Protein AF-A0A9Q8Z7Q2-F1 (afdb_monomer_lite)

Secondary structure (DSSP, 8-state):
-----PPP------PPPP------------------------PPPP-----------------------------------------------S-SSHHHHHHHHHHHHHHHH-TT--EEEEEE--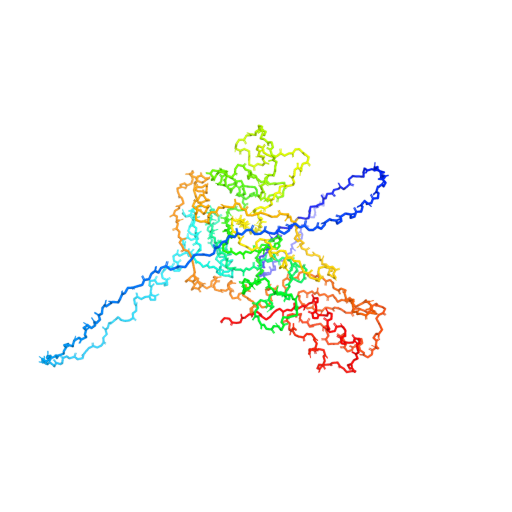--HHHHHHHHHHHHHHS-TT-EEEEEE--SSEEEE-TT--HHHHS-HHHHHHTTT-S---S-PPPS----EEEE-SS-S--EEE-TTEEEEEEEEEGGG--HHHHHHHHHHHHHTTT-TTEEE-TTS-EEE---SS-----SS-SS--TT--TT--SPPEEEEEEEEEE-SSEEEEEEEEESS-TTTTTHHHHS--GGGGTEEE-S-------B------HHHHHHHHHHHHHHHTGGG-S-S-EEEE-GGGGGSHHHHHHHHHHSTTSHHHHTTTSPPEEEEE--TT---EEEEEETTEEEEEEESS----HHHHHHHHHHHTT-BGGG-S-HHHHHHTT-SS--HHHHHHHHHHHHHS--------

Structure (mmCIF, N/CA/C/O backbone):
data_AF-A0A9Q8Z7Q2-F1
#
_entry.id   AF-A0A9Q8Z7Q2-F1
#
loop_
_atom_site.group_PDB
_atom_site.id
_atom_site.type_symbol
_atom_site.label_atom_id
_atom_site.label_alt_id
_atom_site.label_comp_id
_atom_site.label_asym_id
_atom_site.label_entity_id
_atom_site.label_seq_id
_atom_site.pdbx_PDB_ins_code
_atom_site.Cartn_x
_atom_site.Cartn_y
_atom_site.Cartn_z
_atom_site.occupancy
_atom_site.B_iso_or_equiv
_atom_site.auth_seq_id
_atom_site.auth_comp_id
_atom_site.auth_asym_id
_atom_site.auth_atom_id
_atom_site.pdbx_PDB_model_num
ATOM 1 N N . MET A 1 1 ? 31.282 54.686 25.870 1.00 33.00 1 MET A N 1
ATOM 2 C CA . MET A 1 1 ? 31.817 54.555 24.495 1.00 33.00 1 MET A CA 1
ATOM 3 C C . MET A 1 1 ? 31.117 53.387 23.819 1.00 33.00 1 MET A C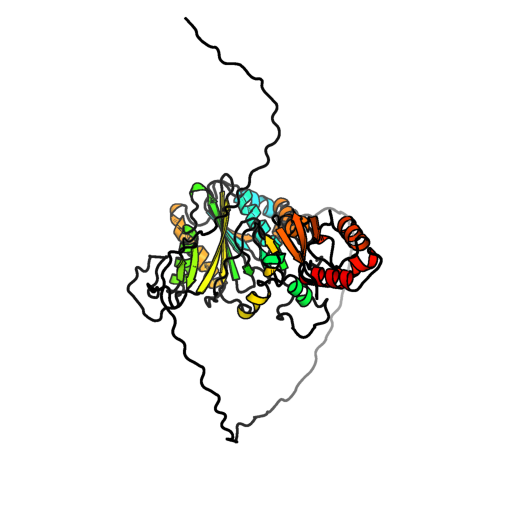 1
ATOM 5 O O . MET A 1 1 ? 30.821 52.438 24.525 1.00 33.00 1 MET A O 1
ATOM 9 N N . ALA A 1 2 ? 30.893 53.482 22.504 1.00 29.64 2 ALA A N 1
ATOM 10 C CA . ALA A 1 2 ? 30.482 52.413 21.581 1.00 29.64 2 ALA A CA 1
ATOM 11 C C . ALA A 1 2 ? 29.226 51.573 21.925 1.00 29.64 2 ALA A C 1
ATOM 13 O O . ALA A 1 2 ? 29.262 50.631 22.709 1.00 29.64 2 ALA A O 1
ATOM 14 N N . VAL A 1 3 ? 28.145 51.868 21.199 1.00 29.55 3 VAL A N 1
ATOM 15 C CA . VAL A 1 3 ? 27.021 50.967 20.892 1.00 29.55 3 VAL A CA 1
ATOM 16 C C . VAL A 1 3 ? 27.047 50.724 19.375 1.00 29.55 3 VAL A C 1
ATOM 18 O O . VAL A 1 3 ? 27.297 51.683 18.643 1.00 29.55 3 VAL A O 1
ATOM 21 N N . PRO A 1 4 ? 26.731 49.514 18.887 1.00 31.55 4 PRO A N 1
ATOM 22 C CA . PRO A 1 4 ? 26.111 49.320 17.576 1.00 31.55 4 PRO A CA 1
ATOM 23 C C . PRO A 1 4 ? 24.698 48.727 17.773 1.00 31.55 4 PRO A C 1
ATOM 25 O O . PRO A 1 4 ? 24.545 47.664 18.364 1.00 31.55 4 PRO A O 1
ATOM 28 N N . MET A 1 5 ? 23.609 49.455 17.509 1.00 27.17 5 MET A N 1
ATOM 29 C CA . MET A 1 5 ? 23.035 49.728 16.179 1.00 27.17 5 MET A CA 1
ATOM 30 C C . MET A 1 5 ? 22.803 48.455 15.357 1.00 27.17 5 MET A C 1
ATOM 32 O O . MET A 1 5 ? 23.693 47.990 14.652 1.00 27.17 5 MET A O 1
ATOM 36 N N . GLY A 1 6 ? 21.580 47.922 15.444 1.00 24.48 6 GLY A N 1
ATOM 37 C CA . GLY A 1 6 ? 21.096 46.858 14.566 1.00 24.48 6 GLY A CA 1
ATOM 38 C C . GLY A 1 6 ? 20.656 47.404 13.206 1.00 24.48 6 GLY A C 1
ATOM 39 O O . GLY A 1 6 ? 20.041 48.469 13.124 1.00 24.48 6 GLY A O 1
ATOM 40 N N . SER A 1 7 ? 20.963 46.666 12.141 1.00 28.02 7 SER A N 1
ATOM 41 C CA . SER A 1 7 ? 20.533 46.974 10.779 1.00 28.02 7 SER A CA 1
ATOM 42 C C . SER A 1 7 ? 19.100 46.507 10.520 1.00 28.02 7 SER A C 1
ATOM 44 O O . SER A 1 7 ? 18.722 45.373 10.801 1.00 28.02 7 SER A O 1
ATOM 46 N N . ARG A 1 8 ? 18.315 47.414 9.944 1.00 24.80 8 ARG A N 1
ATOM 47 C CA . ARG A 1 8 ? 16.962 47.201 9.424 1.00 24.80 8 ARG A CA 1
ATOM 48 C C . ARG A 1 8 ? 17.075 46.551 8.039 1.00 24.80 8 ARG A C 1
ATOM 50 O O . ARG A 1 8 ? 17.879 47.024 7.241 1.00 24.80 8 ARG A O 1
ATOM 57 N N . ILE A 1 9 ? 16.293 45.510 7.761 1.00 28.09 9 ILE A N 1
ATOM 58 C CA . ILE A 1 9 ? 16.135 44.928 6.416 1.00 28.09 9 ILE A CA 1
ATOM 59 C C . ILE A 1 9 ? 14.635 44.869 6.107 1.00 28.09 9 ILE A C 1
ATOM 61 O O . ILE A 1 9 ? 13.822 44.703 7.019 1.00 28.09 9 ILE A O 1
ATOM 65 N N . ASP A 1 10 ? 14.300 45.123 4.845 1.00 24.64 10 ASP A N 1
ATOM 66 C CA . ASP A 1 10 ? 12.950 45.408 4.366 1.00 24.64 10 ASP A CA 1
ATOM 67 C C . ASP A 1 10 ? 11.991 44.213 4.345 1.00 24.64 10 ASP A C 1
ATOM 69 O O . ASP A 1 10 ? 12.375 43.044 4.392 1.00 24.64 10 ASP A O 1
ATOM 73 N N . VAL A 1 11 ? 10.707 44.560 4.255 1.00 27.41 11 VAL A N 1
ATOM 74 C CA . VAL A 1 11 ? 9.586 43.635 4.103 1.00 27.41 11 VAL A CA 1
ATOM 75 C C . VAL A 1 11 ? 9.515 43.193 2.637 1.00 27.41 11 VAL A C 1
ATOM 77 O O . VAL A 1 11 ? 9.228 44.012 1.766 1.00 27.41 11 VAL A O 1
ATOM 80 N N . GLY A 1 12 ? 9.796 41.915 2.377 1.00 24.45 12 GLY A N 1
ATOM 81 C CA . GLY A 1 12 ? 9.577 41.246 1.089 1.00 24.45 12 GLY A CA 1
ATOM 82 C C . GLY A 1 12 ? 8.269 40.450 1.088 1.00 24.45 12 GLY A C 1
ATOM 83 O O . GLY A 1 12 ? 7.784 40.061 2.148 1.00 24.45 12 GLY A O 1
ATOM 84 N N . GLU A 1 13 ? 7.686 40.263 -0.094 1.00 25.59 13 GLU A N 1
ATOM 85 C CA . GLU A 1 13 ? 6.300 39.816 -0.292 1.00 25.59 13 GLU A CA 1
ATOM 86 C C . GLU A 1 13 ? 6.056 38.327 0.040 1.00 25.59 13 GLU A C 1
ATOM 88 O O . GLU A 1 13 ? 6.955 37.491 -0.038 1.00 25.59 13 GLU A O 1
ATOM 93 N N . GLU A 1 14 ? 4.814 37.997 0.414 1.00 26.16 14 GLU A N 1
ATOM 94 C CA . GLU A 1 14 ? 4.365 36.622 0.669 1.00 26.16 14 GLU A CA 1
ATOM 95 C C . GLU A 1 14 ? 4.190 35.844 -0.650 1.00 26.16 14 GLU A C 1
ATOM 97 O O . GLU A 1 14 ? 3.193 36.024 -1.352 1.00 26.16 14 GLU A O 1
ATOM 102 N N . GLU A 1 15 ? 5.104 34.918 -0.956 1.00 26.72 15 GLU A N 1
ATOM 103 C CA . GLU A 1 15 ? 4.822 33.815 -1.885 1.00 26.72 15 GLU A CA 1
ATOM 104 C C . GLU A 1 15 ? 4.336 32.561 -1.141 1.00 26.72 15 GLU A C 1
ATOM 106 O O . GLU A 1 15 ? 4.649 32.314 0.025 1.00 26.72 15 GLU A O 1
ATOM 111 N N . GLN A 1 16 ? 3.491 31.789 -1.825 1.00 26.20 16 GLN A N 1
ATOM 112 C CA . GLN A 1 16 ? 2.688 30.715 -1.245 1.00 26.20 16 GLN A CA 1
ATOM 113 C C . GLN A 1 16 ? 3.554 29.496 -0.904 1.00 26.20 16 GLN A C 1
ATOM 115 O O . GLN A 1 16 ? 4.133 28.875 -1.790 1.00 26.20 16 GLN A O 1
ATOM 120 N N . GLY A 1 17 ? 3.607 29.126 0.377 1.00 24.59 17 GLY A N 1
ATOM 121 C CA . GLY A 1 17 ? 4.307 27.921 0.821 1.00 24.59 17 GLY A CA 1
ATOM 122 C C . GLY A 1 17 ? 3.583 26.639 0.403 1.00 24.59 17 GLY A C 1
ATOM 123 O O . GLY A 1 17 ? 2.406 26.459 0.716 1.00 24.59 17 GLY A O 1
ATOM 124 N N . GLU A 1 18 ? 4.301 25.732 -0.259 1.00 29.17 18 GLU A N 1
ATOM 125 C CA . GLU A 1 18 ? 3.871 24.345 -0.449 1.00 29.17 18 GLU A CA 1
ATOM 126 C C . GLU A 1 18 ? 3.982 23.573 0.884 1.00 29.17 18 GLU A C 1
ATOM 128 O O . GLU A 1 18 ? 4.974 23.693 1.604 1.00 29.17 18 GLU A O 1
ATOM 133 N N . ASP A 1 19 ? 2.961 22.783 1.240 1.00 34.38 19 ASP A N 1
ATOM 134 C CA . ASP A 1 19 ? 2.947 21.988 2.479 1.00 34.38 19 ASP A CA 1
ATOM 135 C C . ASP A 1 19 ? 3.958 20.817 2.412 1.00 34.38 19 ASP A C 1
ATOM 137 O O . ASP A 1 19 ? 3.741 19.834 1.695 1.00 34.38 19 ASP A O 1
ATOM 141 N N . GLU A 1 20 ? 5.030 20.863 3.216 1.00 32.72 20 GLU A N 1
ATOM 142 C CA . GLU A 1 20 ? 5.972 19.741 3.376 1.00 32.72 20 GLU A CA 1
ATOM 143 C C . GLU A 1 20 ? 5.348 18.556 4.145 1.00 32.72 20 GLU A C 1
ATOM 145 O O . GLU A 1 20 ? 5.350 18.463 5.377 1.00 32.72 20 GLU A O 1
ATOM 150 N N . ASP A 1 21 ? 4.824 17.601 3.384 1.00 40.09 21 ASP A N 1
ATOM 151 C CA . ASP A 1 21 ? 4.146 16.393 3.858 1.00 40.09 21 ASP A CA 1
ATOM 152 C C . ASP A 1 21 ? 5.172 15.283 4.218 1.00 40.09 21 ASP A C 1
ATOM 154 O O . ASP A 1 21 ? 5.592 14.492 3.368 1.00 40.09 21 ASP A O 1
ATOM 158 N N . THR A 1 22 ? 5.620 15.207 5.481 1.00 37.62 22 THR A N 1
ATOM 159 C CA . THR A 1 22 ? 6.687 14.267 5.894 1.00 37.62 22 THR A CA 1
ATOM 160 C C . THR A 1 22 ? 6.219 12.803 5.982 1.00 37.62 22 THR A C 1
ATOM 162 O O . THR A 1 22 ? 5.622 12.367 6.973 1.00 37.62 22 THR A O 1
ATOM 165 N N . ALA A 1 23 ? 6.584 11.984 4.992 1.00 38.12 23 ALA A N 1
ATOM 166 C CA . ALA A 1 23 ? 6.601 10.528 5.144 1.00 38.12 23 ALA A CA 1
ATOM 167 C C . ALA A 1 23 ? 7.830 10.112 5.975 1.00 38.12 23 ALA A C 1
ATOM 169 O O . ALA A 1 23 ? 8.960 10.400 5.594 1.00 38.12 23 ALA A O 1
ATOM 170 N N . LEU A 1 24 ? 7.624 9.451 7.120 1.00 39.47 24 LEU A N 1
ATOM 171 C CA . LEU A 1 24 ? 8.731 9.000 7.970 1.00 39.47 24 LEU A CA 1
ATOM 172 C C . LEU A 1 24 ? 9.358 7.705 7.442 1.00 39.47 24 LEU A C 1
ATOM 174 O O . LEU A 1 24 ? 8.696 6.667 7.382 1.00 39.47 24 LEU A O 1
ATOM 178 N N . GLU A 1 25 ? 10.657 7.761 7.162 1.00 36.69 25 GLU A N 1
ATOM 179 C CA . GLU A 1 25 ? 11.502 6.629 6.783 1.00 36.69 25 GLU A CA 1
ATOM 180 C C . GLU A 1 25 ? 12.538 6.368 7.879 1.00 36.69 25 GLU A C 1
ATOM 182 O O . GLU A 1 25 ? 13.145 7.303 8.394 1.00 36.69 25 GLU A O 1
ATOM 187 N N . PHE A 1 26 ? 12.751 5.102 8.244 1.00 37.00 26 PHE A N 1
ATOM 188 C CA . PHE A 1 26 ? 13.815 4.703 9.167 1.00 37.00 26 PHE A CA 1
ATOM 189 C C . PHE A 1 26 ? 14.368 3.339 8.753 1.00 37.00 26 PHE A C 1
ATOM 191 O O . PHE A 1 26 ? 13.674 2.327 8.857 1.00 37.00 26 PHE A O 1
ATOM 198 N N . GLY A 1 27 ? 15.619 3.317 8.290 1.00 26.59 27 GLY A N 1
ATOM 199 C CA . GLY A 1 27 ? 16.368 2.084 8.066 1.00 26.59 27 GLY A CA 1
ATOM 200 C C . GLY A 1 27 ? 16.840 1.492 9.394 1.00 26.59 27 GLY A C 1
ATOM 201 O O . GLY A 1 27 ? 17.411 2.198 10.223 1.00 26.59 27 GLY A O 1
ATOM 202 N N . GLY A 1 28 ? 16.604 0.197 9.602 1.00 26.31 28 GLY A N 1
ATOM 203 C CA . GLY A 1 28 ? 17.107 -0.522 10.770 1.00 26.31 28 GLY A CA 1
ATOM 204 C C . GLY A 1 28 ? 18.583 -0.870 10.604 1.00 26.31 28 GLY A C 1
ATOM 205 O O . GLY A 1 28 ? 18.900 -1.916 10.045 1.00 26.31 28 GLY A O 1
ATOM 206 N N . GLY A 1 29 ? 19.475 -0.010 11.096 1.00 22.36 29 GLY A N 1
ATOM 207 C CA . GLY A 1 29 ? 20.882 -0.362 11.276 1.00 22.36 29 GLY A CA 1
ATOM 208 C C . GLY A 1 29 ? 21.029 -1.350 12.432 1.00 22.36 29 GLY A C 1
ATOM 209 O O . GLY A 1 29 ? 20.685 -1.021 13.564 1.00 22.36 29 GLY A O 1
ATOM 210 N N . VAL A 1 30 ? 21.530 -2.552 12.147 1.00 27.42 30 VAL A N 1
ATOM 211 C CA . VAL A 1 30 ? 21.946 -3.525 13.164 1.00 27.42 30 VAL A CA 1
ATOM 212 C C . VAL A 1 30 ? 23.457 -3.663 13.058 1.00 27.42 30 VAL A C 1
ATOM 214 O O . VAL A 1 30 ? 23.963 -4.126 12.037 1.00 27.42 30 VAL A O 1
ATOM 217 N N . GLU A 1 31 ? 24.175 -3.245 14.098 1.00 24.02 31 GLU A N 1
ATOM 218 C CA . GLU A 1 31 ? 25.612 -3.489 14.210 1.00 24.02 31 GLU A CA 1
ATOM 219 C C . GLU A 1 31 ? 25.856 -4.995 14.364 1.00 24.02 31 GLU A C 1
ATOM 221 O O . GLU A 1 31 ? 25.411 -5.623 15.326 1.00 24.02 31 GLU A O 1
ATOM 226 N N . SER A 1 32 ? 26.553 -5.590 13.398 1.00 24.80 32 SER A N 1
ATOM 227 C CA . SER A 1 32 ? 26.991 -6.980 13.466 1.00 24.80 32 SER A CA 1
ATOM 228 C C . SER A 1 32 ? 28.260 -7.084 14.310 1.00 24.80 32 SER A C 1
ATOM 230 O O . SER A 1 32 ? 29.340 -6.721 13.841 1.00 24.80 32 SER A O 1
ATOM 232 N N . SER A 1 33 ? 28.150 -7.603 15.532 1.00 26.23 33 SER A N 1
ATOM 233 C CA . SER A 1 33 ? 29.318 -8.031 16.302 1.00 26.23 33 SER A CA 1
ATOM 234 C C . SER A 1 33 ? 29.853 -9.361 15.764 1.00 26.23 33 SER A C 1
ATOM 236 O O . SER A 1 33 ? 29.112 -10.321 15.551 1.00 26.23 33 SER A O 1
ATOM 238 N N . GLU A 1 34 ? 31.162 -9.412 15.526 1.00 25.06 34 GLU A N 1
ATOM 239 C CA . GLU A 1 34 ? 31.848 -10.611 15.052 1.00 25.06 34 GLU A CA 1
ATOM 240 C C . GLU A 1 34 ? 31.856 -11.700 16.134 1.00 25.06 34 GLU A C 1
ATOM 242 O O . GLU A 1 34 ? 32.231 -11.454 17.282 1.00 25.06 34 GLU A O 1
ATOM 247 N N . CYS A 1 35 ? 31.516 -12.934 15.758 1.00 24.72 35 CYS A N 1
ATOM 248 C CA . CYS A 1 35 ? 31.862 -14.106 16.551 1.00 24.72 35 CYS A CA 1
ATOM 249 C C . CYS A 1 35 ? 32.262 -15.257 15.625 1.00 24.72 35 CYS A C 1
ATOM 251 O O . CYS A 1 35 ? 31.478 -15.746 14.814 1.00 24.72 35 CYS A O 1
ATOM 253 N N . SER A 1 36 ? 33.526 -15.644 15.733 1.00 25.14 36 SER A N 1
ATOM 254 C CA . SER A 1 36 ? 34.153 -16.742 15.012 1.00 25.14 36 SER A CA 1
ATOM 255 C C . SER A 1 36 ? 33.865 -18.089 15.679 1.00 25.14 36 SER A C 1
ATOM 257 O O . SER A 1 36 ? 34.154 -18.212 16.864 1.00 25.14 36 SER A O 1
ATOM 259 N N . ASP A 1 37 ? 33.478 -19.124 14.925 1.00 28.08 37 ASP A N 1
ATOM 260 C CA . ASP A 1 37 ? 34.141 -20.440 15.024 1.00 28.08 37 ASP A CA 1
ATOM 261 C C . ASP A 1 37 ? 33.719 -21.427 13.908 1.00 28.08 37 ASP A C 1
ATOM 263 O O . ASP A 1 37 ? 32.557 -21.782 13.757 1.00 28.08 37 ASP A O 1
ATOM 267 N N . LYS A 1 38 ? 34.734 -21.869 13.157 1.00 27.98 38 LYS A N 1
ATOM 268 C CA . LYS A 1 38 ? 35.002 -23.219 12.612 1.00 27.98 38 LYS A CA 1
ATOM 269 C C . LYS A 1 38 ? 33.837 -24.171 12.271 1.00 27.98 38 LYS A C 1
ATOM 271 O O . LYS A 1 38 ? 33.287 -24.843 13.141 1.00 27.98 38 LYS A O 1
ATOM 276 N N . ASP A 1 39 ? 33.690 -24.430 10.971 1.00 25.98 39 ASP A N 1
ATOM 277 C CA . ASP A 1 39 ? 33.101 -25.663 10.428 1.00 25.98 39 ASP A CA 1
ATOM 278 C C . ASP A 1 39 ? 33.959 -26.914 10.713 1.00 25.98 39 ASP A C 1
ATOM 280 O O . ASP A 1 39 ? 35.195 -26.851 10.739 1.00 25.98 39 ASP A O 1
ATOM 284 N N . PRO A 1 40 ? 33.313 -28.090 10.791 1.00 32.81 40 PRO A N 1
ATOM 285 C CA . PRO A 1 40 ? 33.823 -29.267 10.087 1.00 32.81 40 PRO A CA 1
ATOM 286 C C . PRO A 1 40 ? 32.766 -29.931 9.182 1.00 32.81 40 PRO A C 1
ATOM 288 O O . PRO A 1 40 ? 31.574 -29.962 9.479 1.00 32.81 40 PRO A O 1
ATOM 291 N N . ALA A 1 41 ? 33.232 -30.502 8.070 1.00 26.05 41 ALA A N 1
ATOM 292 C CA . ALA A 1 41 ? 32.403 -31.084 7.013 1.00 26.05 41 ALA A CA 1
ATOM 293 C C . ALA A 1 41 ? 31.772 -32.451 7.359 1.00 26.05 41 ALA A C 1
ATOM 295 O O . ALA A 1 41 ? 32.337 -33.236 8.121 1.00 26.05 41 ALA A O 1
ATOM 296 N N . ALA A 1 42 ? 30.664 -32.779 6.682 1.00 28.81 42 ALA A N 1
ATOM 297 C CA . ALA A 1 42 ? 30.167 -34.146 6.501 1.00 28.81 42 ALA A CA 1
ATOM 298 C C . ALA A 1 42 ? 29.454 -34.298 5.138 1.00 28.81 42 ALA A C 1
ATOM 300 O O . ALA A 1 42 ? 28.715 -33.411 4.714 1.00 28.81 42 ALA A O 1
ATOM 301 N N . GLU A 1 43 ? 29.704 -35.414 4.449 1.00 29.34 43 GLU A N 1
ATOM 302 C CA . GLU A 1 43 ? 29.227 -35.714 3.087 1.00 29.34 43 GLU A CA 1
ATOM 303 C C . GLU A 1 43 ? 27.797 -36.309 3.037 1.00 29.34 43 GLU A C 1
ATOM 305 O O . GLU A 1 43 ? 27.300 -36.816 4.047 1.00 29.34 43 GLU A O 1
ATOM 310 N N . PRO A 1 44 ? 27.112 -36.287 1.871 1.00 31.14 44 PRO A N 1
ATOM 311 C CA . PRO A 1 44 ? 25.756 -36.818 1.731 1.00 31.14 44 PRO A CA 1
ATOM 312 C C . PRO A 1 44 ? 25.727 -38.329 1.441 1.00 31.14 44 PRO A C 1
ATOM 314 O O . PRO A 1 44 ? 26.387 -38.815 0.523 1.00 31.14 44 PRO A O 1
ATOM 317 N N . HIS A 1 45 ? 24.870 -39.071 2.151 1.00 30.81 45 HIS A N 1
ATOM 318 C CA . HIS A 1 45 ? 24.581 -40.475 1.835 1.00 30.81 45 HIS A CA 1
ATOM 319 C C . HIS A 1 45 ? 23.415 -40.657 0.847 1.00 30.81 45 HIS A C 1
ATOM 321 O O . HIS A 1 45 ? 22.537 -39.809 0.693 1.00 30.81 45 HIS A O 1
ATOM 327 N N . SER A 1 46 ? 23.466 -41.784 0.137 1.00 27.84 46 SER A N 1
ATOM 328 C CA . SER A 1 46 ? 22.829 -42.030 -1.157 1.00 27.84 46 SER A CA 1
ATOM 329 C C . SER A 1 46 ? 21.423 -42.643 -1.114 1.00 27.84 46 SER A C 1
ATOM 331 O O . SER A 1 46 ? 20.985 -43.195 -0.109 1.00 27.84 46 SER A O 1
ATOM 333 N N . LEU A 1 47 ? 20.772 -42.617 -2.285 1.00 27.52 47 LEU A N 1
ATOM 334 C CA . LEU A 1 47 ? 19.549 -43.347 -2.642 1.00 27.52 47 LEU A CA 1
ATOM 335 C C . LEU A 1 47 ? 19.456 -44.764 -2.049 1.00 27.52 47 LEU A C 1
ATOM 337 O O . LEU A 1 47 ? 20.409 -45.539 -2.124 1.00 27.52 47 LEU A O 1
ATOM 341 N N . HIS A 1 48 ? 18.225 -45.165 -1.720 1.00 30.14 48 HIS A N 1
ATOM 342 C CA . HIS A 1 48 ? 17.774 -46.533 -1.963 1.00 30.14 48 HIS A CA 1
ATOM 343 C C . HIS A 1 48 ? 16.380 -46.539 -2.604 1.00 30.14 48 HIS A C 1
ATOM 345 O O . HIS A 1 48 ? 15.404 -46.083 -2.013 1.00 30.14 48 HIS A O 1
ATOM 351 N N . GLN A 1 49 ? 16.291 -47.075 -3.823 1.00 27.67 49 GLN A N 1
ATOM 352 C CA . GLN A 1 49 ? 15.028 -47.516 -4.414 1.00 27.67 49 GLN A CA 1
ATOM 353 C C . GLN A 1 49 ? 14.678 -48.907 -3.870 1.00 27.67 49 GLN A C 1
ATOM 355 O O . GLN A 1 49 ? 15.563 -49.758 -3.773 1.00 27.67 49 GLN A O 1
ATOM 360 N N . LEU A 1 50 ? 13.393 -49.162 -3.616 1.00 28.83 50 LEU A N 1
ATOM 361 C CA . LEU A 1 50 ? 12.811 -50.507 -3.605 1.00 28.83 50 LEU A CA 1
ATOM 362 C C . LEU A 1 50 ? 11.429 -50.479 -4.272 1.00 28.83 50 LEU A C 1
ATOM 364 O O . LEU A 1 50 ? 10.705 -49.487 -4.199 1.00 28.83 50 LEU A O 1
ATOM 368 N N . THR A 1 51 ? 11.107 -51.562 -4.975 1.00 28.00 51 THR A N 1
ATOM 369 C CA . THR A 1 51 ? 9.996 -51.681 -5.930 1.00 28.00 51 THR A CA 1
ATOM 370 C C . THR A 1 51 ? 8.911 -52.666 -5.475 1.00 28.00 51 THR A C 1
ATOM 372 O O . THR A 1 51 ? 9.162 -53.542 -4.654 1.00 28.00 51 THR A O 1
ATOM 375 N N . HIS A 1 52 ? 7.745 -52.571 -6.134 1.00 29.41 52 HIS A N 1
ATOM 376 C CA . HIS A 1 52 ? 6.616 -53.525 -6.168 1.00 29.41 52 HIS A CA 1
ATOM 377 C C . HIS A 1 52 ? 5.692 -53.642 -4.938 1.00 29.41 52 HIS A C 1
ATOM 379 O O . HIS A 1 52 ? 6.134 -53.747 -3.802 1.00 29.41 52 HIS A O 1
ATOM 385 N N . GLY A 1 53 ? 4.375 -53.731 -5.195 1.00 25.88 53 GLY A N 1
ATOM 386 C CA . GLY A 1 53 ? 3.368 -54.017 -4.156 1.00 25.88 53 GLY A CA 1
ATOM 387 C C . GLY A 1 53 ? 1.904 -53.764 -4.551 1.00 25.88 53 GLY A C 1
ATOM 388 O O . GLY A 1 53 ? 1.211 -53.024 -3.876 1.00 25.88 53 GLY A O 1
ATOM 389 N N . ASN A 1 54 ? 1.472 -54.345 -5.668 1.00 27.36 54 ASN A N 1
ATOM 390 C CA . ASN A 1 54 ? 0.151 -54.264 -6.318 1.00 27.36 54 ASN A CA 1
ATOM 391 C C . ASN A 1 54 ? -1.107 -54.500 -5.420 1.00 27.36 54 ASN A C 1
ATOM 393 O O . ASN A 1 54 ? -0.987 -55.199 -4.416 1.00 27.36 54 ASN A O 1
ATOM 397 N N . ARG A 1 55 ? -2.297 -54.113 -5.941 1.00 28.67 55 ARG A N 1
ATOM 398 C CA . ARG A 1 55 ? -3.707 -54.450 -5.547 1.00 28.67 55 ARG A CA 1
ATOM 399 C C . ARG A 1 55 ? -4.477 -53.452 -4.658 1.00 28.67 55 ARG A C 1
ATOM 401 O O . ARG A 1 55 ? -3.994 -53.081 -3.598 1.00 28.67 55 ARG A O 1
ATOM 408 N N . ASP A 1 56 ? -5.559 -52.852 -5.181 1.00 29.16 56 ASP A N 1
ATOM 409 C CA . ASP A 1 56 ? -6.996 -53.270 -5.133 1.00 29.16 56 ASP A CA 1
ATOM 410 C C . ASP A 1 56 ? -7.645 -52.764 -3.813 1.00 29.16 56 ASP A C 1
ATOM 412 O O . ASP A 1 56 ? -6.983 -52.758 -2.783 1.00 29.16 56 ASP A O 1
ATOM 416 N N . ASP A 1 57 ? -8.893 -52.302 -3.683 1.00 27.70 57 ASP A N 1
ATOM 417 C CA . ASP A 1 57 ? -10.073 -52.160 -4.554 1.00 27.70 57 ASP A CA 1
ATOM 418 C C . ASP A 1 57 ? -11.012 -51.134 -3.863 1.00 27.70 57 ASP A C 1
ATOM 420 O O . ASP A 1 57 ? -11.069 -51.178 -2.637 1.00 27.70 57 ASP A O 1
ATOM 424 N N . TYR A 1 58 ? -11.767 -50.260 -4.550 1.00 33.12 58 TYR A N 1
ATOM 425 C CA . TYR A 1 58 ? -12.990 -49.646 -3.965 1.00 33.12 58 TYR A CA 1
ATOM 426 C C . TYR A 1 58 ? -13.940 -49.071 -5.031 1.00 33.12 58 TYR A C 1
ATOM 428 O O . TYR A 1 58 ? -13.733 -47.997 -5.596 1.00 33.12 58 TYR A O 1
ATOM 436 N N . GLY A 1 59 ? -15.012 -49.827 -5.272 1.00 28.12 59 GLY A N 1
ATOM 437 C CA . GLY A 1 59 ? -16.008 -49.616 -6.317 1.00 28.12 59 GLY A CA 1
ATOM 438 C C . GLY A 1 59 ? -16.849 -48.333 -6.273 1.00 28.12 59 GLY A C 1
ATOM 439 O O . GLY A 1 59 ? -17.103 -47.717 -5.239 1.00 28.12 59 GLY A O 1
ATOM 440 N N . ALA A 1 60 ? -17.363 -48.006 -7.459 1.00 28.17 60 ALA A N 1
ATOM 441 C CA . ALA A 1 60 ? -18.423 -47.032 -7.686 1.00 28.17 60 ALA A CA 1
ATOM 442 C C . ALA A 1 60 ? -19.814 -47.598 -7.332 1.00 28.17 60 ALA A C 1
ATOM 444 O O . ALA A 1 60 ? -20.044 -48.804 -7.424 1.00 28.17 60 ALA A O 1
ATOM 445 N N . ILE A 1 61 ? -20.775 -46.717 -7.029 1.00 29.91 61 ILE A N 1
ATOM 446 C CA . ILE A 1 61 ? -22.207 -47.050 -6.920 1.00 29.91 61 ILE A CA 1
ATOM 447 C C . ILE A 1 61 ? -23.020 -46.043 -7.753 1.00 29.91 61 ILE A C 1
ATOM 449 O O . ILE A 1 61 ? -22.797 -44.837 -7.659 1.00 29.91 61 ILE A O 1
ATOM 453 N N . GLN A 1 62 ? -23.960 -46.535 -8.570 1.00 28.78 62 GLN A N 1
ATOM 454 C CA . GLN A 1 62 ? -24.847 -45.738 -9.433 1.00 28.78 62 GLN A CA 1
ATOM 455 C C . GLN A 1 62 ? -26.340 -45.956 -9.113 1.00 28.78 62 GLN A C 1
ATOM 457 O O . GLN A 1 62 ? -26.783 -47.099 -9.056 1.00 28.78 62 GLN A O 1
ATOM 462 N N . GLY A 1 63 ? -27.112 -44.856 -9.083 1.00 27.20 63 GLY A N 1
ATOM 463 C CA . GLY A 1 63 ? -28.563 -44.780 -9.381 1.00 27.20 63 GLY A CA 1
ATOM 464 C C . GLY A 1 63 ? -29.549 -45.483 -8.426 1.00 27.20 63 GLY A C 1
ATOM 465 O O . GLY A 1 63 ? -29.119 -46.109 -7.459 1.00 27.20 63 GLY A O 1
ATOM 466 N N . PRO A 1 64 ? -30.880 -45.433 -8.689 1.00 38.72 64 PRO A N 1
ATOM 467 C CA . PRO A 1 64 ? -31.666 -44.593 -9.626 1.00 38.72 64 PRO A CA 1
ATOM 468 C C . PRO A 1 64 ? -32.368 -43.421 -8.859 1.00 38.72 64 PRO A C 1
ATOM 470 O O . PRO A 1 64 ? -31.968 -43.138 -7.737 1.00 38.72 64 PRO A O 1
ATOM 473 N N . GLY A 1 65 ? -33.385 -42.660 -9.312 1.00 26.66 65 GLY A N 1
ATOM 474 C CA . GLY A 1 65 ? -34.149 -42.539 -10.573 1.00 26.66 65 GLY A CA 1
ATOM 475 C C . GLY A 1 65 ? -35.350 -41.563 -10.426 1.00 26.66 65 GLY A C 1
ATOM 476 O O . GLY A 1 65 ? -35.690 -41.181 -9.311 1.00 26.66 65 GLY A O 1
ATOM 477 N N . TYR A 1 66 ? -36.013 -41.176 -11.529 1.00 28.64 66 TYR A N 1
ATOM 478 C CA . TYR A 1 66 ? -37.242 -40.336 -11.548 1.00 28.64 66 TYR A CA 1
ATOM 479 C C . TYR A 1 66 ? -38.517 -41.141 -11.883 1.00 28.64 66 TYR A C 1
ATOM 481 O O . TYR A 1 66 ? -38.421 -42.232 -12.448 1.00 28.64 66 TYR A O 1
ATOM 489 N N . PRO A 1 67 ? -39.721 -40.575 -11.639 1.00 36.97 67 PRO A N 1
ATOM 490 C CA . PRO A 1 67 ? -40.619 -40.339 -12.786 1.00 36.97 67 PRO A CA 1
ATOM 491 C C . PRO A 1 67 ? -41.361 -38.973 -12.810 1.00 36.97 67 PRO A C 1
ATOM 493 O O . PRO A 1 67 ? -41.268 -38.156 -11.901 1.00 36.97 67 PRO A O 1
ATOM 496 N N . LEU A 1 68 ? -42.074 -38.738 -13.922 1.00 27.64 68 LEU A N 1
ATOM 497 C CA . LEU A 1 68 ? -42.608 -37.461 -14.442 1.00 27.64 68 LEU A CA 1
ATOM 498 C C . LEU A 1 68 ? -44.072 -37.138 -14.057 1.00 27.64 68 LEU A C 1
ATOM 500 O O . LEU A 1 68 ? -44.859 -38.071 -13.907 1.00 27.64 68 LEU A O 1
ATOM 504 N N . ARG A 1 69 ? -44.453 -35.838 -14.099 1.00 27.12 69 ARG A N 1
ATOM 505 C CA . ARG A 1 69 ? -45.715 -35.211 -14.632 1.00 27.12 69 ARG A CA 1
ATOM 506 C C . ARG A 1 69 ? -45.962 -33.818 -13.989 1.00 27.12 69 ARG A C 1
ATOM 508 O O . ARG A 1 69 ? -45.530 -33.619 -12.867 1.00 27.12 69 ARG A O 1
ATOM 515 N N . SER A 1 70 ? -46.700 -32.842 -14.547 1.00 27.20 70 SER A N 1
ATOM 516 C CA . SER A 1 70 ? -47.059 -32.484 -15.941 1.00 27.20 70 SER A CA 1
ATOM 517 C C . SER A 1 70 ? -47.920 -31.197 -15.988 1.00 27.20 70 SER A C 1
ATOM 519 O O . SER A 1 70 ? -48.833 -31.096 -15.178 1.00 27.20 70 SER A O 1
ATOM 521 N N . LYS A 1 71 ? -47.752 -30.384 -17.048 1.00 27.33 71 LYS A N 1
ATOM 522 C CA . LYS A 1 71 ? -48.752 -29.498 -17.707 1.00 27.33 71 LYS A CA 1
ATOM 523 C C . LYS A 1 71 ? -49.260 -28.188 -17.058 1.00 27.33 71 LYS A C 1
ATOM 525 O O . LYS A 1 71 ? -49.760 -28.170 -15.944 1.00 27.33 71 LYS A O 1
ATOM 530 N N . ASP A 1 72 ? -49.205 -27.149 -17.902 1.00 28.44 72 ASP A N 1
ATOM 531 C CA . ASP A 1 72 ? -50.245 -26.171 -18.285 1.00 28.44 72 ASP A CA 1
ATOM 532 C C . ASP A 1 72 ? -51.134 -25.509 -17.209 1.00 28.44 72 ASP A C 1
ATOM 534 O O . ASP A 1 72 ? -51.967 -26.178 -16.615 1.00 28.44 72 ASP A O 1
ATOM 538 N N . VAL A 1 73 ? -51.100 -24.166 -17.127 1.00 29.88 73 VAL A N 1
ATOM 539 C CA . VAL A 1 73 ? -52.225 -23.273 -17.513 1.00 29.88 73 VAL A CA 1
ATOM 540 C C . VAL A 1 73 ? -51.649 -21.919 -17.957 1.00 29.88 73 VAL A C 1
ATOM 542 O O . VAL A 1 73 ? -50.782 -21.350 -17.297 1.00 29.88 73 VAL A O 1
ATOM 545 N N . LEU A 1 74 ? -52.161 -21.390 -19.068 1.00 29.22 74 LEU A N 1
ATOM 546 C CA . LEU A 1 74 ? -51.905 -20.042 -19.573 1.00 29.22 74 LEU A CA 1
ATOM 547 C C . LEU A 1 74 ? -53.275 -19.474 -19.952 1.00 29.22 74 LEU A C 1
ATOM 549 O O . LEU A 1 74 ? -53.874 -19.977 -20.899 1.00 29.22 74 LEU A O 1
ATOM 553 N N . GLU A 1 75 ? -53.795 -18.471 -19.235 1.00 28.27 75 GLU A N 1
ATOM 554 C CA . GLU A 1 75 ? -55.058 -17.850 -19.649 1.00 28.27 75 GLU A CA 1
ATOM 555 C C . GLU A 1 75 ? -55.143 -16.337 -19.405 1.00 28.27 75 GLU A C 1
ATOM 557 O O . GLU A 1 75 ? -54.701 -15.776 -18.403 1.00 28.27 75 GLU A O 1
ATOM 562 N N . THR A 1 76 ? -55.680 -15.683 -20.428 1.00 28.00 76 THR A N 1
ATOM 563 C CA . THR A 1 76 ? -55.800 -14.244 -20.658 1.00 28.00 76 THR A CA 1
ATOM 564 C C . THR A 1 76 ? -57.016 -13.614 -19.987 1.00 28.00 76 THR A C 1
ATOM 566 O O . THR A 1 76 ? -58.094 -14.189 -20.072 1.00 28.00 76 THR A O 1
ATOM 569 N N . LEU A 1 77 ? -56.918 -12.340 -19.577 1.00 27.06 77 LEU A N 1
ATOM 570 C CA . LEU A 1 77 ? -58.059 -11.410 -19.621 1.00 27.06 77 LEU A CA 1
ATOM 571 C C . LEU A 1 77 ? -57.657 -9.990 -20.088 1.00 27.06 77 LEU A C 1
ATOM 573 O O . LEU A 1 77 ? -56.687 -9.396 -19.621 1.00 27.06 77 LEU A O 1
ATOM 577 N N . ARG A 1 78 ? -58.455 -9.447 -21.017 1.00 25.44 78 ARG A N 1
ATOM 578 C CA . ARG A 1 78 ? -58.584 -8.035 -21.456 1.00 25.44 78 ARG A CA 1
ATOM 579 C C . ARG A 1 78 ? -60.114 -7.776 -21.680 1.00 25.44 78 ARG A C 1
ATOM 581 O O . ARG A 1 78 ? -60.881 -8.719 -21.520 1.00 25.44 78 ARG A O 1
ATOM 588 N N . PRO A 1 79 ? -60.600 -6.606 -22.159 1.00 49.91 79 PRO A N 1
ATOM 589 C CA . PRO A 1 79 ? -60.702 -5.334 -21.427 1.00 49.91 79 PRO A CA 1
ATOM 590 C C . PRO A 1 79 ? -62.073 -4.605 -21.610 1.00 49.91 79 PRO A C 1
ATOM 592 O O . PRO A 1 79 ? -62.813 -4.872 -22.554 1.00 49.91 79 PRO A O 1
ATOM 595 N N . SER A 1 80 ? -62.352 -3.549 -20.832 1.00 26.45 80 SER A N 1
ATOM 596 C CA . SER A 1 80 ? -63.393 -2.533 -21.145 1.00 26.45 80 SER A CA 1
ATOM 597 C C . SER A 1 80 ? -63.087 -1.205 -20.417 1.00 26.45 80 SER A C 1
ATOM 599 O O . SER A 1 80 ? -62.880 -1.240 -19.211 1.00 26.45 80 SER A O 1
ATOM 601 N N . ARG A 1 81 ? -62.826 -0.057 -21.083 1.00 29.09 81 ARG A N 1
ATOM 602 C CA . ARG A 1 81 ? -63.768 0.900 -21.747 1.00 29.09 81 ARG A CA 1
ATOM 603 C C . ARG A 1 81 ? -64.749 1.530 -20.723 1.00 29.09 81 ARG A C 1
ATOM 605 O O . ARG A 1 81 ? -65.452 0.768 -20.082 1.00 29.09 81 ARG A O 1
ATOM 612 N N . ILE A 1 82 ? -64.847 2.858 -20.493 1.00 27.97 82 ILE A N 1
ATOM 613 C CA . ILE A 1 82 ? -64.891 4.034 -21.411 1.00 27.97 82 ILE A CA 1
ATOM 614 C C . ILE A 1 82 ? -64.408 5.375 -20.752 1.00 27.97 82 ILE A C 1
ATOM 616 O O . ILE A 1 82 ? -64.259 5.466 -19.542 1.00 27.97 82 ILE A O 1
ATOM 620 N N . LEU A 1 83 ? -64.149 6.380 -21.610 1.00 30.59 83 LEU A N 1
ATOM 621 C CA . LEU A 1 83 ? -63.756 7.815 -21.451 1.00 30.59 83 LEU A CA 1
ATOM 622 C C . LEU A 1 83 ? -64.835 8.732 -20.766 1.00 30.59 83 LEU A C 1
ATOM 624 O O . LEU A 1 83 ? -65.928 8.203 -20.575 1.00 30.59 83 LEU A O 1
ATOM 628 N N . PRO A 1 84 ? -64.639 10.058 -20.441 1.00 36.72 84 PRO A N 1
ATOM 629 C CA . PRO A 1 84 ? -63.868 11.050 -21.232 1.00 36.72 84 PRO A CA 1
ATOM 630 C C . PRO A 1 84 ? -63.173 12.297 -20.587 1.00 36.72 84 PRO A C 1
ATOM 632 O O . PRO A 1 84 ? -63.467 12.739 -19.485 1.00 36.72 84 PRO A O 1
ATOM 635 N N . SER A 1 85 ? -62.329 12.919 -21.437 1.00 29.11 85 SER A N 1
ATOM 636 C CA . SER A 1 85 ? -62.087 14.372 -21.676 1.00 29.11 85 SER A CA 1
ATOM 637 C C . SER A 1 85 ? -61.442 15.329 -20.643 1.00 29.11 85 SER A C 1
ATOM 639 O O . SER A 1 85 ? -62.025 15.599 -19.605 1.00 29.11 85 SER A O 1
ATOM 641 N N . HIS A 1 86 ? -60.354 15.986 -21.104 1.00 31.06 86 HIS A N 1
ATOM 642 C CA . HIS A 1 86 ? -59.771 17.309 -20.743 1.00 31.06 86 HIS A CA 1
ATOM 643 C C . HIS A 1 86 ? -59.423 17.585 -19.253 1.00 31.06 86 HIS A C 1
ATOM 645 O O . HIS A 1 86 ? -60.222 17.395 -18.353 1.00 31.06 86 HIS A O 1
ATOM 651 N N . THR A 1 87 ? -58.241 18.105 -18.892 1.00 28.88 87 THR A N 1
ATOM 652 C CA . THR A 1 87 ? -57.580 19.317 -19.431 1.00 28.88 87 THR A CA 1
ATOM 653 C C . THR A 1 87 ? -56.056 19.294 -19.184 1.00 28.88 87 THR A C 1
ATOM 655 O O . THR A 1 87 ? -55.573 18.586 -18.305 1.00 28.88 87 THR A O 1
ATOM 658 N N . ILE A 1 88 ? -55.288 20.067 -19.961 1.00 36.50 88 ILE A N 1
ATOM 659 C CA . ILE A 1 88 ? -53.819 20.184 -19.878 1.00 36.50 88 ILE A CA 1
ATOM 660 C C . ILE A 1 88 ? -53.390 21.093 -18.711 1.00 36.50 88 ILE A C 1
ATOM 662 O O . ILE A 1 88 ? -53.833 22.234 -18.650 1.00 36.50 88 ILE A O 1
ATOM 666 N N . CYS A 1 89 ? -52.444 20.634 -17.881 1.00 29.45 89 CYS A N 1
ATOM 667 C CA . CYS A 1 89 ? -51.586 21.476 -17.031 1.00 29.45 89 CYS A CA 1
ATOM 668 C C . CYS A 1 89 ? -50.260 20.743 -16.716 1.00 29.45 89 CYS A C 1
ATOM 670 O O . CYS A 1 89 ? -50.274 19.794 -15.931 1.00 29.45 89 CYS A O 1
ATOM 672 N N . PRO A 1 90 ? -49.109 21.148 -17.288 1.00 35.81 90 PRO A N 1
ATOM 673 C CA . PRO A 1 90 ? -47.817 20.554 -16.969 1.00 35.81 90 PRO A CA 1
ATOM 674 C C . PRO A 1 90 ? -47.054 21.416 -15.954 1.00 35.81 90 PRO A C 1
ATOM 676 O O . PRO A 1 90 ? -46.542 22.461 -16.323 1.00 35.81 90 PRO A O 1
ATOM 679 N N . HIS A 1 91 ? -46.945 20.971 -14.699 1.00 41.34 91 HIS A N 1
ATOM 680 C CA . HIS A 1 91 ? -45.813 21.276 -13.803 1.00 41.34 91 HIS A CA 1
ATOM 681 C C . HIS A 1 91 ? -45.977 20.551 -12.461 1.00 41.34 91 HIS A C 1
ATOM 683 O O . HIS A 1 91 ? -46.685 21.043 -11.589 1.00 41.34 91 HIS A O 1
ATOM 689 N N . LEU A 1 92 ? -45.278 19.424 -12.267 1.00 37.91 92 LEU A N 1
ATOM 690 C CA . LEU A 1 92 ? -44.685 19.033 -10.976 1.00 37.91 92 LEU A CA 1
ATOM 691 C C . LEU A 1 92 ? -43.842 17.748 -11.095 1.00 37.91 92 LEU A C 1
ATOM 693 O O . LEU A 1 92 ? -44.256 16.772 -11.707 1.00 37.91 92 LEU A O 1
ATOM 697 N N . ARG A 1 93 ? -42.695 17.755 -10.399 1.00 43.00 93 ARG A N 1
ATOM 698 C CA . ARG A 1 93 ? -41.871 16.596 -9.986 1.00 43.00 93 ARG A CA 1
ATOM 699 C C . ARG A 1 93 ? -41.146 15.775 -11.066 1.00 43.00 93 ARG A C 1
ATOM 701 O O . ARG A 1 93 ? -41.459 14.616 -11.306 1.00 43.00 93 ARG A O 1
ATOM 708 N N . GLN A 1 94 ? -39.993 16.299 -11.479 1.00 38.28 94 GLN A N 1
ATOM 709 C CA . GLN A 1 94 ? -38.763 15.503 -11.608 1.00 38.28 94 GLN A CA 1
ATOM 710 C C . GLN A 1 94 ? -37.603 16.266 -10.943 1.00 38.28 94 GLN A C 1
ATOM 712 O O . GLN A 1 94 ? -36.883 16.989 -11.618 1.00 38.28 94 GLN A O 1
ATOM 717 N N . ASN A 1 95 ? -37.474 16.198 -9.605 1.00 39.19 95 ASN A N 1
ATOM 718 C CA . ASN A 1 95 ? -36.313 16.773 -8.888 1.00 39.19 95 ASN A CA 1
ATOM 719 C C . ASN A 1 95 ? -36.154 16.305 -7.416 1.00 39.19 95 ASN A C 1
ATOM 721 O O . ASN A 1 95 ? -35.749 17.071 -6.546 1.00 39.19 95 ASN A O 1
ATOM 725 N N . THR A 1 96 ? -36.495 15.048 -7.100 1.00 40.56 96 THR A N 1
ATOM 726 C CA . THR A 1 96 ? -36.518 14.526 -5.710 1.00 40.56 96 THR A CA 1
ATOM 727 C C . THR A 1 96 ? -35.523 13.398 -5.412 1.00 40.56 96 THR A C 1
ATOM 729 O O . THR A 1 96 ? -35.632 12.774 -4.365 1.00 40.56 96 THR A O 1
ATOM 732 N N . LEU A 1 97 ? -34.545 13.137 -6.287 1.00 39.16 97 LEU A N 1
ATOM 733 C CA . LEU A 1 97 ? -33.436 12.202 -6.008 1.00 39.16 97 LEU A CA 1
ATOM 734 C C . LEU A 1 97 ? -32.087 12.931 -5.895 1.00 39.16 97 LEU A C 1
ATOM 736 O O . LEU A 1 97 ? -31.379 12.770 -4.902 1.00 39.16 97 LEU A O 1
ATOM 740 N N . ALA A 1 98 ? -31.784 13.826 -6.842 1.00 45.34 98 ALA A N 1
ATOM 741 C CA . ALA A 1 98 ? -30.522 14.572 -6.870 1.00 45.34 98 ALA A CA 1
ATOM 742 C C . ALA A 1 98 ? -30.302 15.494 -5.650 1.00 45.34 98 ALA A C 1
ATOM 744 O O . ALA A 1 98 ? -29.162 15.710 -5.240 1.00 45.34 98 ALA A O 1
ATOM 745 N N . SER A 1 99 ? -31.369 16.031 -5.046 1.00 39.66 99 SER A N 1
ATOM 746 C CA . SER A 1 99 ? -31.282 16.883 -3.849 1.00 39.66 99 SER A CA 1
ATOM 747 C C . SER A 1 99 ? -30.889 16.097 -2.594 1.00 39.66 99 SER A C 1
ATOM 749 O O . SER A 1 99 ? -29.998 16.522 -1.862 1.00 39.66 99 SER A O 1
ATOM 751 N N . PHE A 1 100 ? -31.489 14.922 -2.377 1.00 40.72 100 PHE A N 1
ATOM 752 C CA . PHE A 1 100 ? -31.170 14.045 -1.245 1.00 40.72 100 PHE A CA 1
ATOM 753 C C . PHE A 1 100 ? -29.746 13.484 -1.329 1.00 40.72 100 PHE A C 1
ATOM 755 O O . PHE A 1 100 ? -29.053 13.419 -0.314 1.00 40.72 100 PHE A O 1
ATOM 762 N N . GLN A 1 101 ? -29.284 13.130 -2.533 1.00 47.50 101 GLN A N 1
ATOM 763 C CA . GLN A 1 101 ? -27.905 12.684 -2.753 1.00 47.50 101 GLN A CA 1
ATOM 764 C C . GLN A 1 101 ? -26.895 13.804 -2.465 1.00 47.50 101 GLN A C 1
ATOM 766 O O . GLN A 1 101 ? -25.998 13.604 -1.651 1.00 47.50 101 GLN A O 1
ATOM 771 N N . LYS A 1 102 ? -27.083 15.011 -3.026 1.00 45.28 102 LYS A N 1
ATOM 772 C CA . LYS A 1 102 ? -26.208 16.165 -2.728 1.00 45.28 102 LYS A CA 1
ATOM 773 C C . LYS A 1 102 ? -26.127 16.479 -1.231 1.00 45.28 102 LYS A C 1
ATOM 775 O O . LYS A 1 102 ? -25.037 16.754 -0.739 1.00 45.28 102 LYS A O 1
ATOM 780 N N . CYS A 1 103 ? -27.249 16.386 -0.516 1.00 49.50 103 CYS A N 1
ATOM 781 C CA . CYS A 1 103 ? -27.286 16.621 0.926 1.00 49.50 103 CYS A CA 1
ATOM 782 C C . CYS A 1 103 ? -26.460 15.583 1.708 1.00 49.50 103 CYS A C 1
ATOM 784 O O . CYS A 1 103 ? -25.718 15.958 2.606 1.00 49.50 103 CYS A O 1
ATOM 786 N N . ARG A 1 104 ? -26.511 14.290 1.339 1.00 57.72 104 ARG A N 1
ATOM 787 C CA . ARG A 1 104 ? -25.691 13.248 1.992 1.00 57.72 104 ARG A CA 1
ATOM 788 C C . ARG A 1 104 ? -24.184 13.515 1.870 1.00 57.72 104 ARG A C 1
ATOM 790 O O . ARG A 1 104 ? -23.458 13.366 2.852 1.00 57.72 104 ARG A O 1
ATOM 797 N N . TYR A 1 105 ? -23.710 13.948 0.704 1.00 57.53 105 TYR A N 1
ATOM 798 C CA . TYR A 1 105 ? -22.276 14.176 0.477 1.00 57.53 105 TYR A CA 1
ATOM 799 C C . TYR A 1 105 ? -21.726 15.406 1.197 1.00 57.53 105 TYR A C 1
ATOM 801 O O . TYR A 1 105 ? -20.610 15.347 1.722 1.00 57.53 105 TYR A O 1
ATOM 809 N N . SER A 1 106 ? -22.506 16.491 1.270 1.00 62.41 106 SER A N 1
ATOM 810 C CA . SER A 1 106 ? -22.126 17.643 2.092 1.00 62.41 106 SER A CA 1
ATOM 811 C C . SER A 1 106 ? -22.076 17.226 3.566 1.00 62.41 106 SER A C 1
ATOM 813 O O . SER A 1 106 ? -21.036 17.401 4.206 1.00 62.41 106 SER A O 1
ATOM 815 N N . THR A 1 107 ? -23.099 16.498 4.047 1.00 78.25 107 THR A N 1
ATOM 816 C CA . THR A 1 107 ? -23.128 16.030 5.439 1.00 78.25 107 THR A CA 1
ATOM 817 C C . THR A 1 107 ? -21.953 15.132 5.816 1.00 78.25 107 THR A C 1
ATOM 819 O O . THR A 1 107 ? -21.519 15.230 6.953 1.00 78.25 107 THR A O 1
ATOM 822 N N . PHE A 1 108 ? -21.373 14.312 4.926 1.00 89.12 108 PHE A N 1
ATOM 823 C CA . PHE A 1 108 ? -20.180 13.519 5.279 1.00 89.12 108 PHE A CA 1
ATOM 824 C C . PHE A 1 108 ? -18.957 14.395 5.573 1.00 89.12 108 PHE A C 1
ATOM 826 O O . PHE A 1 108 ? -18.313 14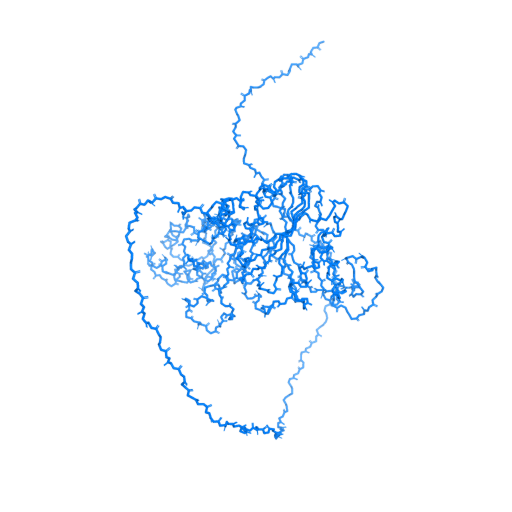.238 6.608 1.00 89.12 108 PHE A O 1
ATOM 833 N N . THR A 1 109 ? -18.647 15.349 4.690 1.00 91.38 109 THR A N 1
ATOM 834 C CA . THR A 1 109 ? -17.466 16.210 4.877 1.00 91.38 109 THR A CA 1
ATOM 835 C C . THR A 1 109 ? -17.674 17.184 6.039 1.00 91.38 109 THR A C 1
ATOM 837 O O . THR A 1 109 ? -16.759 17.390 6.833 1.00 91.38 109 THR A O 1
ATOM 840 N N . GLU A 1 110 ? -18.892 17.710 6.204 1.00 90.31 110 GLU A N 1
ATOM 841 C CA . GLU A 1 110 ? -19.298 18.492 7.381 1.00 90.31 110 GLU A CA 1
ATOM 842 C C . GLU A 1 110 ? -19.171 17.670 8.677 1.00 90.31 110 GLU A C 1
ATOM 844 O O . GLU A 1 110 ? -18.643 18.158 9.673 1.00 90.31 110 GLU A O 1
ATOM 849 N N . THR A 1 111 ? -19.598 16.404 8.661 1.00 90.50 111 THR A N 1
ATOM 850 C CA . THR A 1 111 ? -19.542 15.480 9.805 1.00 90.50 111 THR A CA 1
ATOM 851 C C . THR A 1 111 ? -18.111 15.153 10.217 1.00 90.50 111 THR A C 1
ATOM 853 O O . THR A 1 111 ? -17.815 15.197 11.412 1.00 90.50 111 THR A O 1
ATOM 856 N N . LEU A 1 112 ? -17.226 14.870 9.253 1.00 92.38 112 LEU A N 1
ATOM 857 C CA . LEU A 1 112 ? -15.796 14.672 9.502 1.00 92.38 112 LEU A CA 1
ATOM 858 C C . LEU A 1 112 ? -15.181 15.913 10.163 1.00 92.38 112 LEU A C 1
ATOM 860 O O . LEU A 1 112 ? -14.481 15.791 11.171 1.00 92.38 112 LEU A O 1
ATOM 864 N N . ALA A 1 113 ? -15.441 17.094 9.595 1.00 92.94 113 ALA A N 1
ATOM 865 C CA . ALA A 1 113 ? -14.848 18.359 10.023 1.00 92.94 113 ALA A CA 1
ATOM 866 C C . ALA A 1 113 ? -15.410 18.894 11.353 1.00 92.94 113 ALA A C 1
ATOM 868 O O . ALA A 1 113 ? -14.731 19.668 12.030 1.00 92.94 113 ALA A O 1
ATOM 869 N N . ASN A 1 114 ? -16.626 18.494 11.743 1.00 91.56 114 ASN A N 1
ATOM 870 C CA . ASN A 1 114 ? -17.307 18.987 12.939 1.00 91.56 114 ASN A CA 1
ATOM 871 C C . ASN A 1 114 ? -16.521 18.655 14.232 1.00 91.56 114 ASN A C 1
ATOM 873 O O . ASN A 1 114 ? -16.418 17.480 14.593 1.00 91.56 114 ASN A O 1
ATOM 877 N N . PRO A 1 115 ? -16.037 19.659 14.997 1.00 90.19 115 PRO A N 1
ATOM 878 C CA . PRO A 1 115 ? -15.272 19.431 16.227 1.00 90.19 115 PRO A CA 1
ATOM 879 C C . PRO A 1 115 ? -16.032 18.726 17.358 1.00 90.19 115 PRO A C 1
ATOM 881 O O . PRO A 1 115 ? -15.389 18.257 18.299 1.00 90.19 115 PRO A O 1
ATOM 884 N N . ALA A 1 116 ? -17.366 18.641 17.287 1.00 89.19 116 ALA A N 1
ATOM 885 C CA . ALA A 1 116 ? -18.176 17.849 18.214 1.00 89.19 116 ALA A CA 1
ATOM 886 C C . ALA A 1 116 ? -18.029 16.331 17.982 1.00 89.19 116 ALA A C 1
ATOM 888 O O . ALA A 1 116 ? -18.205 15.544 18.910 1.00 89.19 116 ALA A O 1
ATOM 889 N N . ASN A 1 117 ? -17.658 15.904 16.771 1.00 89.88 117 ASN A N 1
ATOM 890 C CA . ASN A 1 117 ? -17.470 14.496 16.421 1.00 89.88 117 ASN A CA 1
ATOM 891 C C . ASN A 1 117 ? -16.042 14.033 16.744 1.00 89.88 117 ASN A C 1
ATOM 893 O O . ASN A 1 117 ? -15.246 13.733 15.850 1.00 89.88 117 ASN A O 1
ATOM 897 N N . LYS A 1 118 ? -15.717 13.975 18.042 1.00 90.62 118 LYS A N 1
ATOM 898 C CA . LYS A 1 118 ? -14.393 13.551 18.535 1.00 90.62 118 LYS A CA 1
ATOM 899 C C . LYS A 1 118 ? -14.065 12.083 18.220 1.00 90.62 118 LYS A C 1
ATOM 901 O O . LYS A 1 118 ? -12.891 11.770 18.053 1.00 90.62 118 LYS A O 1
ATOM 906 N N . LEU A 1 119 ? -15.069 11.208 18.104 1.00 92.19 119 LEU A N 1
ATOM 907 C CA . LEU A 1 119 ? -14.895 9.774 17.846 1.00 92.19 119 LEU A CA 1
ATOM 908 C C . LEU A 1 119 ? -15.846 9.287 16.742 1.00 92.19 119 LEU A C 1
ATOM 910 O O . LEU A 1 119 ? -17.062 9.464 16.846 1.00 92.19 119 LEU A O 1
ATOM 914 N N . GLN A 1 120 ? -15.298 8.689 15.679 1.00 93.38 120 GLN A N 1
ATOM 915 C CA . GLN A 1 120 ? -16.047 8.295 14.475 1.00 93.38 120 GLN A CA 1
ATOM 916 C C . GLN A 1 120 ? -15.582 6.921 13.956 1.00 93.38 120 GLN A C 1
ATOM 918 O O . GLN A 1 120 ? -14.393 6.606 14.041 1.00 93.38 120 GLN A O 1
ATOM 923 N N . SER A 1 121 ? -16.490 6.112 13.395 1.00 94.69 121 SER A N 1
ATOM 924 C CA . SER A 1 121 ? -16.161 4.840 12.739 1.00 94.69 121 SER A CA 1
ATOM 925 C C . SER A 1 121 ? -16.862 4.702 11.382 1.00 94.69 121 SER A C 1
ATOM 927 O O . SER A 1 121 ? -18.072 4.910 11.255 1.00 94.69 121 SER A O 1
ATOM 929 N N . TYR A 1 122 ? -16.089 4.326 10.366 1.00 95.75 122 TYR A N 1
ATOM 930 C CA . TYR A 1 122 ? -16.549 4.136 8.995 1.00 95.75 122 TYR A CA 1
ATOM 931 C C . TYR A 1 122 ? -16.150 2.758 8.467 1.00 95.75 122 TYR A C 1
ATOM 933 O O . TYR A 1 122 ? -15.073 2.248 8.780 1.00 95.75 122 TYR A O 1
ATOM 941 N N . VAL A 1 123 ? -17.002 2.169 7.631 1.00 96.31 123 VAL A N 1
ATOM 942 C CA . VAL A 1 123 ? -16.729 0.898 6.942 1.00 96.31 123 VAL A CA 1
ATOM 943 C C . VAL A 1 123 ? -16.993 1.084 5.454 1.00 96.31 123 VAL A C 1
ATOM 945 O O . VAL A 1 123 ? -18.069 1.554 5.081 1.00 96.31 123 VAL A O 1
ATOM 948 N N . SER A 1 124 ? -16.031 0.740 4.599 1.00 97.31 124 SER A N 1
ATOM 949 C CA . SER A 1 124 ? -16.244 0.760 3.153 1.00 97.31 124 SER A CA 1
ATOM 950 C C . SER A 1 124 ? -17.054 -0.445 2.695 1.00 97.31 124 SER A C 1
ATOM 952 O O . SER A 1 124 ? -16.819 -1.576 3.116 1.00 97.31 124 SER A O 1
ATOM 954 N N . THR A 1 125 ? -17.991 -0.187 1.792 1.00 96.19 125 THR A N 1
ATOM 955 C CA . THR A 1 125 ? -18.731 -1.195 1.025 1.00 96.19 125 THR A CA 1
ATOM 956 C C . THR A 1 125 ? -18.120 -1.439 -0.356 1.00 96.19 125 THR A C 1
ATOM 958 O O . THR A 1 125 ? -18.517 -2.391 -1.024 1.00 96.19 125 THR A O 1
ATOM 961 N N . SER A 1 126 ? -17.146 -0.619 -0.768 1.00 97.00 126 SER A N 1
ATOM 962 C CA . SER A 1 126 ? -16.422 -0.783 -2.028 1.00 97.00 126 SER A CA 1
ATOM 963 C C . SER A 1 126 ? -15.177 -1.643 -1.839 1.00 97.00 126 SER A C 1
ATOM 965 O O . SER A 1 126 ? -14.436 -1.476 -0.867 1.00 97.00 126 SER A O 1
ATOM 967 N N . SER A 1 127 ? -14.915 -2.521 -2.807 1.00 96.38 127 SER A N 1
ATOM 968 C CA . SER A 1 127 ? -13.662 -3.271 -2.914 1.00 96.38 127 SER A CA 1
ATOM 969 C C . SER A 1 127 ? -12.599 -2.549 -3.754 1.00 96.38 127 SER A C 1
ATOM 971 O O . SER A 1 127 ? -11.536 -3.115 -4.004 1.00 96.38 127 SER A O 1
ATOM 973 N N . ASP A 1 128 ? -12.848 -1.317 -4.210 1.00 96.88 128 ASP A N 1
ATOM 974 C CA . ASP A 1 128 ? -11.901 -0.576 -5.045 1.00 96.88 128 ASP A CA 1
ATOM 975 C C . ASP A 1 128 ? -10.759 0.054 -4.212 1.00 96.88 128 ASP A C 1
ATOM 977 O O . ASP A 1 128 ? -11.011 0.975 -3.427 1.00 96.88 128 ASP A O 1
ATOM 981 N N . PRO A 1 129 ? -9.489 -0.373 -4.390 1.00 96.88 129 PRO A N 1
ATOM 982 C CA . PRO A 1 129 ? -8.364 0.174 -3.637 1.00 96.88 129 PRO A CA 1
ATOM 983 C C . PRO A 1 129 ? -8.079 1.647 -3.954 1.00 96.88 129 PRO A C 1
ATOM 985 O O . PRO A 1 129 ? -7.641 2.374 -3.061 1.00 96.88 129 PRO A O 1
ATOM 988 N N . TYR A 1 130 ? -8.353 2.120 -5.175 1.00 96.75 130 TYR A N 1
ATOM 989 C CA . TYR A 1 130 ? -8.197 3.533 -5.530 1.00 96.75 130 TYR A CA 1
ATOM 990 C C . TYR A 1 130 ? -9.216 4.386 -4.766 1.00 96.75 130 TYR A C 1
ATOM 992 O O . TYR A 1 130 ? -8.880 5.465 -4.271 1.00 96.75 130 TYR A O 1
ATOM 1000 N N . LEU A 1 131 ? -10.451 3.896 -4.605 1.00 97.50 131 LEU A N 1
ATOM 1001 C CA . LEU A 1 131 ? -11.488 4.596 -3.842 1.00 97.50 131 LEU A CA 1
ATOM 1002 C C . LEU A 1 131 ? -11.224 4.533 -2.341 1.00 97.50 131 LEU A C 1
ATOM 1004 O O . LEU A 1 131 ? -11.264 5.567 -1.677 1.00 97.50 131 LEU A O 1
ATOM 1008 N N . ASN A 1 132 ? -10.905 3.354 -1.810 1.00 98.44 132 ASN A N 1
ATOM 1009 C CA . ASN A 1 132 ? -10.649 3.172 -0.385 1.00 98.44 132 ASN A CA 1
ATOM 1010 C C . ASN A 1 132 ? -9.476 4.044 0.096 1.00 98.44 132 ASN A C 1
ATOM 1012 O O . ASN A 1 132 ? -9.618 4.759 1.088 1.00 98.44 132 ASN A O 1
ATOM 1016 N N . LEU A 1 133 ? -8.368 4.104 -0.653 1.00 98.12 133 LEU A N 1
ATOM 1017 C CA . LEU A 1 133 ? -7.251 5.007 -0.338 1.00 98.12 133 LEU A CA 1
ATOM 1018 C C . LEU A 1 133 ? -7.603 6.496 -0.524 1.00 98.12 133 LEU A C 1
ATOM 1020 O O . LEU A 1 133 ? -7.069 7.345 0.190 1.00 98.12 133 LEU A O 1
ATOM 1024 N N . SER A 1 134 ? -8.522 6.835 -1.434 1.00 98.19 134 SER A N 1
ATOM 1025 C CA . SER A 1 134 ? -8.999 8.218 -1.611 1.00 98.19 134 SER A CA 1
ATOM 1026 C C . SER A 1 134 ? -9.931 8.674 -0.487 1.00 98.19 134 SER A C 1
ATOM 1028 O O . SER A 1 134 ? -9.873 9.830 -0.068 1.00 98.19 134 SER A O 1
ATOM 1030 N N . ILE A 1 135 ? -10.762 7.768 0.039 1.00 97.94 135 ILE A N 1
ATOM 1031 C CA . ILE A 1 135 ? -11.579 7.994 1.238 1.00 97.94 135 ILE A CA 1
ATOM 1032 C C . ILE A 1 135 ? -10.670 8.144 2.465 1.00 97.94 135 ILE A C 1
ATOM 1034 O O . ILE A 1 135 ? -10.844 9.092 3.228 1.00 97.94 135 ILE A O 1
ATOM 1038 N N . GLU A 1 136 ? -9.674 7.270 2.630 1.00 98.31 136 GLU A N 1
ATOM 1039 C CA . GLU A 1 136 ? -8.686 7.334 3.717 1.00 98.31 136 GLU A CA 1
ATOM 1040 C C . GLU A 1 136 ? -7.937 8.681 3.737 1.00 98.31 136 GLU A C 1
ATOM 1042 O O . GLU A 1 136 ? -7.864 9.349 4.771 1.00 98.31 136 GLU A O 1
ATOM 1047 N N . ASP A 1 137 ? -7.450 9.134 2.579 1.00 98.06 137 ASP A N 1
ATOM 1048 C CA . ASP A 1 137 ? -6.768 10.424 2.437 1.00 98.06 137 ASP A CA 1
ATOM 1049 C C . ASP A 1 137 ? -7.715 11.629 2.632 1.00 98.06 137 ASP A C 1
ATOM 1051 O O . ASP A 1 137 ? -7.319 12.645 3.208 1.00 98.06 137 ASP A O 1
ATOM 1055 N N . HIS A 1 138 ? -8.989 11.525 2.233 1.00 97.56 138 HIS A N 1
ATOM 1056 C CA . HIS A 1 138 ? -10.000 12.553 2.527 1.00 97.56 138 HIS A CA 1
ATOM 1057 C C . HIS A 1 138 ? -10.323 12.633 4.024 1.00 97.56 138 HIS A C 1
ATOM 1059 O O . HIS A 1 138 ? -10.414 13.735 4.566 1.00 97.56 138 HIS A O 1
ATOM 1065 N N . ILE A 1 139 ? -10.425 11.494 4.719 1.00 97.44 139 ILE A N 1
ATOM 1066 C CA . ILE A 1 139 ? -10.573 11.443 6.181 1.00 97.44 139 ILE A CA 1
ATOM 1067 C C . ILE A 1 139 ? -9.371 12.122 6.852 1.00 97.44 139 ILE A C 1
ATOM 1069 O O . ILE A 1 139 ? -9.579 12.992 7.705 1.00 97.44 139 ILE A O 1
ATOM 1073 N N . LEU A 1 140 ? -8.141 11.801 6.431 1.00 97.94 140 LEU A N 1
ATOM 1074 C CA . LEU A 1 140 ? -6.912 12.423 6.938 1.00 97.94 140 LEU A CA 1
ATOM 1075 C C . LEU A 1 140 ? -6.900 13.948 6.744 1.00 97.94 140 LEU A C 1
ATOM 1077 O O . LEU A 1 140 ? -6.537 14.681 7.666 1.00 97.94 140 LEU A O 1
ATOM 1081 N N . ARG A 1 141 ? -7.307 14.430 5.562 1.00 96.38 141 ARG A N 1
ATOM 1082 C CA . ARG A 1 141 ? -7.284 15.861 5.209 1.00 96.38 141 ARG A CA 1
ATOM 1083 C C . ARG A 1 141 ? -8.440 16.682 5.787 1.00 96.38 141 ARG A C 1
ATOM 1085 O O . ARG A 1 141 ? -8.272 17.888 5.950 1.00 96.38 141 ARG A O 1
ATOM 1092 N N . LYS A 1 142 ? -9.613 16.087 6.034 1.00 95.81 142 LYS A N 1
ATOM 1093 C CA . LYS A 1 142 ? -10.848 16.840 6.350 1.00 95.81 142 LYS A CA 1
ATOM 1094 C C . LYS A 1 142 ? -11.404 16.639 7.750 1.00 95.81 142 LYS A C 1
ATOM 1096 O O . LYS A 1 142 ? -12.205 17.467 8.175 1.00 95.81 142 LYS A O 1
ATOM 1101 N N . SER A 1 143 ? -11.043 15.570 8.461 1.00 95.31 143 SER A N 1
ATOM 1102 C CA . SER A 1 143 ? -11.579 15.385 9.814 1.00 95.31 143 SER A CA 1
ATOM 1103 C C . SER A 1 143 ? -10.994 16.389 10.818 1.00 95.31 143 SER A C 1
ATOM 1105 O O . SER A 1 143 ? -9.888 16.900 10.631 1.00 95.31 143 SER A O 1
ATOM 1107 N N . SER A 1 144 ? -11.748 16.701 11.875 1.00 94.69 144 SER A N 1
ATOM 1108 C CA . SER A 1 144 ? -11.364 17.696 12.890 1.00 94.69 144 SER A CA 1
ATOM 1109 C C . SER A 1 144 ? -9.986 17.393 13.523 1.00 94.69 144 SER A C 1
ATOM 1111 O O . SER A 1 144 ? -9.724 16.220 13.811 1.00 94.69 144 SER A O 1
ATOM 1113 N N . PRO A 1 145 ? -9.124 18.401 13.797 1.00 94.75 145 PRO A N 1
ATOM 1114 C CA . PRO A 1 145 ? -7.804 18.222 14.417 1.00 94.75 145 PRO A CA 1
ATOM 1115 C C . PRO A 1 145 ? -7.775 17.310 15.649 1.00 94.75 145 PRO A C 1
ATOM 1117 O O . PRO A 1 145 ? -6.887 16.469 15.760 1.00 94.75 145 PRO A O 1
ATOM 1120 N N . ASP A 1 146 ? -8.785 17.430 16.515 1.00 93.06 146 ASP A N 1
ATOM 1121 C CA . ASP A 1 146 ? -8.896 16.687 17.777 1.00 93.06 146 ASP A CA 1
ATOM 1122 C C . ASP A 1 146 ? -9.672 15.359 17.645 1.00 93.06 146 ASP A C 1
ATOM 1124 O O . ASP A 1 146 ? -10.024 14.747 18.653 1.00 93.06 146 ASP A O 1
ATOM 1128 N N . SER A 1 147 ? -10.055 14.953 16.430 1.00 94.38 147 SER A N 1
ATOM 1129 C CA . SER A 1 147 ? -10.867 13.747 16.223 1.00 94.38 147 SER A CA 1
ATOM 1130 C C . SER A 1 147 ? -10.013 12.496 16.035 1.00 94.38 147 SER A C 1
ATOM 1132 O O . SER A 1 147 ? -8.955 12.526 15.397 1.00 94.38 147 SER A O 1
ATOM 1134 N N . THR A 1 148 ? -10.517 11.370 16.539 1.00 95.69 148 THR A N 1
ATOM 1135 C CA . THR A 1 148 ? -10.041 10.035 16.174 1.00 95.69 148 THR A CA 1
ATOM 1136 C C . THR A 1 148 ? -11.087 9.334 15.310 1.00 95.69 148 THR A C 1
ATOM 1138 O O . THR A 1 148 ? -12.256 9.223 15.685 1.00 95.69 148 THR A O 1
ATOM 1141 N N . VAL A 1 149 ? -10.662 8.859 14.141 1.00 96.75 149 VAL A N 1
ATOM 1142 C CA . VAL A 1 149 ? -11.511 8.204 13.142 1.00 96.75 149 VAL A CA 1
ATOM 1143 C C . VAL A 1 149 ? -10.948 6.826 12.821 1.00 96.75 149 VAL A C 1
ATOM 1145 O O . VAL A 1 149 ? -9.811 6.744 12.364 1.00 96.75 149 VAL A O 1
ATOM 1148 N N . LEU A 1 150 ? -11.741 5.772 13.026 1.00 97.62 150 LEU A N 1
ATOM 1149 C CA . LEU A 1 150 ? -11.467 4.417 12.534 1.00 97.62 150 LEU A CA 1
ATOM 1150 C C . LEU A 1 150 ? -12.131 4.228 11.164 1.00 97.62 150 LEU A C 1
ATOM 1152 O O . LEU A 1 150 ? -13.333 4.458 11.035 1.00 97.62 150 LEU A O 1
ATOM 1156 N N . PHE A 1 151 ? -11.388 3.765 10.164 1.00 98.19 151 PHE A N 1
ATOM 1157 C CA . PHE A 1 151 ? -11.912 3.403 8.849 1.00 98.19 151 PHE A CA 1
ATOM 1158 C C . PHE A 1 151 ? -11.469 1.984 8.469 1.00 98.19 151 PHE A C 1
ATOM 1160 O O . PHE A 1 151 ? -10.290 1.648 8.543 1.00 98.19 151 PHE A O 1
ATOM 1167 N N . LEU A 1 152 ? -12.432 1.135 8.110 1.00 98.25 152 LEU A N 1
ATOM 1168 C CA . LEU A 1 152 ? -12.230 -0.283 7.801 1.00 98.25 152 LEU A CA 1
ATOM 1169 C C . LEU A 1 152 ? -12.624 -0.561 6.350 1.00 98.25 152 LEU A C 1
ATOM 1171 O O . LEU A 1 152 ? -13.678 -0.106 5.905 1.00 98.25 152 LEU A O 1
ATOM 1175 N N . TYR A 1 153 ? -11.806 -1.309 5.614 1.00 98.25 153 TYR A N 1
ATOM 1176 C CA . TYR A 1 153 ? -12.063 -1.627 4.210 1.00 98.25 153 TYR A CA 1
ATOM 1177 C C . TYR A 1 153 ? -11.410 -2.941 3.771 1.00 98.25 153 TYR A C 1
ATOM 1179 O O . TYR A 1 153 ? -10.375 -3.361 4.284 1.00 98.25 153 TYR A O 1
ATOM 1187 N N . VAL A 1 154 ? -12.009 -3.576 2.771 1.00 98.12 154 VAL A N 1
ATOM 1188 C CA . VAL A 1 154 ? -11.471 -4.744 2.061 1.00 98.12 154 VAL A CA 1
ATOM 1189 C C . VAL A 1 154 ? -11.213 -4.308 0.622 1.00 98.12 154 VAL A C 1
ATOM 1191 O O . VAL A 1 154 ? -11.952 -3.476 0.102 1.00 98.12 154 VAL A O 1
ATOM 1194 N N . ASN A 1 155 ? -10.169 -4.830 -0.017 1.00 97.69 155 ASN A N 1
ATOM 1195 C CA . ASN A 1 155 ? -9.860 -4.525 -1.415 1.00 97.69 155 ASN A CA 1
ATOM 1196 C C . ASN A 1 155 ? -9.961 -5.795 -2.263 1.00 97.69 155 ASN A C 1
ATOM 1198 O O . ASN A 1 155 ? -9.616 -6.874 -1.790 1.00 97.69 155 ASN A O 1
ATOM 1202 N N . ARG A 1 156 ? -10.369 -5.640 -3.525 1.00 95.00 156 ARG A N 1
ATOM 1203 C CA . ARG A 1 156 ? -10.167 -6.646 -4.578 1.00 95.00 156 ARG A CA 1
ATOM 1204 C C . ARG A 1 156 ? -8.659 -6.883 -4.801 1.00 95.00 156 ARG A C 1
ATOM 1206 O O . ARG A 1 156 ? -7.875 -6.005 -4.421 1.00 95.00 156 ARG A O 1
ATOM 1213 N N . PRO A 1 157 ? -8.248 -7.988 -5.455 1.00 94.12 157 PRO A N 1
ATOM 1214 C CA . PRO A 1 157 ? -6.846 -8.325 -5.695 1.00 94.12 157 PRO A CA 1
ATOM 1215 C C . PRO A 1 157 ? -5.985 -7.150 -6.181 1.00 94.12 157 PRO A C 1
ATOM 1217 O O . PRO A 1 157 ? -6.160 -6.635 -7.289 1.00 94.12 157 PRO A O 1
ATOM 1220 N N . CYS A 1 158 ? -5.038 -6.709 -5.351 1.00 94.25 158 CYS A N 1
ATOM 1221 C CA . CYS A 1 158 ? -4.129 -5.619 -5.700 1.00 94.25 158 CYS A CA 1
ATOM 1222 C C . CYS A 1 158 ? -2.774 -5.694 -4.985 1.00 94.25 158 CYS A C 1
ATOM 1224 O O . CYS A 1 158 ? -2.645 -6.211 -3.875 1.00 94.25 158 CYS A O 1
ATOM 1226 N N . VAL A 1 159 ? -1.752 -5.129 -5.628 1.00 95.31 159 VAL A N 1
ATOM 1227 C CA . VAL A 1 159 ? -0.431 -4.871 -5.052 1.00 95.31 159 VAL A CA 1
ATOM 1228 C C . VAL A 1 159 ? -0.350 -3.393 -4.681 1.00 95.31 159 VAL A C 1
ATOM 1230 O O . VAL A 1 159 ? -0.432 -2.519 -5.548 1.00 95.31 159 VAL A O 1
ATOM 1233 N N . VAL A 1 160 ? -0.165 -3.108 -3.391 1.00 96.69 160 VAL A N 1
ATOM 1234 C CA . VAL A 1 160 ? -0.060 -1.744 -2.866 1.00 96.69 160 VAL A CA 1
ATOM 1235 C C . VAL A 1 160 ? 1.383 -1.429 -2.480 1.00 96.69 160 VAL A C 1
ATOM 1237 O O . VAL A 1 160 ? 1.876 -1.868 -1.436 1.00 96.69 160 VAL A O 1
ATOM 1240 N N . ILE A 1 161 ? 2.050 -0.622 -3.305 1.00 95.94 161 ILE A N 1
ATOM 1241 C CA . ILE A 1 161 ? 3.420 -0.138 -3.079 1.00 95.94 161 ILE A CA 1
ATOM 1242 C C . ILE A 1 161 ? 3.417 1.134 -2.217 1.00 95.94 161 ILE A C 1
ATOM 1244 O O . ILE A 1 161 ? 2.484 1.942 -2.287 1.00 95.94 161 ILE A O 1
ATOM 1248 N N . GLY A 1 162 ? 4.450 1.327 -1.394 1.00 95.56 162 GLY A N 1
ATOM 1249 C CA . GLY A 1 162 ? 4.626 2.545 -0.594 1.00 95.56 162 GLY A CA 1
ATOM 1250 C C . GLY A 1 162 ? 4.991 3.772 -1.436 1.00 95.56 162 GLY A C 1
ATOM 1251 O O . GLY A 1 162 ? 5.520 3.643 -2.542 1.00 95.56 162 GLY A O 1
ATOM 1252 N N . ARG A 1 163 ? 4.750 4.977 -0.894 1.00 93.62 163 ARG A N 1
ATOM 1253 C CA . ARG A 1 163 ? 4.938 6.259 -1.601 1.00 93.62 163 ARG A CA 1
ATOM 1254 C C . ARG A 1 163 ? 6.293 6.364 -2.304 1.00 93.62 163 ARG A C 1
ATOM 1256 O O . ARG A 1 163 ? 6.321 6.707 -3.478 1.00 93.62 163 ARG A O 1
ATOM 1263 N N . ASN A 1 164 ? 7.373 5.997 -1.616 1.00 92.25 164 ASN A N 1
ATOM 1264 C CA . ASN A 1 164 ? 8.756 6.169 -2.074 1.00 92.25 164 ASN A CA 1
ATOM 1265 C C . ASN A 1 164 ? 9.403 4.841 -2.526 1.00 92.25 164 ASN A C 1
ATOM 1267 O O . ASN A 1 164 ? 10.616 4.669 -2.438 1.00 92.25 164 ASN A O 1
ATOM 1271 N N . GLN A 1 165 ? 8.606 3.865 -2.975 1.00 93.44 165 GLN A N 1
ATOM 1272 C CA . GLN A 1 165 ? 9.122 2.586 -3.478 1.00 93.44 165 GLN A CA 1
ATOM 1273 C C . GLN A 1 165 ? 9.296 2.576 -5.002 1.00 93.44 165 GLN A C 1
ATOM 1275 O O . GLN A 1 165 ? 8.611 3.305 -5.726 1.00 93.44 165 GLN A O 1
ATOM 1280 N N . ASN A 1 166 ? 10.194 1.724 -5.497 1.00 94.06 166 ASN A N 1
ATOM 1281 C CA . ASN A 1 166 ? 10.393 1.497 -6.924 1.00 94.06 166 ASN A CA 1
ATOM 1282 C C . ASN A 1 166 ? 9.504 0.319 -7.393 1.00 94.06 166 ASN A C 1
ATOM 1284 O O . ASN A 1 166 ? 9.722 -0.807 -6.944 1.00 94.06 166 ASN A O 1
ATOM 1288 N N . PRO A 1 167 ? 8.514 0.531 -8.288 1.00 93.56 167 PRO A N 1
ATOM 1289 C CA . PRO A 1 167 ? 7.629 -0.542 -8.745 1.00 93.56 167 PRO A CA 1
ATOM 1290 C C . PRO A 1 167 ? 8.400 -1.678 -9.423 1.00 93.56 167 PRO A C 1
ATOM 1292 O O . PRO A 1 167 ? 8.087 -2.844 -9.205 1.00 93.56 167 PRO A O 1
ATOM 1295 N N . TRP A 1 168 ? 9.440 -1.337 -10.192 1.00 93.25 168 TRP A N 1
ATOM 1296 C CA . TRP A 1 168 ? 10.285 -2.292 -10.902 1.00 93.25 168 TRP A CA 1
ATOM 1297 C C . TRP A 1 168 ? 11.193 -3.102 -9.967 1.00 93.25 168 TRP A C 1
ATOM 1299 O O . TRP A 1 168 ? 11.597 -4.191 -10.354 1.00 93.25 168 TRP A O 1
ATOM 1309 N N . SER A 1 169 ? 11.506 -2.654 -8.741 1.00 93.06 169 SER A N 1
ATOM 1310 C CA . SER A 1 169 ? 12.242 -3.488 -7.768 1.00 93.06 169 SER A CA 1
ATOM 1311 C C . SER A 1 169 ? 11.319 -4.324 -6.881 1.00 93.06 169 SER A C 1
ATOM 1313 O O . SER A 1 169 ? 11.672 -5.444 -6.513 1.00 93.06 169 SER A O 1
ATOM 1315 N N . GLU A 1 170 ? 10.137 -3.810 -6.538 1.00 94.12 170 GLU A N 1
ATOM 1316 C CA . GLU A 1 170 ? 9.265 -4.438 -5.538 1.00 94.12 170 GLU A CA 1
ATOM 1317 C C . GLU A 1 170 ? 8.187 -5.355 -6.137 1.00 94.12 170 GLU A C 1
ATOM 1319 O O . GLU A 1 170 ? 7.715 -6.262 -5.451 1.00 94.12 170 GLU A O 1
ATOM 1324 N N . VAL A 1 171 ? 7.809 -5.160 -7.406 1.00 93.44 171 VAL A N 1
ATOM 1325 C CA . VAL A 1 171 ? 6.698 -5.878 -8.050 1.00 93.44 171 VAL A CA 1
ATOM 1326 C C . VAL A 1 171 ? 7.164 -6.601 -9.309 1.00 93.44 171 VAL A C 1
ATOM 1328 O O . VAL A 1 171 ? 7.879 -6.052 -10.144 1.00 93.44 171 VAL A O 1
ATOM 1331 N N . ASN A 1 172 ? 6.718 -7.842 -9.487 1.00 92.31 172 ASN A N 1
ATOM 1332 C CA . ASN A 1 172 ? 6.859 -8.579 -10.738 1.00 92.31 172 ASN A CA 1
ATOM 1333 C C . ASN A 1 172 ? 5.842 -8.066 -11.770 1.00 92.31 172 ASN A C 1
ATOM 1335 O O . ASN A 1 172 ? 4.815 -8.693 -12.015 1.00 92.31 172 ASN A O 1
ATOM 1339 N N . LEU A 1 173 ? 6.100 -6.889 -12.339 1.00 90.69 173 LEU A N 1
ATOM 1340 C CA . LEU A 1 173 ? 5.141 -6.181 -13.193 1.00 90.69 173 LEU A CA 1
ATOM 1341 C C . LEU A 1 173 ? 4.666 -7.009 -14.402 1.00 90.69 173 LEU A C 1
ATOM 1343 O O . LEU A 1 173 ? 3.487 -6.952 -14.735 1.00 90.69 173 LEU A O 1
ATOM 1347 N N . GLY A 1 174 ? 5.526 -7.851 -14.988 1.00 85.88 174 GLY A N 1
ATOM 1348 C CA . GLY A 1 174 ? 5.156 -8.709 -16.124 1.00 85.88 174 GLY A CA 1
ATOM 1349 C C . GLY A 1 174 ? 4.078 -9.761 -15.816 1.00 85.88 174 GLY A C 1
ATOM 1350 O O . GLY A 1 174 ? 3.374 -10.202 -16.724 1.00 85.88 174 GLY A O 1
ATOM 1351 N N . ILE A 1 175 ? 3.877 -10.141 -14.544 1.00 84.88 175 ILE A N 1
ATOM 1352 C CA . ILE A 1 175 ? 2.786 -11.059 -14.167 1.00 84.88 175 ILE A CA 1
ATOM 1353 C C . ILE A 1 175 ? 1.413 -10.361 -14.163 1.00 84.88 175 ILE A C 1
ATOM 1355 O O . ILE A 1 175 ? 0.385 -11.029 -14.285 1.00 84.88 175 ILE A O 1
ATOM 1359 N N . LEU A 1 176 ? 1.388 -9.025 -14.051 1.00 82.31 176 LEU A N 1
ATOM 1360 C CA . LEU A 1 176 ? 0.158 -8.225 -14.026 1.00 82.31 176 LEU A CA 1
ATOM 1361 C C . LEU A 1 176 ? -0.512 -8.143 -15.409 1.00 82.31 176 LEU A C 1
ATOM 1363 O O . LEU A 1 176 ? -1.735 -8.018 -15.470 1.00 82.31 176 LEU A O 1
ATOM 1367 N N . ASP A 1 177 ? 0.267 -8.260 -16.492 1.00 66.50 177 ASP A N 1
ATOM 1368 C CA . ASP A 1 177 ? -0.229 -8.378 -17.873 1.00 66.50 177 ASP A CA 1
ATOM 1369 C C . ASP A 1 177 ? -0.658 -9.806 -18.215 1.00 66.50 177 ASP A C 1
ATOM 1371 O O . ASP A 1 177 ? -1.694 -10.026 -18.844 1.00 66.50 177 ASP A O 1
ATOM 1375 N N . ALA A 1 178 ? 0.120 -10.802 -17.774 1.00 58.59 178 ALA A N 1
ATOM 1376 C CA . ALA A 1 178 ? -0.180 -12.210 -18.026 1.00 58.59 178 ALA A CA 1
ATOM 1377 C C . ALA A 1 178 ? -1.563 -12.597 -17.466 1.00 58.59 178 ALA A C 1
ATOM 1379 O O . ALA A 1 178 ? -2.341 -13.277 -18.135 1.00 58.59 178 ALA A O 1
ATOM 1380 N N . ALA A 1 179 ? -1.917 -12.079 -16.285 1.00 52.53 179 ALA A N 1
ATOM 1381 C CA . ALA A 1 179 ? -3.228 -12.267 -15.663 1.00 52.53 179 ALA A CA 1
ATOM 1382 C C . ALA A 1 179 ? -4.408 -11.601 -16.418 1.00 52.53 179 ALA A C 1
ATOM 1384 O O . ALA A 1 179 ? -5.566 -11.802 -16.049 1.00 52.53 179 ALA A O 1
ATOM 1385 N N . ARG A 1 180 ? -4.132 -10.817 -17.474 1.00 56.16 180 ARG A N 1
ATOM 1386 C CA . ARG A 1 180 ? -5.118 -10.124 -18.328 1.00 56.16 180 ARG A CA 1
ATOM 1387 C C . ARG A 1 180 ? -5.302 -10.787 -19.703 1.00 56.16 180 ARG A C 1
ATOM 1389 O O . ARG A 1 180 ? -6.115 -10.321 -20.494 1.00 56.16 180 ARG A O 1
ATOM 1396 N N . GLY A 1 181 ? -4.584 -11.880 -19.992 1.00 51.03 181 GLY A N 1
ATOM 1397 C CA . GLY A 1 181 ? -4.752 -12.675 -21.220 1.00 51.03 181 GLY A CA 1
ATOM 1398 C C . GLY A 1 181 ? -4.174 -12.056 -22.501 1.00 51.03 181 GLY A C 1
ATOM 1399 O O . GLY A 1 181 ? -4.480 -12.531 -23.591 1.00 51.03 181 GLY A O 1
ATOM 1400 N N . LEU A 1 182 ? -3.345 -11.011 -22.384 1.00 48.81 182 LEU A N 1
ATOM 1401 C CA . LEU A 1 182 ? -2.764 -10.276 -23.521 1.00 48.81 182 LEU A CA 1
ATOM 1402 C C . LEU A 1 182 ? -1.402 -10.818 -23.994 1.00 48.81 182 LEU A C 1
ATOM 1404 O O . LEU A 1 182 ? -0.879 -10.380 -25.016 1.00 48.81 182 LEU A O 1
ATOM 1408 N N . LEU A 1 183 ? -0.835 -11.797 -23.284 1.00 44.12 183 LEU A N 1
ATOM 1409 C CA . LEU A 1 183 ? 0.407 -12.475 -23.650 1.00 44.12 183 LEU A CA 1
ATOM 1410 C C . LEU A 1 183 ? 0.137 -13.968 -23.851 1.00 44.12 183 LEU A C 1
ATOM 1412 O O . LEU A 1 183 ? -0.464 -14.611 -22.992 1.00 44.12 183 LEU A O 1
ATOM 1416 N N . ASN A 1 184 ? 0.616 -14.530 -24.968 1.00 40.03 184 ASN A N 1
ATOM 1417 C CA . ASN A 1 184 ? 0.601 -15.979 -25.185 1.00 40.03 184 ASN A CA 1
ATOM 1418 C C . ASN A 1 184 ? 1.326 -16.668 -24.012 1.00 40.03 184 ASN A C 1
ATOM 1420 O O . ASN A 1 184 ? 2.498 -16.345 -23.780 1.00 40.03 184 ASN A O 1
ATOM 1424 N N . PRO A 1 185 ? 0.687 -17.605 -23.287 1.00 39.78 185 PRO A N 1
ATOM 1425 C CA . PRO A 1 185 ? 1.295 -18.225 -22.118 1.00 39.78 185 PRO A CA 1
ATOM 1426 C C . PRO A 1 185 ? 2.487 -19.092 -22.539 1.00 39.78 185 PRO A C 1
ATOM 1428 O O . PRO A 1 185 ? 2.324 -20.184 -23.077 1.00 39.78 185 PRO A O 1
ATOM 1431 N N . LYS A 1 186 ? 3.704 -18.603 -22.277 1.00 38.59 186 LYS A N 1
ATOM 1432 C CA . LYS A 1 186 ? 4.924 -19.417 -22.299 1.00 38.59 186 LYS A CA 1
ATOM 1433 C C . LYS A 1 186 ? 5.052 -20.149 -20.963 1.00 38.59 186 LYS A C 1
ATOM 1435 O O . LYS A 1 186 ? 5.607 -19.589 -20.020 1.00 38.59 186 LYS A O 1
ATOM 1440 N N . ASP A 1 187 ? 4.507 -21.364 -20.902 1.00 38.97 187 ASP A N 1
ATOM 1441 C CA . ASP A 1 187 ? 4.791 -22.464 -19.951 1.00 38.97 187 ASP A CA 1
ATOM 1442 C C . ASP A 1 187 ? 4.894 -22.138 -18.442 1.00 38.97 187 ASP A C 1
ATOM 1444 O O . ASP A 1 187 ? 5.396 -22.930 -17.646 1.00 38.97 187 ASP A O 1
ATOM 1448 N N . SER A 1 188 ? 4.375 -20.989 -18.021 1.00 42.19 188 SER A N 1
ATOM 1449 C CA . SER A 1 188 ? 4.196 -20.593 -16.629 1.00 42.19 188 SER A CA 1
ATOM 1450 C C . SER A 1 188 ? 2.875 -19.841 -16.530 1.00 42.19 188 SER A C 1
ATOM 1452 O O . SER A 1 188 ? 2.792 -18.646 -16.809 1.00 42.19 188 SER A O 1
ATOM 1454 N N . GLU A 1 189 ? 1.807 -20.573 -16.207 1.00 46.03 189 GLU A N 1
ATOM 1455 C CA . GLU A 1 189 ? 0.498 -19.966 -15.976 1.00 46.03 189 GLU A CA 1
ATOM 1456 C C . GLU A 1 189 ? 0.624 -18.913 -14.859 1.00 46.03 189 GLU A C 1
ATOM 1458 O O . GLU A 1 189 ? 1.108 -19.242 -13.768 1.00 46.03 189 GLU A O 1
ATOM 1463 N N . PRO A 1 190 ? 0.208 -17.651 -15.083 1.00 51.78 190 PRO A N 1
ATOM 1464 C CA . PRO A 1 190 ? 0.039 -16.721 -13.978 1.00 51.78 190 PRO A CA 1
ATOM 1465 C C . PRO A 1 190 ? -1.014 -17.314 -13.031 1.00 51.78 190 PRO A C 1
ATOM 1467 O O . PRO A 1 190 ? -1.997 -17.899 -13.496 1.00 51.78 190 PRO A O 1
ATOM 1470 N N . PRO A 1 191 ? -0.835 -17.196 -11.708 1.00 56.00 191 PRO A N 1
ATOM 1471 C CA . PRO A 1 191 ? -1.733 -17.838 -10.762 1.00 56.00 191 PRO A CA 1
ATOM 1472 C C . PRO A 1 191 ? -3.157 -17.305 -10.964 1.00 56.00 191 PRO A C 1
ATOM 1474 O O . PRO A 1 191 ? -3.372 -16.095 -10.966 1.00 56.00 191 PRO A O 1
ATOM 1477 N N . GLY A 1 192 ? -4.108 -18.217 -11.188 1.00 56.31 192 GLY A N 1
ATOM 1478 C CA . GLY A 1 192 ? -5.408 -17.949 -11.821 1.00 56.31 192 GLY A CA 1
ATOM 1479 C C . GLY A 1 192 ? -6.437 -17.167 -10.996 1.00 56.31 192 GLY A C 1
ATOM 1480 O O . GLY A 1 192 ? -7.568 -17.623 -10.852 1.00 56.31 192 GLY A O 1
ATOM 1481 N N . ILE A 1 193 ? -6.065 -15.999 -10.470 1.00 71.50 193 ILE A N 1
ATOM 1482 C CA . ILE A 1 193 ? -6.926 -15.103 -9.678 1.00 71.50 193 ILE A CA 1
ATOM 1483 C C . ILE A 1 193 ? -7.533 -13.946 -10.485 1.00 71.50 193 ILE A C 1
ATOM 1485 O O . ILE A 1 193 ? -8.342 -13.185 -9.963 1.00 71.50 193 ILE A O 1
ATOM 1489 N N . GLY A 1 194 ? -7.170 -13.821 -11.764 1.00 75.25 194 GLY A N 1
ATOM 1490 C CA . GLY A 1 194 ? -7.648 -12.758 -12.646 1.00 75.25 194 GLY A CA 1
ATOM 1491 C C . GLY A 1 194 ? -6.934 -11.422 -12.427 1.00 75.25 194 GLY A C 1
ATOM 1492 O O . GLY A 1 194 ? -5.751 -11.377 -12.096 1.00 75.25 194 GLY A O 1
ATOM 1493 N N . ILE A 1 195 ? -7.652 -10.325 -12.670 1.00 82.50 195 ILE A N 1
ATOM 1494 C CA . ILE A 1 195 ? -7.095 -8.968 -12.692 1.00 82.50 195 ILE A CA 1
ATOM 1495 C C . ILE A 1 195 ? -6.534 -8.582 -11.316 1.00 82.50 195 ILE A C 1
ATOM 1497 O O . ILE A 1 195 ? -7.272 -8.525 -10.337 1.00 82.50 195 ILE A O 1
ATOM 1501 N N . VAL A 1 196 ? -5.242 -8.240 -11.283 1.00 89.06 196 VAL A N 1
ATOM 1502 C CA . VAL A 1 196 ? -4.572 -7.640 -10.122 1.00 89.06 196 VAL A CA 1
ATOM 1503 C C . VAL A 1 196 ? -4.207 -6.194 -10.441 1.00 89.06 196 VAL A C 1
ATOM 1505 O O . VAL A 1 196 ? -3.542 -5.916 -11.446 1.00 89.06 196 VAL A O 1
ATOM 1508 N N . ASP A 1 197 ? -4.644 -5.274 -9.585 1.00 91.00 197 ASP A N 1
ATOM 1509 C CA . ASP A 1 197 ? -4.357 -3.842 -9.712 1.00 91.00 197 ASP A CA 1
ATOM 1510 C C . ASP A 1 197 ? -3.010 -3.466 -9.075 1.00 91.00 197 ASP A C 1
ATOM 1512 O O . ASP A 1 197 ? -2.618 -4.017 -8.047 1.00 91.00 197 ASP A O 1
ATOM 1516 N N . LEU A 1 198 ? -2.312 -2.486 -9.656 1.00 93.00 198 LEU A N 1
ATOM 1517 C CA . LEU A 1 198 ? -1.141 -1.845 -9.049 1.00 93.00 198 LEU A CA 1
ATOM 1518 C C . LEU A 1 198 ? -1.550 -0.482 -8.488 1.00 93.00 198 LEU A C 1
ATOM 1520 O O . LEU A 1 198 ? -2.167 0.320 -9.194 1.00 93.00 198 LEU A O 1
ATOM 1524 N N . VAL A 1 199 ? -1.203 -0.214 -7.227 1.00 94.44 199 VAL A N 1
ATOM 1525 C CA . VAL A 1 199 ? -1.603 1.018 -6.533 1.00 94.44 199 VAL A CA 1
ATOM 1526 C C . VAL A 1 199 ? -0.452 1.569 -5.695 1.00 94.44 199 VAL A C 1
ATOM 1528 O O . VAL A 1 199 ? 0.082 0.878 -4.831 1.00 94.44 199 VAL A O 1
ATOM 1531 N N . ARG A 1 200 ? -0.083 2.839 -5.891 1.00 95.50 200 ARG A N 1
ATOM 1532 C CA . ARG A 1 200 ? 0.853 3.542 -4.998 1.00 95.50 200 ARG A CA 1
ATOM 1533 C C . ARG A 1 200 ? 0.074 4.280 -3.914 1.00 95.50 200 ARG A C 1
ATOM 1535 O O . ARG A 1 200 ? -0.696 5.186 -4.222 1.00 95.50 200 ARG A O 1
ATOM 1542 N N . ARG A 1 201 ? 0.279 3.935 -2.640 1.00 95.94 201 ARG A N 1
ATOM 1543 C CA . ARG A 1 201 ? -0.353 4.651 -1.512 1.00 95.94 201 ARG A CA 1
ATOM 1544 C C . ARG A 1 201 ? 0.423 5.914 -1.125 1.00 95.94 201 ARG A C 1
ATOM 1546 O O . ARG A 1 201 ? 1.589 6.079 -1.472 1.00 95.94 201 ARG A O 1
ATOM 1553 N N . ARG A 1 202 ? -0.221 6.812 -0.372 1.00 95.00 202 ARG A N 1
ATOM 1554 C CA . ARG A 1 202 ? 0.355 8.116 0.028 1.00 95.00 202 ARG A CA 1
ATOM 1555 C C . ARG A 1 202 ? 1.271 8.072 1.258 1.00 95.00 202 ARG A C 1
ATOM 1557 O O . ARG A 1 202 ? 1.968 9.051 1.516 1.00 95.00 202 ARG A O 1
ATOM 1564 N N . SER A 1 203 ? 1.264 6.974 2.007 1.00 94.81 203 SER A N 1
ATOM 1565 C CA . SER A 1 203 ? 2.127 6.705 3.166 1.00 94.81 203 SER A CA 1
ATOM 1566 C C . SER A 1 203 ? 3.442 6.015 2.768 1.00 94.81 203 SER A C 1
ATOM 1568 O O . SER A 1 203 ? 3.528 5.390 1.709 1.00 94.81 203 SER A O 1
ATOM 1570 N N . GLY A 1 204 ? 4.432 6.023 3.664 1.00 90.62 204 GLY A N 1
ATOM 1571 C CA . GLY A 1 204 ? 5.663 5.232 3.509 1.00 90.62 204 GLY A CA 1
ATOM 1572 C C . GLY A 1 204 ? 5.473 3.723 3.747 1.00 90.62 204 GLY A C 1
ATOM 1573 O O . GLY A 1 204 ? 4.347 3.221 3.810 1.00 90.62 204 GLY A O 1
ATOM 1574 N N . GLY A 1 205 ? 6.585 3.001 3.918 1.00 88.62 205 GLY A N 1
ATOM 1575 C CA . GLY A 1 205 ? 6.628 1.560 4.221 1.00 88.62 205 GLY A CA 1
ATOM 1576 C C . GLY A 1 205 ? 6.697 0.642 2.990 1.00 88.62 205 GLY A C 1
ATOM 1577 O O . GLY A 1 205 ? 6.676 1.111 1.857 1.00 88.62 205 GLY A O 1
ATOM 1578 N N . GLY A 1 206 ? 6.757 -0.673 3.230 1.00 91.56 206 GLY A N 1
ATOM 1579 C CA . GLY A 1 206 ? 6.961 -1.705 2.199 1.00 91.56 206 GLY A CA 1
ATOM 1580 C C . GLY A 1 206 ? 5.747 -2.014 1.309 1.00 91.56 206 GLY A C 1
ATOM 1581 O O . GLY A 1 206 ? 4.656 -1.476 1.508 1.00 91.56 206 GLY A O 1
ATOM 1582 N N . THR A 1 207 ? 5.928 -2.910 0.340 1.00 95.00 207 THR A N 1
ATOM 1583 C CA . THR A 1 207 ? 4.871 -3.367 -0.573 1.00 95.00 207 THR A CA 1
ATOM 1584 C C . THR A 1 207 ? 4.080 -4.514 0.053 1.00 95.00 207 THR A C 1
ATOM 1586 O O . THR A 1 207 ? 4.648 -5.386 0.712 1.00 95.00 207 THR A O 1
ATOM 1589 N N . VAL A 1 208 ? 2.764 -4.516 -0.156 1.00 95.38 208 VAL A N 1
ATOM 1590 C CA . VAL A 1 208 ? 1.841 -5.559 0.320 1.00 95.38 208 VAL A CA 1
ATOM 1591 C C . VAL A 1 208 ? 0.888 -5.995 -0.792 1.00 95.38 208 VAL A C 1
ATOM 1593 O O . VAL A 1 208 ? 0.651 -5.250 -1.740 1.00 95.38 208 VAL A O 1
ATOM 1596 N N . PHE A 1 209 ? 0.339 -7.201 -0.665 1.00 95.25 209 PHE A N 1
ATOM 1597 C CA . PHE A 1 209 ? -0.758 -7.697 -1.493 1.00 95.25 209 PHE A CA 1
ATOM 1598 C C . PHE A 1 209 ? -2.049 -7.702 -0.664 1.00 95.25 209 PHE A C 1
ATOM 1600 O O . PHE A 1 209 ? -2.002 -8.030 0.525 1.00 95.25 209 PHE A O 1
ATOM 1607 N N . HIS A 1 210 ? -3.174 -7.350 -1.282 1.00 96.50 210 HIS A N 1
ATOM 1608 C CA . HIS A 1 210 ? -4.509 -7.430 -0.691 1.00 96.50 210 HIS A CA 1
ATOM 1609 C C . HIS A 1 210 ? -5.437 -8.277 -1.564 1.00 96.50 210 HIS A C 1
ATOM 1611 O O . HIS A 1 210 ? -5.395 -8.157 -2.785 1.00 96.50 210 HIS A O 1
ATOM 1617 N N . ASP A 1 211 ? -6.320 -9.042 -0.927 1.00 95.44 211 ASP A N 1
ATOM 1618 C CA . ASP A 1 211 ? -7.536 -9.613 -1.511 1.00 95.44 211 ASP A CA 1
ATOM 1619 C C . ASP A 1 211 ? -8.694 -9.602 -0.493 1.00 95.44 211 ASP A C 1
ATOM 1621 O O . ASP A 1 211 ? -8.596 -9.007 0.586 1.00 95.44 211 ASP A O 1
ATOM 1625 N N . GLU A 1 212 ? -9.802 -10.269 -0.817 1.00 95.31 212 GLU A N 1
ATOM 1626 C CA . GLU A 1 212 ? -11.001 -10.354 0.018 1.00 95.31 212 GLU A CA 1
ATOM 1627 C C . GLU A 1 212 ? -10.777 -11.028 1.389 1.00 95.31 212 GLU A C 1
ATOM 1629 O O . GLU A 1 212 ? -11.589 -10.856 2.301 1.00 95.31 212 GLU A O 1
ATOM 1634 N N . GLY A 1 213 ? -9.678 -11.770 1.564 1.00 95.31 213 GLY A N 1
ATOM 1635 C CA . GLY A 1 213 ? -9.241 -12.352 2.836 1.00 95.31 213 GLY A CA 1
ATOM 1636 C C . GLY A 1 213 ? -8.364 -11.426 3.691 1.00 95.31 213 GLY A C 1
ATOM 1637 O O . GLY A 1 213 ? -7.920 -11.836 4.773 1.00 95.31 213 GLY A O 1
ATOM 1638 N N . ASN A 1 214 ? -8.114 -10.191 3.241 1.00 95.50 214 ASN A N 1
ATOM 1639 C CA . ASN A 1 214 ? -7.453 -9.125 3.993 1.00 95.50 214 ASN A CA 1
ATOM 1640 C C . ASN A 1 214 ? -8.475 -8.101 4.513 1.00 95.50 214 ASN A C 1
ATOM 1642 O O . ASN A 1 214 ? -9.111 -7.405 3.720 1.00 95.50 214 ASN A O 1
ATOM 1646 N N . LEU A 1 215 ? -8.549 -7.896 5.836 1.00 98.00 215 LEU A N 1
ATOM 1647 C CA . LEU A 1 215 ? -9.143 -6.660 6.362 1.00 98.00 215 LEU A CA 1
ATOM 1648 C C . LEU A 1 215 ? -8.052 -5.600 6.481 1.00 98.00 215 LEU A C 1
ATOM 1650 O O . LEU A 1 215 ? -7.054 -5.804 7.175 1.00 98.00 215 LEU A O 1
ATOM 1654 N N . ASN A 1 216 ? -8.265 -4.457 5.843 1.00 98.44 216 ASN A N 1
ATOM 1655 C CA . ASN A 1 216 ? -7.444 -3.273 6.030 1.00 98.44 216 ASN A CA 1
ATOM 1656 C C . ASN A 1 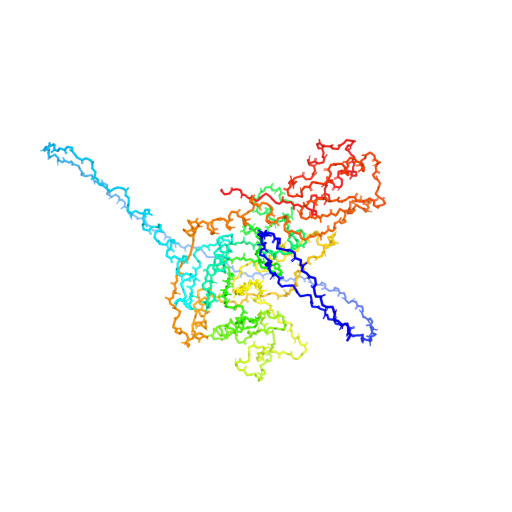216 ? -8.146 -2.340 7.014 1.00 98.44 216 ASN A C 1
ATOM 1658 O O . ASN A 1 216 ? -9.368 -2.164 6.982 1.00 98.44 216 ASN A O 1
ATOM 1662 N N . TRP A 1 217 ? -7.365 -1.750 7.905 1.00 98.06 217 TRP A N 1
ATOM 1663 C CA . TRP A 1 217 ? -7.848 -0.800 8.891 1.00 98.06 217 TRP A CA 1
ATOM 1664 C C . TRP A 1 217 ? -6.949 0.421 8.908 1.00 98.06 217 TRP A C 1
ATOM 1666 O O . TRP A 1 217 ? -5.736 0.322 8.715 1.00 98.06 217 TRP A O 1
ATOM 1676 N N . SER A 1 218 ? -7.546 1.575 9.167 1.00 98.19 218 SER A N 1
ATOM 1677 C CA . SER A 1 218 ? -6.830 2.823 9.339 1.00 98.19 218 SER A CA 1
ATOM 1678 C C . SER A 1 218 ? -7.416 3.653 10.468 1.00 98.19 218 SER A C 1
ATOM 1680 O O . SER A 1 218 ? -8.624 3.679 10.699 1.00 98.19 218 SER A O 1
ATOM 1682 N N . ILE A 1 219 ? -6.536 4.315 11.212 1.00 98.12 219 ILE A N 1
ATOM 1683 C CA . ILE A 1 219 ? -6.885 5.233 12.285 1.00 98.12 219 ILE A CA 1
ATOM 1684 C C . ILE A 1 219 ? -6.231 6.573 11.998 1.00 98.12 219 ILE A C 1
ATOM 1686 O O . ILE A 1 219 ? -5.008 6.686 11.908 1.00 98.12 219 ILE A O 1
ATOM 1690 N N . THR A 1 220 ? -7.074 7.594 11.868 1.00 98.12 220 THR A N 1
ATOM 1691 C CA . THR A 1 220 ? -6.648 8.991 11.786 1.00 98.12 220 THR A CA 1
ATOM 1692 C C . THR A 1 220 ? -6.872 9.646 13.142 1.00 98.12 220 THR A C 1
ATOM 1694 O O . THR A 1 220 ? -8.016 9.769 13.573 1.00 98.12 220 THR A O 1
ATOM 1697 N N . CYS A 1 221 ? -5.811 10.086 13.816 1.00 97.25 221 CYS A N 1
ATOM 1698 C CA . CYS A 1 221 ? -5.870 10.698 15.149 1.00 97.25 221 CYS A CA 1
ATOM 1699 C C . CYS A 1 221 ? -5.138 12.056 15.185 1.00 97.25 221 CYS A C 1
ATOM 1701 O O . CYS A 1 221 ? -4.522 12.448 14.184 1.00 97.25 221 CYS A O 1
ATOM 1703 N N . PRO A 1 222 ? -5.191 12.811 16.297 1.00 97.00 222 PRO A N 1
ATOM 1704 C CA . PRO A 1 222 ? -4.313 13.962 16.504 1.00 97.00 222 PRO A CA 1
ATOM 1705 C C . PRO A 1 222 ? -2.841 13.527 16.445 1.00 97.00 222 PRO A C 1
ATOM 1707 O O . PRO A 1 222 ? -2.499 12.435 16.902 1.00 97.00 222 PRO A O 1
ATOM 1710 N N . ARG A 1 223 ? -1.945 14.366 15.904 1.00 95.69 223 ARG A N 1
ATOM 1711 C CA . ARG A 1 223 ? -0.510 14.022 15.781 1.00 95.69 223 ARG A CA 1
ATOM 1712 C C . ARG A 1 223 ? 0.145 13.731 17.139 1.00 95.69 223 ARG A C 1
ATOM 1714 O O . ARG A 1 223 ? 1.004 12.862 17.213 1.00 95.69 223 ARG A O 1
ATOM 1721 N N . ALA A 1 224 ? -0.264 14.440 18.193 1.00 95.25 224 ALA A N 1
ATOM 1722 C CA . ALA A 1 224 ? 0.259 14.258 19.550 1.00 95.25 224 ALA A CA 1
ATOM 1723 C C . ALA A 1 224 ? -0.128 12.904 20.181 1.00 95.25 224 ALA A C 1
ATOM 1725 O O . ALA A 1 224 ? 0.589 12.405 21.042 1.00 95.25 224 ALA A O 1
ATOM 1726 N N . ASP A 1 225 ? -1.221 12.292 19.717 1.00 93.81 225 ASP A N 1
ATOM 1727 C CA . ASP A 1 225 ? -1.783 11.054 20.271 1.00 93.81 225 ASP A CA 1
ATOM 1728 C C . ASP A 1 225 ? -1.228 9.785 19.602 1.00 93.81 225 ASP A C 1
ATOM 1730 O O . ASP A 1 225 ? -1.650 8.670 19.938 1.00 93.81 225 ASP A O 1
ATOM 1734 N N . PHE A 1 226 ? -0.353 9.944 18.607 1.00 94.19 226 PHE A N 1
ATOM 1735 C CA . PHE A 1 226 ? 0.152 8.860 17.774 1.00 94.19 226 PHE A CA 1
ATOM 1736 C C . PHE A 1 226 ? 1.400 8.202 18.368 1.00 94.19 226 PHE A C 1
ATOM 1738 O O . PHE A 1 226 ? 2.435 8.839 18.559 1.00 94.19 226 PHE A O 1
ATOM 1745 N N . THR A 1 227 ? 1.328 6.884 18.541 1.00 93.06 227 THR A N 1
ATOM 1746 C CA . THR A 1 227 ? 2.497 6.007 18.657 1.00 93.06 227 THR A CA 1
ATOM 1747 C C . THR A 1 227 ? 2.301 4.816 17.720 1.00 93.06 227 THR A C 1
ATOM 1749 O O . THR A 1 227 ? 1.172 4.506 17.333 1.00 93.06 227 THR A O 1
ATOM 1752 N N . ARG A 1 228 ? 3.395 4.145 17.340 1.00 88.88 228 ARG A N 1
ATOM 1753 C CA . ARG A 1 228 ? 3.343 2.989 16.429 1.00 88.88 228 ARG A CA 1
ATOM 1754 C C . ARG A 1 228 ? 2.647 1.772 17.048 1.00 88.88 228 ARG A C 1
ATOM 1756 O O . ARG A 1 228 ? 1.955 1.050 16.339 1.00 88.88 228 ARG A O 1
ATOM 1763 N N . ASP A 1 229 ? 2.795 1.578 18.358 1.00 91.94 229 ASP A N 1
ATOM 1764 C CA . ASP A 1 229 ? 2.235 0.416 19.054 1.00 91.94 229 ASP A CA 1
ATOM 1765 C C . ASP A 1 229 ? 0.757 0.594 19.406 1.00 91.94 229 ASP A C 1
ATOM 1767 O O . ASP A 1 229 ? -0.016 -0.332 19.190 1.00 91.94 229 ASP A O 1
ATOM 1771 N N . LYS A 1 230 ? 0.323 1.784 19.847 1.00 94.00 230 LYS A N 1
ATOM 1772 C CA . LYS A 1 230 ? -1.020 2.059 20.407 1.00 94.00 230 LYS A CA 1
ATOM 1773 C C . LYS A 1 230 ? -2.182 1.343 19.700 1.00 94.00 230 LYS A C 1
ATOM 1775 O O . LYS A 1 230 ? -3.055 0.775 20.359 1.00 94.00 230 LYS A O 1
ATOM 1780 N N . TYR A 1 231 ? -2.202 1.370 18.366 1.00 95.88 231 TYR A N 1
ATOM 1781 C CA . TYR A 1 231 ? -3.251 0.740 17.561 1.00 95.88 231 TYR A CA 1
ATOM 1782 C C . TYR A 1 231 ? -2.920 -0.700 17.124 1.00 95.88 231 TYR A C 1
ATOM 1784 O O . TYR A 1 231 ? -3.836 -1.505 16.966 1.00 95.88 231 TYR A O 1
ATOM 1792 N N . ALA A 1 232 ? -1.640 -1.072 17.018 1.00 96.44 232 ALA A N 1
ATOM 1793 C CA . ALA A 1 232 ? -1.232 -2.467 16.834 1.00 96.44 232 ALA A CA 1
ATOM 1794 C C . ALA A 1 232 ? -1.594 -3.320 18.068 1.00 96.44 232 ALA A C 1
ATOM 1796 O O . ALA A 1 232 ? -2.149 -4.410 17.934 1.00 96.44 232 ALA A O 1
ATOM 1797 N N . GLU A 1 233 ? -1.390 -2.787 19.275 1.00 96.50 233 GLU A N 1
ATOM 1798 C CA . GLU A 1 233 ? -1.835 -3.396 20.530 1.00 96.50 233 GLU A CA 1
ATOM 1799 C C . GLU A 1 233 ? -3.362 -3.544 20.597 1.00 96.50 233 GLU A C 1
ATOM 1801 O O . GLU A 1 233 ? -3.871 -4.556 21.076 1.00 96.50 233 GLU A O 1
ATOM 1806 N N . MET A 1 234 ? -4.114 -2.548 20.108 1.00 96.31 234 MET A N 1
ATOM 1807 C CA . MET A 1 234 ? -5.580 -2.603 20.040 1.00 96.31 234 MET A CA 1
ATOM 1808 C C . MET A 1 234 ? -6.042 -3.773 19.161 1.00 96.31 234 MET A C 1
ATOM 1810 O O . MET A 1 234 ? -6.946 -4.515 19.549 1.00 96.31 234 MET A O 1
ATOM 1814 N N . VAL A 1 235 ? -5.374 -3.999 18.026 1.00 97.50 235 VAL A N 1
ATOM 1815 C CA . VAL A 1 235 ? -5.612 -5.177 17.182 1.00 97.50 235 VAL A CA 1
ATOM 1816 C C . VAL A 1 235 ? -5.205 -6.473 17.890 1.00 97.50 235 VAL A C 1
ATOM 1818 O O . VAL A 1 235 ? -5.951 -7.448 17.828 1.00 97.50 235 VAL A O 1
ATOM 1821 N N . VAL A 1 236 ? -4.082 -6.511 18.613 1.00 97.75 236 VAL A N 1
ATOM 1822 C CA . VAL A 1 236 ? -3.695 -7.696 19.406 1.00 97.75 236 VAL A CA 1
ATOM 1823 C C . VAL A 1 236 ? -4.745 -8.022 20.474 1.00 97.75 236 VAL A C 1
ATOM 1825 O O . VAL A 1 236 ? -5.128 -9.186 20.605 1.00 97.75 236 VAL A O 1
ATOM 1828 N N . ARG A 1 237 ? -5.284 -7.019 21.182 1.00 97.00 237 ARG A N 1
ATOM 1829 C CA . ARG A 1 237 ? -6.394 -7.199 22.138 1.00 97.00 237 ARG A CA 1
ATOM 1830 C C . ARG A 1 237 ? -7.645 -7.758 21.449 1.00 97.00 237 ARG A C 1
ATOM 1832 O O . ARG A 1 237 ? -8.239 -8.707 21.964 1.00 97.00 237 ARG A O 1
ATOM 1839 N N . ALA A 1 238 ? -7.996 -7.255 20.261 1.00 96.69 238 ALA A N 1
ATOM 1840 C CA . ALA A 1 238 ? -9.101 -7.784 19.454 1.00 96.69 238 ALA A CA 1
ATOM 1841 C C . ALA A 1 238 ? -8.893 -9.265 19.080 1.00 96.69 238 ALA A C 1
ATOM 1843 O O . ALA A 1 238 ? -9.786 -10.087 19.290 1.00 96.69 238 ALA A O 1
ATOM 1844 N N . LEU A 1 239 ? -7.700 -9.616 18.585 1.00 97.62 239 LEU A N 1
ATOM 1845 C CA . LEU A 1 239 ? -7.324 -10.976 18.182 1.00 97.62 239 LEU A CA 1
ATOM 1846 C C . LEU A 1 239 ? -7.328 -11.962 19.359 1.00 97.62 239 LEU A C 1
ATOM 1848 O O . LEU A 1 239 ? -7.923 -13.037 19.261 1.00 97.62 239 LEU A O 1
ATOM 1852 N N . ARG A 1 240 ? -6.722 -11.599 20.496 1.00 96.06 240 ARG A N 1
ATOM 1853 C CA . ARG A 1 240 ? -6.675 -12.457 21.694 1.00 96.06 240 ARG A CA 1
ATOM 1854 C C . ARG A 1 240 ? -8.064 -12.765 22.233 1.00 96.06 240 ARG A C 1
ATOM 1856 O O . ARG A 1 240 ? -8.369 -13.919 22.519 1.00 96.06 240 ARG A O 1
ATOM 1863 N N . LYS A 1 241 ? -8.942 -11.760 22.290 1.00 95.81 241 LYS A N 1
ATOM 1864 C CA . LYS A 1 241 ? -10.339 -11.933 22.718 1.00 95.81 241 LYS A CA 1
ATOM 1865 C C . LYS A 1 241 ? -11.227 -12.637 21.667 1.00 95.81 241 LYS A C 1
ATOM 1867 O O . LYS A 1 241 ? -12.402 -12.875 21.945 1.00 95.81 241 LYS A O 1
ATOM 1872 N N . LEU A 1 242 ? -10.687 -12.973 20.489 1.00 96.75 242 LEU A N 1
ATOM 1873 C CA . LEU A 1 242 ? -11.253 -13.910 19.502 1.00 96.75 242 LEU A CA 1
ATOM 1874 C C . LEU A 1 242 ? -10.582 -15.303 19.554 1.00 96.75 242 LEU A C 1
ATOM 1876 O O . LEU A 1 242 ? -10.812 -16.130 18.676 1.00 96.75 242 LEU A O 1
ATOM 1880 N N . GLY A 1 243 ? -9.763 -15.580 20.576 1.00 95.44 243 GLY A N 1
ATOM 1881 C CA . GLY A 1 243 ? -9.101 -16.872 20.798 1.00 95.44 243 GLY A CA 1
ATOM 1882 C C . GLY A 1 243 ? -7.672 -16.973 20.252 1.00 95.44 243 GLY A C 1
ATOM 1883 O O . GLY A 1 243 ? -7.013 -17.993 20.451 1.00 95.44 243 GLY A O 1
ATOM 1884 N N . ILE A 1 244 ? -7.147 -15.929 19.602 1.00 96.00 244 ILE A N 1
ATOM 1885 C CA . ILE A 1 244 ? -5.805 -15.938 19.003 1.00 96.00 244 ILE A CA 1
ATOM 1886 C C . ILE A 1 244 ? -4.755 -15.516 20.051 1.00 96.00 244 ILE A C 1
ATOM 1888 O O . ILE A 1 244 ? -4.118 -14.469 19.946 1.00 96.00 244 ILE A O 1
ATOM 1892 N N . GLU A 1 245 ? -4.561 -16.344 21.086 1.00 93.44 245 GLU A N 1
ATOM 1893 C CA . GLU A 1 245 ? -3.596 -16.103 22.185 1.00 93.44 245 GLU A CA 1
ATOM 1894 C C . GLU A 1 245 ? -2.145 -15.885 21.704 1.00 93.44 245 GLU A C 1
ATOM 1896 O O . GLU A 1 245 ? -1.343 -15.255 22.389 1.00 93.44 245 GLU A O 1
ATOM 1901 N N . ARG A 1 246 ? -1.802 -16.418 20.524 1.00 94.81 246 ARG A N 1
ATOM 1902 C CA . ARG A 1 246 ? -0.471 -16.334 19.894 1.00 94.81 246 ARG A CA 1
ATOM 1903 C C . ARG A 1 246 ? -0.160 -14.972 19.268 1.00 94.81 246 ARG A C 1
ATOM 1905 O O . ARG A 1 246 ? 0.959 -14.792 18.795 1.00 94.81 246 ARG A O 1
ATOM 1912 N N . ALA A 1 247 ? -1.116 -14.042 19.230 1.00 96.88 247 ALA A N 1
ATOM 1913 C CA . ALA A 1 247 ? -0.911 -12.711 18.671 1.00 96.88 247 ALA A CA 1
ATOM 1914 C C . ALA A 1 247 ? -0.114 -11.802 19.620 1.00 96.88 247 ALA A C 1
ATOM 1916 O O . ALA A 1 247 ? -0.454 -11.661 20.803 1.00 96.88 247 ALA A O 1
ATOM 1917 N N . ARG A 1 248 ? 0.906 -11.136 19.072 1.00 96.19 248 ARG A N 1
ATOM 1918 C CA . ARG A 1 248 ? 1.644 -10.046 19.724 1.00 96.19 248 ARG A CA 1
ATOM 1919 C C . ARG A 1 248 ? 2.128 -8.992 18.729 1.00 96.19 248 ARG A C 1
ATOM 1921 O O . ARG A 1 248 ? 2.242 -9.270 17.533 1.00 96.19 248 ARG A O 1
ATOM 1928 N N . VAL A 1 249 ? 2.454 -7.814 19.249 1.00 96.25 249 VAL A N 1
ATOM 1929 C CA . VAL A 1 249 ? 3.273 -6.808 18.565 1.00 96.25 249 VAL A CA 1
ATOM 1930 C C . VAL A 1 249 ? 4.743 -7.234 18.661 1.00 96.25 249 VAL A C 1
ATOM 1932 O O . VAL A 1 249 ? 5.172 -7.780 19.682 1.00 96.25 249 VAL A O 1
ATOM 1935 N N . ASN A 1 250 ? 5.512 -7.042 17.590 1.00 92.81 250 ASN A N 1
ATOM 1936 C CA . ASN A 1 250 ? 6.957 -7.277 17.584 1.00 92.81 250 ASN A CA 1
ATOM 1937 C C . ASN A 1 250 ? 7.762 -5.970 17.656 1.00 92.81 250 ASN A C 1
ATOM 1939 O O . ASN A 1 250 ? 7.230 -4.864 17.640 1.00 92.81 250 ASN A O 1
ATOM 1943 N N . GLU A 1 251 ? 9.081 -6.111 17.665 1.00 89.62 251 GLU A N 1
ATOM 1944 C CA . GLU A 1 251 ? 10.066 -5.041 17.838 1.00 89.62 251 GLU A CA 1
ATOM 1945 C C . GLU A 1 251 ? 10.087 -4.054 16.648 1.00 89.62 251 GLU A C 1
ATOM 1947 O O . GLU A 1 251 ? 10.675 -2.978 16.730 1.00 89.62 251 GLU A O 1
ATOM 1952 N N . ARG A 1 252 ? 9.428 -4.410 15.535 1.00 87.75 252 ARG A N 1
ATOM 1953 C CA . ARG A 1 252 ? 9.239 -3.579 14.334 1.00 87.75 252 ARG A CA 1
ATOM 1954 C C . ARG A 1 252 ? 7.823 -3.002 14.220 1.00 87.75 252 ARG A C 1
ATOM 1956 O O . ARG A 1 252 ? 7.505 -2.401 13.193 1.00 87.75 252 ARG A O 1
ATOM 1963 N N . HIS A 1 253 ? 6.982 -3.176 15.241 1.00 90.88 253 HIS A N 1
ATOM 1964 C CA . HIS A 1 253 ? 5.569 -2.777 15.247 1.00 90.88 253 HIS A CA 1
ATOM 1965 C C . HIS A 1 253 ? 4.706 -3.528 14.200 1.00 90.88 253 HIS A C 1
ATOM 1967 O O . HIS A 1 253 ? 3.655 -3.043 13.766 1.00 90.88 253 HIS A O 1
ATOM 1973 N N . ASP A 1 254 ? 5.151 -4.719 13.776 1.00 93.62 254 ASP A N 1
ATOM 1974 C CA . ASP A 1 254 ? 4.325 -5.693 13.054 1.00 93.62 254 ASP A CA 1
ATOM 1975 C C . ASP A 1 254 ? 3.486 -6.502 14.053 1.00 93.62 254 ASP A C 1
ATOM 1977 O O . ASP A 1 254 ? 3.903 -6.710 15.194 1.00 93.62 254 ASP A O 1
ATOM 1981 N N . ILE A 1 255 ? 2.360 -7.061 13.600 1.00 96.81 255 ILE A N 1
ATOM 1982 C CA . ILE A 1 255 ? 1.625 -8.071 14.377 1.00 96.81 255 ILE A CA 1
ATOM 1983 C C . ILE A 1 255 ? 2.003 -9.453 13.862 1.00 96.81 255 ILE A C 1
ATOM 1985 O O . ILE A 1 255 ? 1.949 -9.720 12.653 1.00 96.81 255 ILE A O 1
ATOM 1989 N N . VAL A 1 256 ? 2.384 -10.331 14.785 1.00 96.81 256 VAL A N 1
ATOM 1990 C CA . VAL A 1 256 ? 2.905 -11.666 14.490 1.00 96.81 256 VAL A CA 1
ATOM 1991 C C . VAL A 1 256 ? 2.231 -12.740 15.346 1.00 96.81 256 VAL A C 1
ATOM 1993 O O . VAL A 1 256 ? 1.705 -12.454 16.423 1.00 96.81 256 VAL A O 1
ATOM 1996 N N . LEU A 1 257 ? 2.260 -13.982 14.860 1.00 96.00 257 LEU A N 1
ATOM 1997 C CA . LEU A 1 257 ? 1.848 -15.183 15.582 1.00 96.00 257 LEU A CA 1
ATOM 1998 C C . LEU A 1 257 ? 3.077 -15.984 16.013 1.00 96.00 257 LEU A C 1
ATOM 2000 O O . LEU A 1 257 ? 3.803 -16.515 15.164 1.00 96.00 257 LEU A O 1
ATOM 2004 N N . ASP A 1 258 ? 3.287 -16.118 17.322 1.00 94.38 258 ASP A N 1
ATOM 2005 C CA . ASP A 1 258 ? 4.369 -16.943 17.865 1.00 94.38 258 ASP A CA 1
ATOM 2006 C C . ASP A 1 258 ? 4.113 -18.438 17.596 1.00 94.38 258 ASP A C 1
ATOM 2008 O O . ASP A 1 258 ? 3.008 -18.955 17.792 1.00 94.38 258 ASP A O 1
ATOM 2012 N N . GLN A 1 259 ? 5.157 -19.146 17.154 1.00 91.88 259 GLN A N 1
ATOM 2013 C CA . GLN A 1 259 ? 5.086 -20.542 16.695 1.00 91.88 259 GLN A CA 1
ATOM 2014 C C . GLN A 1 259 ? 5.541 -21.565 17.755 1.00 91.88 259 GLN A C 1
ATOM 2016 O O . GLN A 1 259 ? 5.617 -22.756 17.470 1.00 91.88 259 GLN A O 1
ATOM 2021 N N . GLY A 1 260 ? 5.843 -21.132 18.985 1.00 85.69 260 GLY A N 1
ATOM 2022 C CA . GLY A 1 260 ? 6.291 -22.020 20.063 1.00 85.69 260 GLY A CA 1
ATOM 2023 C C . GLY A 1 260 ? 5.255 -23.088 20.450 1.00 85.69 260 GLY A C 1
ATOM 2024 O O . GLY A 1 260 ? 4.045 -22.852 20.405 1.00 85.69 260 GLY A O 1
ATOM 2025 N N . ASN A 1 261 ? 5.728 -24.267 20.860 1.00 84.00 261 ASN A N 1
ATOM 2026 C CA . ASN A 1 261 ? 4.873 -25.378 21.313 1.00 84.00 261 ASN A CA 1
ATOM 2027 C C . ASN A 1 261 ? 4.690 -25.420 22.839 1.00 84.00 261 ASN A C 1
ATOM 2029 O O . ASN A 1 261 ? 3.747 -26.033 23.332 1.00 84.00 261 ASN A O 1
ATOM 2033 N N . GLN A 1 262 ? 5.578 -24.769 23.590 1.00 82.25 262 GLN A N 1
ATOM 2034 C CA . GLN A 1 262 ? 5.498 -24.672 25.043 1.00 82.25 262 GLN A CA 1
ATOM 2035 C C . GLN A 1 262 ? 4.629 -23.476 25.447 1.00 82.25 262 GLN A C 1
ATOM 2037 O O . GLN A 1 262 ? 4.765 -22.402 24.869 1.00 82.25 262 GLN A O 1
ATOM 2042 N N . ARG A 1 263 ? 3.764 -23.663 26.453 1.00 88.38 263 ARG A N 1
ATOM 2043 C CA . ARG A 1 263 ? 3.007 -22.584 27.102 1.00 88.38 263 ARG A CA 1
ATOM 2044 C C . ARG A 1 263 ? 3.756 -22.141 28.362 1.00 88.38 263 ARG A C 1
ATOM 2046 O O . ARG A 1 263 ? 3.771 -22.857 29.359 1.00 88.38 263 ARG A O 1
ATOM 2053 N N . LEU A 1 264 ? 4.403 -20.987 28.292 1.00 85.44 264 LEU A N 1
ATOM 2054 C CA . LEU A 1 264 ? 5.070 -20.303 29.397 1.00 85.44 264 LEU A CA 1
ATOM 2055 C C . LEU A 1 264 ? 4.087 -19.390 30.145 1.00 85.44 264 LEU A C 1
ATOM 2057 O O . LEU A 1 264 ? 3.007 -19.069 29.649 1.00 85.44 264 LEU A O 1
ATOM 2061 N N . ALA A 1 265 ? 4.475 -18.948 31.342 1.00 85.19 265 ALA A N 1
ATOM 2062 C CA . ALA A 1 265 ? 3.764 -17.880 32.032 1.00 85.19 265 ALA A CA 1
ATOM 2063 C C . ALA A 1 265 ? 4.006 -16.541 31.311 1.00 85.19 265 ALA A C 1
ATOM 2065 O O . ALA A 1 265 ? 5.153 -16.125 31.135 1.00 85.19 265 ALA A O 1
ATOM 2066 N N . SER A 1 266 ? 2.926 -15.866 30.926 1.00 85.25 266 SER A N 1
ATOM 2067 C CA . SER A 1 266 ? 2.929 -14.497 30.409 1.00 85.25 266 SER A CA 1
ATOM 2068 C C . SER A 1 266 ? 1.779 -13.717 31.040 1.00 85.25 266 SER A C 1
ATOM 2070 O O . SER A 1 266 ? 0.760 -14.303 31.409 1.00 85.25 266 SER A O 1
ATOM 2072 N N . ASP A 1 267 ? 1.926 -12.400 31.134 1.00 86.69 267 ASP A N 1
ATOM 2073 C CA . ASP A 1 267 ? 0.806 -11.515 31.449 1.00 86.69 267 ASP A CA 1
ATOM 2074 C C . ASP A 1 267 ? -0.178 -11.523 30.253 1.00 86.69 267 ASP A C 1
ATOM 2076 O O . ASP A 1 267 ? 0.269 -11.372 29.111 1.00 86.69 267 ASP A O 1
ATOM 2080 N N . PRO A 1 268 ? -1.488 -11.772 30.447 1.00 82.88 268 PRO A N 1
ATOM 2081 C CA . PRO A 1 268 ? -2.465 -11.730 29.357 1.00 82.88 268 PRO A CA 1
ATOM 2082 C C . PRO A 1 268 ? -2.647 -10.330 28.742 1.00 82.88 268 PRO A C 1
ATOM 2084 O O . PRO A 1 268 ? -3.023 -10.246 27.567 1.00 82.88 268 PRO A O 1
ATOM 2087 N N . GLU A 1 269 ? -2.352 -9.261 29.490 1.00 87.06 269 GLU A N 1
ATOM 2088 C CA . GLU A 1 269 ? -2.452 -7.868 29.031 1.00 87.06 269 GLU A CA 1
ATOM 2089 C C . GLU A 1 269 ? -1.162 -7.368 28.346 1.00 87.06 269 GLU A C 1
ATOM 2091 O O . GLU A 1 269 ? -1.208 -6.396 27.591 1.00 87.06 269 GLU A O 1
ATOM 2096 N N . ASP A 1 270 ? -0.021 -8.052 28.527 1.00 89.88 270 ASP A N 1
ATOM 2097 C CA . ASP A 1 270 ? 1.226 -7.779 27.792 1.00 89.88 270 ASP A CA 1
ATOM 2098 C C . ASP A 1 270 ? 1.044 -8.139 26.311 1.00 89.88 270 ASP A C 1
ATOM 2100 O O . ASP A 1 270 ? 1.005 -9.309 25.924 1.00 89.88 270 ASP A O 1
ATOM 2104 N N . THR A 1 271 ? 0.916 -7.120 25.466 1.00 91.06 271 THR A N 1
ATOM 2105 C CA . THR A 1 271 ? 0.673 -7.269 24.024 1.00 91.06 271 THR A CA 1
ATOM 2106 C C . THR A 1 271 ? 1.935 -7.542 23.203 1.00 91.06 271 THR A C 1
ATOM 2108 O O . THR A 1 271 ? 1.810 -7.861 22.018 1.00 91.06 271 THR A O 1
ATOM 2111 N N . HIS A 1 272 ? 3.124 -7.504 23.809 1.00 90.38 272 HIS A N 1
ATOM 2112 C CA . HIS A 1 272 ? 4.426 -7.732 23.165 1.00 90.38 272 HIS A CA 1
ATOM 2113 C C . HIS A 1 272 ? 5.005 -9.118 23.479 1.00 90.38 272 HIS A C 1
ATOM 2115 O O . HIS A 1 272 ? 5.970 -9.544 22.841 1.00 90.38 272 HIS A O 1
ATOM 2121 N N . ARG A 1 273 ? 4.400 -9.862 24.412 1.00 87.69 273 ARG A N 1
ATOM 2122 C CA . ARG A 1 273 ? 4.736 -11.262 24.722 1.00 87.69 273 ARG A CA 1
ATOM 2123 C C . ARG A 1 273 ? 3.504 -12.155 24.679 1.00 87.69 273 ARG A C 1
ATOM 2125 O O . ARG A 1 273 ? 2.379 -11.713 24.878 1.00 87.69 273 ARG A O 1
ATOM 2132 N N . THR A 1 274 ? 3.713 -13.439 24.429 1.00 88.00 274 THR A N 1
ATOM 2133 C CA . THR A 1 274 ? 2.680 -14.479 24.475 1.00 88.00 274 THR A CA 1
ATOM 2134 C C . THR A 1 274 ? 3.171 -15.645 25.332 1.00 88.00 274 THR A C 1
ATOM 2136 O O . THR A 1 274 ? 4.376 -15.756 25.590 1.00 88.00 274 THR A O 1
ATOM 2139 N N . PRO A 1 275 ? 2.292 -16.591 25.705 1.00 86.69 275 PRO A N 1
ATOM 2140 C CA . PRO A 1 275 ? 2.727 -17.844 26.313 1.00 86.69 275 PRO A CA 1
ATOM 2141 C C . PRO A 1 275 ? 3.686 -18.658 25.429 1.00 86.69 275 PRO A C 1
ATOM 2143 O O . PRO A 1 275 ? 4.321 -19.580 25.923 1.00 86.69 275 PRO A O 1
ATOM 2146 N N . TYR A 1 276 ? 3.787 -18.348 24.135 1.00 88.69 276 TYR A N 1
ATOM 2147 C CA . TYR A 1 276 ? 4.546 -19.100 23.136 1.00 88.69 276 TYR A CA 1
ATOM 2148 C C . TYR A 1 276 ? 5.818 -18.361 22.673 1.00 88.69 276 TYR A C 1
ATOM 2150 O O . TYR A 1 276 ? 6.501 -18.844 21.767 1.00 88.69 276 TYR A O 1
ATOM 2158 N N . THR A 1 277 ? 6.145 -17.205 23.270 1.00 84.19 277 THR A N 1
ATOM 2159 C CA . THR A 1 277 ? 7.361 -16.436 22.958 1.00 84.19 277 THR A CA 1
ATOM 2160 C C . THR A 1 277 ? 8.608 -17.134 23.510 1.00 84.19 277 THR A C 1
ATOM 2162 O O . THR A 1 277 ? 8.757 -17.308 24.719 1.00 84.19 277 THR A O 1
ATOM 2165 N N . THR A 1 278 ? 9.537 -17.491 22.626 1.00 82.44 278 THR A N 1
ATOM 2166 C CA . THR A 1 278 ? 10.820 -18.143 22.944 1.00 82.44 278 THR A CA 1
ATOM 2167 C C . THR A 1 278 ? 11.957 -17.128 23.070 1.00 82.44 278 THR A C 1
ATOM 2169 O O . THR A 1 278 ? 12.018 -16.201 22.264 1.00 82.44 278 THR A O 1
ATOM 2172 N N . GLN A 1 279 ? 12.897 -17.330 24.003 1.00 75.19 279 GLN A N 1
ATOM 2173 C CA . GLN A 1 279 ? 14.064 -16.442 24.162 1.00 75.19 279 GLN A CA 1
ATOM 2174 C C . GLN A 1 279 ? 14.975 -16.441 22.922 1.00 75.19 279 GLN A C 1
ATOM 2176 O O . GLN A 1 279 ? 15.411 -15.381 22.487 1.00 75.19 279 GLN A O 1
ATOM 2181 N N . ASP A 1 280 ? 15.162 -17.601 22.287 1.00 78.88 280 ASP A N 1
ATOM 2182 C CA . ASP A 1 280 ? 16.083 -17.779 21.151 1.00 78.88 280 ASP A CA 1
ATOM 2183 C C . ASP A 1 280 ? 15.471 -17.401 19.784 1.00 78.88 280 ASP A C 1
ATOM 2185 O O . ASP A 1 280 ? 16.019 -17.732 18.731 1.00 78.88 280 ASP A O 1
ATOM 2189 N N . GLY A 1 281 ? 14.281 -16.784 19.767 1.00 69.75 281 GLY A N 1
ATOM 2190 C CA . GLY A 1 281 ? 13.574 -16.389 18.538 1.00 69.75 281 GLY A CA 1
ATOM 2191 C C . GLY A 1 281 ? 13.209 -17.537 17.577 1.00 69.75 281 GLY A C 1
ATOM 2192 O O . GLY A 1 281 ? 12.848 -17.281 16.424 1.00 69.75 281 GLY A O 1
ATOM 2193 N N . THR A 1 282 ? 13.310 -18.794 18.021 1.00 76.56 282 THR A N 1
ATOM 2194 C CA . THR A 1 282 ? 13.038 -19.998 17.227 1.00 76.56 282 THR A CA 1
ATOM 2195 C C . THR A 1 282 ? 12.005 -20.898 17.922 1.00 76.56 282 THR A C 1
ATOM 2197 O O . THR A 1 282 ? 12.147 -21.176 19.111 1.00 76.56 282 THR A O 1
ATOM 2200 N N . PRO A 1 283 ? 10.971 -21.395 17.211 1.00 83.19 283 PRO A N 1
ATOM 2201 C CA . PRO A 1 283 ? 10.640 -21.141 15.803 1.00 83.19 283 PRO A CA 1
ATOM 2202 C C . PRO A 1 283 ? 10.230 -19.683 15.534 1.00 83.19 283 PRO A C 1
ATOM 2204 O O . PRO A 1 283 ? 9.588 -19.037 16.360 1.00 83.19 283 PRO A O 1
ATOM 2207 N N . ARG A 1 284 ? 10.606 -19.165 14.354 1.00 88.81 284 ARG A N 1
ATOM 2208 C CA . ARG A 1 284 ? 10.363 -17.761 13.983 1.00 88.81 284 ARG A CA 1
ATOM 2209 C C . ARG A 1 284 ? 8.857 -17.459 13.933 1.00 88.81 284 ARG A C 1
ATOM 2211 O O . ARG A 1 284 ? 8.109 -18.271 13.385 1.00 88.81 284 ARG A O 1
ATOM 2218 N N . PRO A 1 285 ? 8.406 -16.300 14.440 1.00 92.94 285 PRO A N 1
ATOM 2219 C CA . PRO A 1 285 ? 6.999 -15.928 14.398 1.00 92.94 285 PRO A CA 1
ATOM 2220 C C . PRO A 1 285 ? 6.555 -15.595 12.965 1.00 92.94 285 PRO A C 1
ATOM 2222 O O . PRO A 1 285 ? 7.341 -15.099 12.154 1.00 92.94 285 PRO A O 1
ATOM 2225 N N . LEU A 1 286 ? 5.284 -15.857 12.653 1.00 95.19 286 LEU A N 1
ATOM 2226 C CA . LEU A 1 286 ? 4.695 -15.593 11.334 1.00 95.19 286 LEU A CA 1
ATOM 2227 C C . LEU A 1 286 ? 3.978 -14.242 11.343 1.00 95.19 286 LEU A C 1
ATOM 2229 O O . LEU A 1 286 ? 3.138 -13.994 12.207 1.00 95.19 286 LEU A O 1
ATOM 2233 N N . LYS A 1 287 ? 4.288 -13.360 10.392 1.00 96.00 287 LYS A N 1
ATOM 2234 C CA . LYS A 1 287 ? 3.665 -12.036 10.285 1.00 96.00 287 LYS A CA 1
ATOM 2235 C C . LYS A 1 287 ? 2.228 -12.151 9.775 1.00 96.00 287 LYS A C 1
ATOM 2237 O O . LYS A 1 287 ? 1.966 -12.831 8.787 1.00 96.00 287 LYS A O 1
ATOM 2242 N N . VAL A 1 288 ? 1.311 -11.455 10.441 1.00 96.88 288 VAL A N 1
ATOM 2243 C CA . VAL A 1 288 ? -0.121 -11.435 10.093 1.00 96.88 288 VAL A CA 1
ATOM 2244 C C . VAL A 1 288 ? -0.684 -10.028 9.918 1.00 96.88 288 VAL A C 1
ATOM 2246 O O . VAL A 1 288 ? -1.748 -9.874 9.328 1.00 96.88 288 VAL A O 1
ATOM 2249 N N . SER A 1 289 ? 0.028 -8.988 10.363 1.00 96.31 289 SER A N 1
ATOM 2250 C CA . SER A 1 289 ? -0.291 -7.604 10.015 1.00 96.31 289 SER A CA 1
ATOM 2251 C C . SER A 1 289 ? 0.965 -6.791 9.731 1.00 96.31 289 SER A C 1
ATOM 2253 O O . SER A 1 289 ? 1.970 -6.943 10.427 1.00 96.31 289 SER A O 1
ATOM 2255 N N . GLY A 1 290 ? 0.913 -5.935 8.708 1.00 93.62 290 GLY A N 1
ATOM 2256 C CA . GLY A 1 290 ? 1.974 -4.981 8.379 1.00 93.62 290 GLY A CA 1
ATOM 2257 C C . GLY A 1 290 ? 1.452 -3.549 8.387 1.00 93.62 290 GLY A C 1
ATOM 2258 O O . GLY A 1 290 ? 0.527 -3.242 7.638 1.00 93.62 290 GLY A O 1
ATOM 2259 N N . SER A 1 291 ? 2.061 -2.701 9.217 1.00 94.44 291 SER A N 1
ATOM 2260 C CA . SER A 1 291 ? 1.676 -1.299 9.418 1.00 94.44 291 SER A CA 1
ATOM 2261 C C . SER A 1 291 ? 2.436 -0.334 8.503 1.00 94.44 291 SER A C 1
ATOM 2263 O O . SER A 1 291 ? 3.610 -0.541 8.191 1.00 94.44 291 SER A O 1
ATOM 2265 N N . ALA A 1 292 ? 1.789 0.774 8.150 1.00 95.75 292 ALA A N 1
ATOM 2266 C CA . ALA A 1 292 ? 2.399 1.948 7.535 1.00 95.75 292 ALA A CA 1
ATOM 2267 C C . ALA A 1 292 ? 1.763 3.241 8.080 1.00 95.75 292 ALA A C 1
ATOM 2269 O O . ALA A 1 292 ? 0.685 3.230 8.680 1.00 95.75 292 ALA A O 1
ATOM 2270 N N . TYR A 1 293 ? 2.468 4.361 7.905 1.00 94.94 293 TYR A N 1
ATOM 2271 C CA . TYR A 1 293 ? 2.156 5.617 8.587 1.00 94.94 293 TYR A CA 1
ATOM 2272 C C . TYR A 1 293 ? 2.297 6.828 7.657 1.00 94.94 293 TYR A C 1
ATOM 2274 O O . TYR A 1 293 ? 3.166 6.854 6.778 1.00 94.94 293 TYR A O 1
ATOM 2282 N N . LYS A 1 294 ? 1.487 7.862 7.898 1.00 96.00 294 LYS A N 1
ATOM 2283 C CA . LYS A 1 294 ? 1.664 9.212 7.343 1.00 96.00 294 LYS A CA 1
ATOM 2284 C C . LYS A 1 294 ? 1.380 10.248 8.429 1.00 96.00 294 LYS A C 1
ATOM 2286 O O . LYS A 1 294 ? 0.358 10.160 9.102 1.00 96.00 294 LYS A O 1
ATOM 2291 N N . LEU A 1 295 ? 2.259 11.234 8.593 1.00 95.44 295 LEU A N 1
ATOM 2292 C CA . LEU A 1 295 ? 2.056 12.343 9.527 1.00 95.44 295 LEU A CA 1
ATOM 2293 C C . LEU A 1 295 ? 1.863 13.641 8.746 1.00 95.44 295 LEU A C 1
ATOM 2295 O O . LEU A 1 295 ? 2.652 13.941 7.859 1.00 95.44 295 LEU A O 1
ATOM 2299 N N . THR A 1 296 ? 0.859 14.430 9.118 1.00 95.19 296 THR A N 1
ATOM 2300 C CA . THR A 1 296 ? 0.682 15.812 8.644 1.00 95.19 296 THR A CA 1
ATOM 2301 C C . THR A 1 296 ? 0.988 16.778 9.790 1.00 95.19 296 THR A C 1
ATOM 2303 O O . THR A 1 296 ? 1.358 16.352 10.889 1.00 95.19 296 THR A O 1
ATOM 2306 N N . ARG A 1 297 ? 0.835 18.092 9.587 1.00 93.25 297 ARG A N 1
ATOM 2307 C CA . ARG A 1 297 ? 1.097 19.103 10.630 1.00 93.25 297 ARG A CA 1
ATOM 2308 C C . ARG A 1 297 ? 0.292 18.878 11.921 1.00 93.25 297 ARG A C 1
ATOM 2310 O O . ARG A 1 297 ? 0.821 19.081 13.009 1.00 93.25 297 ARG A O 1
ATOM 2317 N N . GLN A 1 298 ? -0.969 18.452 11.806 1.00 95.12 298 GLN A N 1
ATOM 2318 C CA . GLN A 1 298 ? -1.899 18.300 12.940 1.00 95.12 298 GLN A CA 1
ATOM 2319 C C . GLN A 1 298 ? -2.404 16.865 13.152 1.00 95.12 298 GLN A C 1
ATOM 2321 O O . GLN A 1 298 ? -2.873 16.553 14.246 1.00 95.12 298 GLN A O 1
ATOM 2326 N N . ARG A 1 299 ? -2.309 15.980 12.150 1.00 97.50 299 ARG A N 1
ATOM 2327 C CA . ARG A 1 299 ? -2.873 14.620 12.196 1.00 97.50 299 ARG A CA 1
ATOM 2328 C C . ARG A 1 299 ? -1.816 13.547 11.985 1.00 97.50 299 ARG A C 1
ATOM 2330 O O . ARG A 1 299 ? -0.753 13.795 11.418 1.00 97.50 299 ARG A O 1
ATOM 2337 N N . ALA A 1 300 ? -2.155 12.338 12.402 1.00 97.94 300 ALA A N 1
ATOM 2338 C CA . ALA A 1 300 ? -1.437 11.121 12.072 1.00 97.94 300 ALA A CA 1
ATOM 2339 C C . ALA A 1 300 ? -2.416 10.097 11.495 1.00 97.94 300 ALA A C 1
ATOM 2341 O O . ALA A 1 300 ? -3.521 9.946 12.013 1.00 97.94 300 ALA A O 1
ATOM 2342 N N . LEU A 1 301 ? -1.986 9.396 10.451 1.00 98.25 301 LEU A N 1
ATOM 2343 C CA . LEU A 1 301 ? -2.621 8.211 9.889 1.00 98.25 301 LEU A CA 1
ATOM 2344 C C . LEU A 1 301 ? -1.745 7.002 10.221 1.00 98.25 301 LEU A C 1
ATOM 2346 O O . LEU A 1 301 ? -0.574 6.961 9.833 1.00 98.25 301 LEU A O 1
ATOM 2350 N N . HIS A 1 302 ? -2.323 6.014 10.895 1.00 97.56 302 HIS A N 1
ATOM 2351 C CA . HIS A 1 302 ? -1.790 4.656 11.006 1.00 97.56 302 HIS A CA 1
ATOM 2352 C C . HIS A 1 302 ? -2.736 3.747 10.242 1.00 97.56 302 HIS A C 1
ATOM 2354 O O . HIS A 1 302 ? -3.908 3.680 10.595 1.00 97.56 302 HIS A O 1
ATOM 2360 N N . HIS A 1 303 ? -2.253 3.053 9.218 1.00 97.88 303 HIS A N 1
ATOM 2361 C CA . HIS A 1 303 ? -3.015 1.977 8.593 1.00 97.88 303 HIS A CA 1
ATOM 2362 C C . HIS A 1 303 ? -2.235 0.665 8.569 1.00 97.88 303 HIS A C 1
ATOM 2364 O O . HIS A 1 303 ? -1.005 0.656 8.669 1.00 97.88 303 HIS A O 1
ATOM 2370 N N . ALA A 1 304 ? -2.941 -0.451 8.457 1.00 96.94 304 ALA A N 1
ATOM 2371 C CA . ALA A 1 304 ? -2.333 -1.754 8.251 1.00 96.94 304 ALA A CA 1
ATOM 2372 C C . ALA A 1 304 ? -3.286 -2.686 7.501 1.00 96.94 304 ALA A C 1
ATOM 2374 O O . ALA A 1 304 ? -4.507 -2.530 7.543 1.00 96.94 304 ALA A O 1
ATOM 2375 N N . THR A 1 305 ? -2.708 -3.703 6.868 1.00 95.69 305 THR A N 1
ATOM 2376 C CA . THR A 1 305 ? -3.453 -4.883 6.412 1.00 95.69 305 THR A CA 1
ATOM 2377 C C . THR A 1 305 ? -3.362 -5.987 7.457 1.00 95.69 305 THR A C 1
ATOM 2379 O O . THR A 1 305 ? -2.315 -6.137 8.094 1.00 95.69 305 THR A O 1
ATOM 2382 N N . THR A 1 306 ? -4.419 -6.772 7.641 1.00 97.56 306 THR A N 1
ATOM 2383 C CA . THR A 1 306 ? -4.454 -7.957 8.508 1.00 97.56 306 THR A CA 1
ATOM 2384 C C . THR A 1 306 ? -4.887 -9.183 7.694 1.00 97.56 306 THR A C 1
ATOM 2386 O O . THR A 1 306 ? -5.961 -9.194 7.095 1.00 97.56 306 THR A O 1
ATOM 2389 N N . LEU A 1 307 ? -4.036 -10.215 7.671 1.00 97.19 307 LEU A N 1
ATOM 2390 C CA . LEU A 1 307 ? -4.204 -11.468 6.926 1.00 97.19 307 LEU A CA 1
ATOM 2391 C C . LEU A 1 307 ? -5.139 -12.425 7.676 1.00 97.19 307 LEU A C 1
ATOM 2393 O O . LEU A 1 307 ? -4.719 -13.151 8.581 1.00 97.19 307 LEU A O 1
ATOM 2397 N N . LEU A 1 308 ? -6.421 -12.427 7.317 1.00 97.56 308 LEU A N 1
ATOM 2398 C CA . LEU A 1 308 ? -7.424 -13.242 7.999 1.00 97.56 308 LEU A CA 1
ATOM 2399 C C . LEU A 1 308 ? -7.560 -14.615 7.345 1.00 97.56 308 LEU A C 1
ATOM 2401 O O . LEU A 1 308 ? -7.399 -15.626 8.028 1.00 97.56 308 LEU A O 1
ATOM 2405 N N . SER A 1 309 ? -7.840 -14.654 6.043 1.00 96.00 309 SER A N 1
ATOM 2406 C CA . SER A 1 309 ? -8.218 -15.885 5.333 1.00 96.00 309 SER A CA 1
ATOM 2407 C C . SER A 1 309 ? -7.991 -15.814 3.811 1.00 96.00 309 SER A C 1
ATOM 2409 O O . SER A 1 309 ? -8.734 -16.420 3.044 1.00 96.00 309 SER A O 1
ATOM 2411 N N . SER A 1 310 ? -6.940 -15.113 3.362 1.00 93.69 310 SER A N 1
ATOM 2412 C CA . SER A 1 310 ? -6.575 -15.020 1.936 1.00 93.69 310 SER A CA 1
ATOM 2413 C C . SER A 1 310 ? -6.343 -16.418 1.332 1.00 93.69 310 SER A C 1
ATOM 2415 O O . SER A 1 310 ? -5.466 -17.146 1.815 1.00 93.69 310 SER A O 1
ATOM 2417 N N . PRO A 1 311 ? -7.060 -16.812 0.261 1.00 90.81 311 PRO A N 1
ATOM 2418 C CA . PRO A 1 311 ? -6.814 -18.081 -0.429 1.00 90.81 311 PRO A CA 1
ATOM 2419 C C . PRO A 1 311 ? -5.501 -18.066 -1.233 1.00 90.81 311 PRO A C 1
ATOM 2421 O O . PRO A 1 311 ? -5.044 -19.111 -1.687 1.00 90.81 311 PRO A O 1
ATOM 2424 N N . ASN A 1 312 ? -4.879 -16.891 -1.377 1.00 89.75 312 ASN A N 1
ATOM 2425 C CA . ASN A 1 312 ? -3.798 -16.604 -2.317 1.00 89.75 312 ASN A CA 1
ATOM 2426 C C . ASN A 1 312 ? -2.412 -16.524 -1.652 1.00 89.75 312 ASN A C 1
ATOM 2428 O O . ASN A 1 312 ? -1.424 -16.148 -2.285 1.00 89.75 312 ASN A O 1
ATOM 2432 N N . LEU A 1 313 ? -2.302 -16.877 -0.368 1.00 89.12 313 LEU A N 1
ATOM 2433 C CA . LEU A 1 313 ? -1.077 -16.711 0.424 1.00 89.12 313 LEU A CA 1
ATOM 2434 C C . LEU A 1 313 ? 0.167 -17.380 -0.207 1.00 89.12 313 LEU A C 1
ATOM 2436 O O . LEU A 1 313 ? 1.282 -16.875 -0.087 1.00 89.12 313 LEU A O 1
ATOM 2440 N N . ASN A 1 314 ? -0.026 -18.497 -0.915 1.00 87.94 314 ASN A N 1
ATOM 2441 C CA . ASN A 1 314 ? 1.013 -19.225 -1.650 1.00 87.94 314 ASN A CA 1
ATOM 2442 C C . ASN A 1 314 ? 1.481 -18.519 -2.938 1.00 87.94 314 ASN A C 1
ATOM 2444 O O . ASN A 1 314 ? 2.614 -18.740 -3.370 1.00 87.94 314 ASN A O 1
ATOM 2448 N N . ILE A 1 315 ? 0.640 -17.683 -3.555 1.00 86.56 315 ILE A N 1
ATOM 2449 C CA . ILE A 1 315 ? 0.941 -17.014 -4.827 1.00 86.56 315 ILE A CA 1
ATOM 2450 C C . ILE A 1 315 ? 1.479 -15.591 -4.649 1.00 86.56 315 ILE A C 1
ATOM 2452 O O . ILE A 1 315 ? 2.246 -15.151 -5.503 1.00 86.56 315 ILE A O 1
ATOM 2456 N N . ILE A 1 316 ? 1.194 -14.919 -3.522 1.00 88.00 316 ILE A N 1
ATOM 2457 C CA . ILE A 1 316 ? 1.722 -13.580 -3.174 1.00 88.00 316 ILE A CA 1
ATOM 2458 C C . ILE A 1 316 ? 3.230 -13.415 -3.483 1.00 88.00 316 ILE A C 1
ATOM 2460 O O . ILE A 1 316 ? 3.597 -12.405 -4.092 1.00 88.00 316 ILE A O 1
ATOM 2464 N N . PRO A 1 317 ? 4.129 -14.375 -3.164 1.00 90.31 317 PRO A N 1
ATOM 2465 C CA . PRO A 1 317 ? 5.552 -14.234 -3.472 1.00 90.31 317 PRO A CA 1
ATOM 2466 C C . PRO A 1 317 ? 5.890 -14.098 -4.965 1.00 90.31 317 PRO A C 1
ATOM 2468 O O . PRO A 1 317 ? 6.966 -13.600 -5.272 1.00 90.31 317 PRO A O 1
ATOM 2471 N N . HIS A 1 318 ? 5.018 -14.516 -5.887 1.00 88.94 318 HIS A N 1
ATOM 2472 C CA . HIS A 1 318 ? 5.230 -14.359 -7.333 1.00 88.94 318 HIS A CA 1
ATOM 2473 C C . HIS A 1 318 ? 4.954 -12.928 -7.808 1.00 88.94 318 HIS A C 1
ATOM 2475 O O . HIS A 1 318 ? 5.599 -12.472 -8.749 1.00 88.94 318 HIS A O 1
ATOM 2481 N N . TYR A 1 319 ? 4.049 -12.210 -7.132 1.00 90.31 319 TYR A N 1
ATOM 2482 C CA . TYR A 1 319 ? 3.775 -10.790 -7.369 1.00 90.31 319 TYR A CA 1
ATOM 2483 C C . TYR A 1 319 ? 4.824 -9.885 -6.710 1.00 90.31 319 TYR A C 1
ATOM 2485 O O . TYR A 1 319 ? 5.212 -8.879 -7.294 1.00 90.31 319 TYR A O 1
ATOM 2493 N N . LEU A 1 320 ? 5.311 -10.250 -5.517 1.00 92.25 320 LEU A N 1
ATOM 2494 C CA . LEU A 1 320 ? 6.209 -9.420 -4.692 1.00 92.25 320 LEU A CA 1
ATOM 2495 C C . LEU A 1 320 ? 7.714 -9.714 -4.876 1.00 92.25 320 LEU A C 1
ATOM 2497 O O . LEU A 1 320 ? 8.536 -9.346 -4.036 1.00 92.25 320 LEU A O 1
ATOM 2501 N N . ARG A 1 321 ? 8.097 -10.433 -5.938 1.00 90.81 321 ARG A N 1
ATOM 2502 C CA . ARG A 1 321 ? 9.500 -10.727 -6.279 1.00 90.81 321 ARG A CA 1
ATOM 2503 C C . ARG A 1 321 ? 9.785 -10.294 -7.709 1.00 90.81 321 ARG A C 1
ATOM 2505 O O . ARG A 1 321 ? 9.651 -11.091 -8.633 1.00 90.81 321 ARG A O 1
ATOM 2512 N N . SER A 1 322 ? 10.192 -9.039 -7.888 1.00 92.12 322 SER A N 1
ATOM 2513 C CA . SER A 1 322 ? 10.587 -8.560 -9.211 1.00 92.12 322 SER A CA 1
ATOM 2514 C C . SER A 1 322 ? 11.816 -9.309 -9.754 1.00 92.12 322 SER A C 1
ATOM 2516 O O . SER A 1 322 ? 12.827 -9.406 -9.045 1.00 92.12 322 SER A O 1
ATOM 2518 N N . PRO A 1 323 ? 11.799 -9.749 -11.029 1.00 89.94 323 PRO A N 1
ATOM 2519 C CA . PRO A 1 323 ? 12.998 -10.185 -11.745 1.00 89.94 323 PRO A CA 1
ATOM 2520 C C . PRO A 1 323 ? 14.094 -9.109 -11.797 1.00 89.94 323 PRO A C 1
ATOM 2522 O O . PRO A 1 323 ? 15.281 -9.436 -11.765 1.00 89.94 323 PRO A O 1
ATOM 2525 N N . ALA A 1 324 ? 13.709 -7.828 -11.830 1.00 91.38 324 ALA A N 1
ATOM 2526 C CA . ALA A 1 324 ? 14.628 -6.706 -11.992 1.00 91.38 324 ALA A CA 1
ATOM 2527 C C . ALA A 1 324 ? 15.322 -6.258 -10.699 1.00 91.38 324 ALA A C 1
ATOM 2529 O O . ALA A 1 324 ? 16.310 -5.528 -10.767 1.00 91.38 324 ALA A O 1
ATOM 2530 N N . LYS A 1 325 ? 14.883 -6.730 -9.519 1.00 91.00 325 LYS A N 1
ATOM 2531 C CA . LYS A 1 325 ? 15.426 -6.280 -8.222 1.00 91.00 325 LYS A CA 1
ATOM 2532 C C . LYS A 1 325 ? 16.950 -6.412 -8.108 1.00 91.00 325 LYS A C 1
ATOM 2534 O O . LYS A 1 325 ? 17.581 -5.571 -7.487 1.00 91.00 325 LYS A O 1
ATOM 2539 N N . LYS A 1 326 ? 17.550 -7.440 -8.718 1.00 90.56 326 LYS A N 1
ATOM 2540 C CA . LYS A 1 326 ? 19.010 -7.671 -8.683 1.00 90.56 326 LYS A CA 1
ATOM 2541 C C . LYS A 1 326 ? 19.822 -6.722 -9.573 1.00 90.56 326 LYS A C 1
ATOM 2543 O O . LYS A 1 326 ? 21.034 -6.653 -9.414 1.00 90.56 326 LYS A O 1
ATOM 2548 N N . PHE A 1 327 ? 19.163 -6.040 -10.505 1.00 90.81 327 PHE A N 1
ATOM 2549 C CA . PHE A 1 327 ? 19.777 -5.175 -11.516 1.00 90.81 327 PHE A CA 1
ATOM 2550 C C . PHE A 1 327 ? 19.560 -3.688 -11.219 1.00 90.81 327 PHE A C 1
ATOM 2552 O O . PHE A 1 327 ? 20.171 -2.840 -11.863 1.00 90.81 327 PHE A O 1
ATOM 2559 N N . ILE A 1 328 ? 18.697 -3.375 -10.248 1.00 91.06 328 ILE A N 1
ATOM 2560 C CA . ILE A 1 328 ? 18.331 -2.020 -9.841 1.00 91.06 328 ILE A CA 1
ATOM 2561 C C . ILE A 1 328 ? 19.129 -1.620 -8.596 1.00 91.06 328 ILE A C 1
ATOM 2563 O O . ILE A 1 328 ? 19.023 -2.246 -7.545 1.00 91.06 328 ILE A O 1
ATOM 2567 N N . LEU A 1 329 ? 19.868 -0.518 -8.706 1.00 89.06 329 LEU A N 1
ATOM 2568 C CA . LEU A 1 329 ? 20.541 0.168 -7.608 1.00 89.06 329 LEU A CA 1
ATOM 2569 C C . LEU A 1 329 ? 19.722 1.419 -7.258 1.00 89.06 329 LEU A C 1
ATOM 2571 O O . LEU A 1 329 ? 19.816 2.445 -7.932 1.00 89.06 329 LEU A O 1
ATOM 2575 N N . ALA A 1 330 ? 18.871 1.327 -6.236 1.00 79.31 330 ALA A N 1
ATOM 2576 C CA . ALA A 1 330 ? 17.946 2.393 -5.844 1.00 79.31 330 ALA A CA 1
ATOM 2577 C C . ALA A 1 330 ? 18.286 2.989 -4.470 1.00 79.31 330 ALA A C 1
ATOM 2579 O O . ALA A 1 330 ? 18.768 2.295 -3.582 1.00 79.31 330 ALA A O 1
ATOM 2580 N N . GLN A 1 331 ? 17.957 4.270 -4.276 1.00 67.06 331 GLN A N 1
ATOM 2581 C CA . GLN A 1 331 ? 18.040 4.955 -2.973 1.00 67.06 331 GLN A CA 1
ATOM 2582 C C . GLN A 1 331 ? 16.696 4.957 -2.210 1.00 67.06 331 GLN A C 1
ATOM 2584 O O . GLN A 1 331 ? 16.490 5.775 -1.320 1.00 67.06 331 GLN A O 1
ATOM 2589 N N . GLY A 1 332 ? 15.750 4.094 -2.599 1.00 63.75 332 GLY A N 1
ATOM 2590 C CA . GLY A 1 332 ? 14.389 4.047 -2.048 1.00 63.75 332 GLY A CA 1
ATOM 2591 C C . GLY A 1 332 ? 14.202 3.052 -0.898 1.00 63.75 332 GLY A C 1
ATOM 2592 O O . GLY A 1 332 ? 15.070 2.233 -0.605 1.00 63.75 332 GLY A O 1
ATOM 2593 N N . VAL A 1 333 ? 13.023 3.086 -0.269 1.00 70.44 333 VAL A N 1
ATOM 2594 C CA . VAL A 1 333 ? 12.674 2.182 0.840 1.00 70.44 333 VAL A CA 1
ATOM 2595 C C . VAL A 1 333 ? 12.389 0.768 0.326 1.00 70.44 333 VAL A C 1
ATOM 2597 O O . VAL A 1 333 ? 11.353 0.513 -0.294 1.00 70.44 333 VAL A O 1
ATOM 2600 N N . GLU A 1 334 ? 13.277 -0.175 0.629 1.00 78.88 334 GLU A N 1
ATOM 2601 C CA . GLU A 1 334 ? 13.063 -1.597 0.348 1.00 78.88 334 GLU A CA 1
ATOM 2602 C C . GLU A 1 334 ? 12.014 -2.246 1.269 1.00 78.88 334 GLU A C 1
ATOM 2604 O O . GLU A 1 334 ? 11.897 -1.921 2.454 1.00 78.88 334 GLU A O 1
ATOM 2609 N N . SER A 1 335 ? 11.279 -3.235 0.751 1.00 77.19 335 SER A N 1
ATOM 2610 C CA . SER A 1 335 ? 10.402 -4.071 1.579 1.00 77.19 335 SER A CA 1
ATOM 2611 C C . SER A 1 335 ? 11.192 -5.085 2.413 1.00 77.19 335 SER A C 1
ATOM 2613 O O . SER A 1 335 ? 11.897 -5.946 1.885 1.00 77.19 335 SER A O 1
ATOM 2615 N N . VAL A 1 336 ? 10.984 -5.065 3.732 1.00 81.38 336 VAL A N 1
ATOM 2616 C CA . VAL A 1 336 ? 11.511 -6.088 4.647 1.00 81.38 336 VAL A CA 1
ATOM 2617 C C . VAL A 1 336 ? 10.654 -7.354 4.555 1.00 81.38 336 VAL A C 1
ATOM 2619 O O . VAL A 1 336 ? 9.580 -7.445 5.154 1.00 81.38 336 VAL A O 1
ATOM 2622 N N . SER A 1 337 ? 11.138 -8.344 3.803 1.00 83.06 337 SER A N 1
ATOM 2623 C CA . SER A 1 337 ? 10.488 -9.653 3.674 1.00 83.06 337 SER A CA 1
ATOM 2624 C C . SER A 1 337 ? 10.358 -10.359 5.031 1.00 83.06 337 SER A C 1
ATOM 2626 O O . SER A 1 337 ? 11.226 -10.266 5.901 1.00 83.06 337 SER A O 1
ATOM 2628 N N . SER A 1 338 ? 9.251 -11.064 5.249 1.00 85.88 338 SER A N 1
ATOM 2629 C CA . SER A 1 338 ? 9.006 -11.881 6.444 1.00 85.88 338 SER A CA 1
ATOM 2630 C C . SER A 1 338 ? 8.045 -13.019 6.096 1.00 85.88 338 SER A C 1
ATOM 2632 O O . SER A 1 338 ? 7.182 -12.823 5.239 1.00 85.88 338 SER A O 1
ATOM 2634 N N . PRO A 1 339 ? 8.166 -14.201 6.728 1.00 91.06 339 PRO A N 1
ATOM 2635 C CA . PRO A 1 339 ? 7.203 -15.276 6.529 1.00 91.06 339 PRO A CA 1
ATOM 2636 C C . PRO A 1 339 ? 5.834 -14.836 7.059 1.00 91.06 339 PRO A C 1
ATOM 2638 O O . PRO A 1 339 ? 5.749 -14.218 8.122 1.00 91.06 339 PRO A O 1
ATOM 2641 N N . VAL A 1 340 ? 4.775 -15.137 6.310 1.00 93.75 340 VAL A N 1
ATOM 2642 C CA . VAL A 1 340 ? 3.401 -14.702 6.596 1.00 93.75 340 VAL A CA 1
ATOM 2643 C C . VAL A 1 340 ? 2.466 -15.885 6.828 1.00 93.75 340 VAL A C 1
ATOM 2645 O O . VAL A 1 340 ? 2.734 -16.989 6.357 1.00 93.75 340 VAL A O 1
ATOM 2648 N N . SER A 1 341 ? 1.366 -15.648 7.541 1.00 94.94 341 SER A N 1
ATOM 2649 C CA . SER A 1 341 ? 0.284 -16.619 7.745 1.00 94.94 341 SER A CA 1
ATOM 2650 C C . SER A 1 341 ? -1.078 -15.944 7.620 1.00 94.94 341 SER A C 1
ATOM 2652 O O . SER A 1 341 ? -1.205 -14.750 7.875 1.00 94.94 341 SER A O 1
ATOM 2654 N N . ASN A 1 342 ? -2.109 -16.729 7.315 1.00 96.75 342 ASN A N 1
ATOM 2655 C CA . ASN A 1 342 ? -3.477 -16.370 7.682 1.00 96.75 342 ASN A CA 1
ATOM 2656 C C . ASN A 1 342 ? -3.695 -16.617 9.181 1.00 96.75 342 ASN A C 1
ATOM 2658 O O . ASN A 1 342 ? -3.067 -17.506 9.765 1.00 96.75 342 ASN A O 1
ATOM 2662 N N . ILE A 1 343 ? -4.606 -15.857 9.787 1.00 96.62 343 ILE A N 1
ATOM 2663 C CA . ILE A 1 343 ? -5.044 -16.052 11.178 1.00 96.62 343 ILE A CA 1
ATOM 2664 C C . ILE A 1 343 ? -6.152 -17.121 11.277 1.00 96.62 343 ILE A C 1
ATOM 2666 O O . ILE A 1 343 ? -6.258 -17.800 12.294 1.00 96.62 343 ILE A O 1
ATOM 2670 N N . GLY A 1 344 ? -6.960 -17.297 10.225 1.00 96.19 344 GLY A N 1
ATOM 2671 C CA . GLY A 1 344 ? -8.090 -18.234 10.189 1.00 96.19 344 GLY A CA 1
ATOM 2672 C C . GLY A 1 344 ? -9.407 -17.662 10.730 1.00 96.19 344 GLY A C 1
ATOM 2673 O O . GLY A 1 344 ? -10.235 -18.418 11.229 1.00 96.19 344 GLY A O 1
ATOM 2674 N N . LEU A 1 345 ? -9.601 -16.340 10.657 1.00 96.62 345 LEU A N 1
ATOM 2675 C CA . LEU A 1 345 ? -10.819 -15.658 11.118 1.00 96.62 345 LEU A CA 1
ATOM 2676 C C . LEU A 1 345 ? -11.715 -15.208 9.953 1.00 96.62 345 LEU A C 1
ATOM 2678 O O . LEU A 1 345 ? -11.248 -14.954 8.841 1.00 96.62 345 LEU A O 1
ATOM 2682 N N . ASP A 1 346 ? -13.010 -15.067 10.247 1.00 96.00 346 ASP A N 1
ATOM 2683 C CA . ASP A 1 346 ? -13.968 -14.373 9.384 1.00 96.00 346 ASP A CA 1
ATOM 2684 C C . ASP A 1 346 ? -13.763 -12.848 9.443 1.00 96.00 346 ASP A C 1
ATOM 2686 O O . ASP A 1 346 ? -13.509 -12.272 10.507 1.00 96.00 346 ASP A O 1
ATOM 2690 N N . VAL A 1 347 ? -13.927 -12.195 8.289 1.00 95.25 347 VAL A N 1
ATOM 2691 C CA . VAL A 1 347 ? -13.731 -10.751 8.120 1.00 95.25 347 VAL A CA 1
ATOM 2692 C C . VAL A 1 347 ? -14.693 -9.948 8.994 1.00 95.25 347 VAL A C 1
ATOM 2694 O O . VAL A 1 347 ? -14.257 -9.019 9.672 1.00 95.25 347 VAL A O 1
ATOM 2697 N N . LYS A 1 348 ? -15.984 -10.306 9.038 1.00 94.50 348 LYS A N 1
ATOM 2698 C CA . LYS A 1 348 ? -16.993 -9.555 9.807 1.00 94.50 348 LYS A CA 1
ATOM 2699 C C . LYS A 1 348 ? -16.834 -9.767 11.308 1.00 94.50 348 LYS A C 1
ATOM 2701 O O . LYS A 1 348 ? -16.969 -8.812 12.070 1.00 94.50 348 LYS A O 1
ATOM 2706 N N . ALA A 1 349 ? -16.516 -10.987 11.739 1.00 95.94 349 ALA A N 1
ATOM 2707 C CA . ALA A 1 349 ? -16.231 -11.290 13.139 1.00 95.94 349 ALA A CA 1
ATOM 2708 C C . ALA A 1 349 ? -15.050 -10.458 13.670 1.00 95.94 349 ALA A C 1
ATOM 2710 O O . ALA A 1 349 ? -15.145 -9.863 14.746 1.00 95.94 349 ALA A O 1
ATOM 2711 N N . PHE A 1 350 ? -13.965 -10.360 12.892 1.00 97.25 350 PHE A N 1
ATOM 2712 C CA . PHE A 1 350 ? -12.822 -9.520 13.244 1.00 97.25 350 PHE A CA 1
ATOM 2713 C C . PHE A 1 350 ? -13.138 -8.017 13.148 1.00 97.25 350 PHE A C 1
ATOM 2715 O O . PHE A 1 350 ? -12.795 -7.276 14.067 1.00 97.25 350 PHE A O 1
ATOM 2722 N N . GLN A 1 351 ? -13.848 -7.573 12.103 1.00 95.69 351 GLN A N 1
ATOM 2723 C CA . GLN A 1 351 ? -14.272 -6.178 11.928 1.00 95.69 351 GLN A CA 1
ATOM 2724 C C . GLN A 1 351 ? -15.088 -5.680 13.130 1.00 95.69 351 GLN A C 1
ATOM 2726 O O . GLN A 1 351 ? -14.731 -4.666 13.728 1.00 95.69 351 GLN A O 1
ATOM 2731 N N . ASN A 1 352 ? -16.136 -6.416 13.519 1.00 94.88 352 ASN A N 1
ATOM 2732 C CA . ASN A 1 352 ? -16.983 -6.065 14.661 1.00 94.88 352 ASN A CA 1
ATOM 2733 C C . ASN A 1 352 ? -16.146 -5.936 15.939 1.00 94.88 352 ASN A C 1
ATOM 2735 O O . ASN A 1 352 ? -16.237 -4.932 16.643 1.00 94.88 352 ASN A O 1
ATOM 2739 N N . ARG A 1 353 ? -15.253 -6.903 16.198 1.00 95.69 353 ARG A N 1
ATOM 2740 C CA . ARG A 1 353 ? -14.405 -6.850 17.391 1.00 95.69 353 ARG A CA 1
ATOM 2741 C C . ARG A 1 353 ? -13.424 -5.680 17.371 1.00 95.69 353 ARG A C 1
ATOM 2743 O O . ARG A 1 353 ? -13.172 -5.075 18.408 1.00 95.69 353 ARG A O 1
ATOM 2750 N N . LEU A 1 354 ? -12.866 -5.343 16.214 1.00 95.56 354 LEU A N 1
ATOM 2751 C CA . LEU A 1 354 ? -11.969 -4.199 16.100 1.00 95.56 354 LEU A CA 1
ATOM 2752 C C . LEU A 1 354 ? -12.700 -2.880 16.411 1.00 95.56 354 LEU A C 1
ATOM 2754 O O . LEU A 1 354 ? -12.123 -1.995 17.041 1.00 95.56 354 LEU A O 1
ATOM 2758 N N . GLN A 1 355 ? -13.983 -2.780 16.046 1.00 93.75 355 GLN A N 1
ATOM 2759 C CA . GLN A 1 355 ? -14.847 -1.651 16.407 1.00 93.75 355 GLN A CA 1
ATOM 2760 C C . GLN A 1 355 ? -15.181 -1.633 17.911 1.00 93.75 355 GLN A C 1
ATOM 2762 O O . GLN A 1 355 ? -15.139 -0.559 18.512 1.00 93.75 355 GLN A O 1
ATOM 2767 N N . ASP A 1 356 ? -15.421 -2.791 18.540 1.00 93.12 356 ASP A N 1
ATOM 2768 C CA . ASP A 1 356 ? -15.632 -2.895 19.995 1.00 93.12 356 ASP A CA 1
ATOM 2769 C C . ASP A 1 356 ? -14.392 -2.456 20.795 1.00 93.12 356 ASP A C 1
ATOM 2771 O O . ASP A 1 356 ? -14.505 -1.685 21.748 1.00 93.12 356 ASP A O 1
ATOM 2775 N N . GLU A 1 357 ? -13.191 -2.914 20.414 1.00 94.31 357 GLU A N 1
ATOM 2776 C CA . GLU A 1 357 ? -11.946 -2.527 21.096 1.00 94.31 357 GLU A CA 1
ATOM 2777 C C . GLU A 1 357 ? -11.620 -1.041 20.895 1.00 94.31 357 GLU A C 1
ATOM 2779 O O . GLU A 1 357 ? -11.150 -0.387 21.827 1.00 94.31 357 GLU A O 1
ATOM 2784 N N . PHE A 1 358 ? -11.920 -0.483 19.719 1.00 94.00 358 PHE A N 1
ATOM 2785 C CA . PHE A 1 358 ? -11.804 0.952 19.459 1.00 94.00 358 PHE A CA 1
ATOM 2786 C C . PHE A 1 358 ? -12.785 1.770 20.314 1.00 94.00 358 PHE A C 1
ATOM 2788 O O . PHE A 1 358 ? -12.389 2.756 20.935 1.00 94.00 358 PHE A O 1
ATOM 2795 N N . ALA A 1 359 ? -14.046 1.340 20.417 1.00 90.94 359 ALA A N 1
ATOM 2796 C CA . ALA A 1 359 ? -15.034 1.979 21.286 1.00 90.94 359 ALA A CA 1
ATOM 2797 C C . ALA A 1 359 ? -14.633 1.903 22.771 1.00 90.94 359 ALA A C 1
ATOM 2799 O O . ALA A 1 359 ? -14.765 2.890 23.493 1.00 90.94 359 ALA A O 1
ATOM 2800 N N . LEU A 1 360 ? -14.092 0.764 23.219 1.00 91.38 360 LEU A N 1
ATOM 2801 C CA . LEU A 1 360 ? -13.597 0.575 24.585 1.00 91.38 360 LEU A CA 1
ATOM 2802 C C . LEU A 1 360 ? -12.389 1.475 24.889 1.00 91.38 360 LEU A C 1
ATOM 2804 O O . LEU A 1 360 ? -12.346 2.107 25.944 1.00 91.38 360 LEU A O 1
ATOM 2808 N N . MET A 1 361 ? -11.437 1.573 23.955 1.00 91.31 361 MET A N 1
ATOM 2809 C CA . MET A 1 361 ? -10.228 2.397 24.083 1.00 91.31 361 MET A CA 1
ATOM 2810 C C . MET A 1 361 ? -10.536 3.887 24.288 1.00 91.31 361 MET A C 1
ATOM 2812 O O . MET A 1 361 ? -9.773 4.589 24.950 1.00 91.31 361 MET A O 1
ATOM 2816 N N . TYR A 1 362 ? -11.661 4.356 23.748 1.00 89.50 362 TYR A N 1
ATOM 2817 C CA . TYR A 1 362 ? -12.095 5.750 23.805 1.00 89.50 362 TYR A CA 1
ATOM 2818 C C . TYR A 1 362 ? -13.387 5.961 24.609 1.00 89.50 362 TYR A C 1
ATOM 2820 O O . TYR A 1 362 ? -13.994 7.024 24.509 1.00 89.50 362 TYR A O 1
ATOM 2828 N N . ALA A 1 363 ? -13.788 5.006 25.456 1.00 84.56 363 ALA A N 1
ATOM 2829 C CA . ALA A 1 363 ? -15.053 5.056 26.199 1.00 84.56 363 ALA A CA 1
ATOM 2830 C C . ALA A 1 363 ? -15.226 6.318 27.075 1.00 84.56 363 ALA A C 1
ATOM 2832 O O . ALA A 1 363 ? -16.348 6.761 27.316 1.00 84.56 363 ALA A O 1
ATOM 2833 N N . THR A 1 364 ? -14.125 6.938 27.517 1.00 80.00 364 THR A N 1
ATOM 2834 C CA . THR A 1 364 ? -14.116 8.213 28.258 1.00 80.00 364 THR A CA 1
ATOM 2835 C C . THR A 1 364 ? -14.488 9.432 27.407 1.00 80.00 364 THR A C 1
ATOM 2837 O O . THR A 1 364 ? -14.918 10.442 27.960 1.00 80.00 364 THR A O 1
ATOM 2840 N N . LEU A 1 365 ? -14.361 9.345 26.078 1.00 75.50 365 LEU A N 1
ATOM 2841 C CA . LEU A 1 365 ? -14.825 10.351 25.115 1.00 75.50 365 LEU A CA 1
ATOM 2842 C C . LEU A 1 365 ? -16.285 10.121 24.677 1.00 75.50 365 LEU A C 1
ATOM 2844 O O . LEU A 1 365 ? -16.823 10.920 23.912 1.00 75.50 365 LEU A O 1
ATOM 2848 N N . GLY A 1 366 ? -16.921 9.051 25.168 1.00 67.38 366 GLY A N 1
ATOM 2849 C CA . GLY A 1 366 ? -18.256 8.602 24.778 1.00 67.38 366 GLY A CA 1
ATOM 2850 C C . GLY A 1 366 ? -18.232 7.429 23.794 1.00 67.38 366 GLY A C 1
ATOM 2851 O O . GLY A 1 366 ? -17.181 6.972 23.348 1.00 67.38 366 GLY A O 1
ATOM 2852 N N . SER A 1 367 ? -19.415 6.919 23.448 1.00 64.50 367 SER A N 1
ATOM 2853 C CA . SER A 1 367 ? -19.554 5.955 22.350 1.00 64.50 367 SER A CA 1
ATOM 2854 C C . SER A 1 367 ? -19.179 6.614 21.013 1.00 64.50 367 SER A C 1
ATOM 2856 O O . SER A 1 367 ? -19.441 7.806 20.849 1.00 64.50 367 SER A O 1
ATOM 2858 N N . PRO A 1 368 ? -18.624 5.877 20.029 1.00 63.50 368 PRO A N 1
ATOM 2859 C CA . PRO A 1 368 ? -18.418 6.418 18.689 1.00 63.50 368 PRO A CA 1
ATOM 2860 C C . PRO A 1 368 ? -19.742 6.961 18.149 1.00 63.50 368 PRO A C 1
ATOM 2862 O O . PRO A 1 368 ? -20.720 6.219 18.064 1.00 63.50 368 PRO A O 1
ATOM 2865 N N . ASN A 1 369 ? -19.786 8.243 17.771 1.00 58.69 369 ASN A N 1
ATOM 2866 C CA . ASN A 1 369 ? -21.037 8.896 17.358 1.00 58.69 369 ASN A CA 1
ATOM 2867 C C . ASN A 1 369 ? -21.651 8.250 16.100 1.00 58.69 369 ASN A C 1
ATOM 2869 O O . ASN A 1 369 ? -22.802 8.519 15.758 1.00 58.69 369 ASN A O 1
ATOM 2873 N N . ILE A 1 370 ? -20.846 7.490 15.349 1.00 60.03 370 ILE A N 1
ATOM 2874 C CA . ILE A 1 370 ? -21.097 7.142 13.957 1.00 60.03 370 ILE A CA 1
ATOM 2875 C C . ILE A 1 370 ? -20.558 5.740 13.660 1.00 60.03 370 ILE A C 1
ATOM 2877 O O . ILE A 1 370 ? -19.365 5.494 13.816 1.00 60.03 370 ILE A O 1
ATOM 2881 N N . LEU A 1 371 ? -21.453 4.875 13.176 1.00 62.88 371 LEU A N 1
ATOM 2882 C CA . LEU A 1 371 ? -21.174 3.673 12.389 1.00 62.88 371 LEU A CA 1
ATOM 2883 C C . LEU A 1 371 ? -21.777 3.911 10.996 1.00 62.88 371 LEU A C 1
ATOM 2885 O O . LEU A 1 371 ? -22.938 3.580 10.756 1.00 62.88 371 LEU A O 1
ATOM 2889 N N . GLN A 1 372 ? -21.034 4.568 10.104 1.00 79.12 372 GLN A N 1
ATOM 2890 C CA . GLN A 1 372 ? -21.508 4.877 8.748 1.00 79.12 372 GLN A CA 1
ATOM 2891 C C . GLN A 1 372 ? -20.807 4.011 7.705 1.00 79.12 372 GLN A C 1
ATOM 2893 O O . GLN A 1 372 ? -19.588 3.841 7.716 1.00 79.12 372 GLN A O 1
ATOM 2898 N N . THR A 1 373 ? -21.591 3.500 6.762 1.00 89.00 373 THR A N 1
ATOM 2899 C CA . THR A 1 373 ? -21.069 2.903 5.536 1.00 89.00 373 THR A CA 1
ATOM 2900 C C . THR A 1 373 ? -20.656 3.998 4.561 1.00 89.00 373 THR A C 1
ATOM 2902 O O . THR A 1 373 ? -21.424 4.934 4.324 1.00 89.00 373 THR A O 1
ATOM 2905 N N . VAL A 1 374 ? -19.476 3.847 3.974 1.00 92.50 374 VAL A N 1
ATOM 2906 C CA . VAL A 1 374 ? -18.998 4.627 2.824 1.00 92.50 374 VAL A CA 1
ATOM 2907 C C . VAL A 1 374 ? -18.821 3.694 1.620 1.00 92.50 374 VAL A C 1
ATOM 2909 O O . VAL A 1 374 ? -18.843 2.472 1.781 1.00 92.50 374 VAL A O 1
ATOM 2912 N N . GLY A 1 375 ? -18.696 4.222 0.407 1.00 91.81 375 GLY A N 1
ATOM 2913 C CA . GLY A 1 375 ? -18.707 3.392 -0.801 1.00 91.81 375 GLY A CA 1
ATOM 2914 C C . GLY A 1 375 ? -18.609 4.188 -2.096 1.00 91.81 375 GLY A C 1
ATOM 2915 O O . GLY A 1 375 ? -18.260 5.371 -2.085 1.00 91.81 375 GLY A O 1
ATOM 2916 N N . ASP A 1 376 ? -18.921 3.530 -3.213 1.00 92.44 376 ASP A N 1
ATOM 2917 C CA . ASP A 1 376 ? -18.795 4.064 -4.579 1.00 92.44 376 ASP A CA 1
ATOM 2918 C C . ASP A 1 376 ? -19.535 5.391 -4.776 1.00 92.44 376 ASP A C 1
ATOM 2920 O O . ASP A 1 376 ? -19.115 6.258 -5.547 1.00 92.44 376 ASP A O 1
ATOM 2924 N N . GLU A 1 377 ? -20.618 5.610 -4.029 1.00 91.31 377 GLU A N 1
ATOM 2925 C CA . GLU A 1 377 ? -21.402 6.831 -4.113 1.00 91.31 377 GLU A CA 1
ATOM 2926 C C . GLU A 1 377 ? -20.631 8.074 -3.623 1.00 91.31 377 GLU A C 1
ATOM 2928 O O . GLU A 1 377 ? -20.981 9.197 -3.996 1.00 91.31 377 GLU A O 1
ATOM 2933 N N . PHE A 1 378 ? -19.559 7.897 -2.841 1.00 93.62 378 PHE A N 1
ATOM 2934 C CA . PHE A 1 378 ? -18.713 8.976 -2.316 1.00 93.62 378 PHE A CA 1
ATOM 2935 C C . PHE A 1 378 ? -17.756 9.558 -3.370 1.00 93.62 378 PHE A C 1
ATOM 2937 O O . PHE A 1 378 ? -17.236 10.656 -3.167 1.00 93.62 378 PHE A O 1
ATOM 2944 N N . LEU A 1 379 ? -17.637 8.941 -4.555 1.00 93.50 379 LEU A N 1
ATOM 2945 C CA . LEU A 1 379 ? -17.034 9.562 -5.750 1.00 93.50 379 LEU A CA 1
ATOM 2946 C C . LEU A 1 379 ? -17.768 10.840 -6.208 1.00 93.50 379 LEU A C 1
ATOM 2948 O O . LEU A 1 379 ? -17.289 11.570 -7.078 1.00 93.50 379 LEU A O 1
ATOM 2952 N N . ASN A 1 380 ? -18.941 11.146 -5.652 1.00 92.69 380 ASN A N 1
ATOM 2953 C CA . ASN A 1 380 ? -19.617 12.426 -5.868 1.00 92.69 380 ASN A CA 1
ATOM 2954 C C . ASN A 1 380 ? -19.013 13.588 -5.054 1.00 92.69 380 ASN A C 1
ATOM 2956 O O . ASN A 1 380 ? -19.370 14.742 -5.292 1.00 92.69 380 ASN A O 1
ATOM 2960 N N . ILE A 1 381 ? -18.091 13.317 -4.122 1.00 94.06 381 ILE A N 1
ATOM 2961 C CA . ILE A 1 381 ? -17.336 14.340 -3.388 1.00 94.06 381 ILE A CA 1
ATOM 2962 C C . ILE A 1 381 ? -16.101 14.736 -4.218 1.00 94.06 381 ILE A C 1
ATOM 2964 O O . ILE A 1 381 ? -15.263 13.871 -4.482 1.00 94.06 381 ILE A O 1
ATOM 2968 N N . PRO A 1 382 ? -15.935 16.020 -4.608 1.00 94.81 382 PRO A N 1
ATOM 2969 C CA . PRO A 1 382 ? -14.857 16.441 -5.509 1.00 94.81 382 PRO A CA 1
ATOM 2970 C C . PRO A 1 382 ? -13.445 16.079 -5.030 1.00 94.81 382 PRO A C 1
ATOM 2972 O O . PRO A 1 382 ? -12.624 15.637 -5.826 1.00 94.81 382 PRO A O 1
ATOM 2975 N N . ASP A 1 383 ? -13.174 16.201 -3.728 1.00 94.75 383 ASP A N 1
ATOM 2976 C CA . ASP A 1 383 ? -11.857 15.901 -3.146 1.00 94.75 383 ASP A CA 1
ATOM 2977 C C . ASP A 1 383 ? -11.522 14.399 -3.105 1.00 94.75 383 ASP A C 1
ATOM 2979 O O . ASP A 1 383 ? -10.340 14.045 -3.127 1.00 94.75 383 ASP A O 1
ATOM 2983 N N . ILE A 1 384 ? -12.541 13.528 -3.060 1.00 96.50 384 ILE A N 1
ATOM 2984 C CA . ILE A 1 384 ? -12.386 12.066 -3.152 1.00 96.50 384 ILE A CA 1
ATOM 2985 C C . ILE A 1 384 ? -12.206 11.673 -4.614 1.00 96.50 384 ILE A C 1
ATOM 2987 O O . ILE A 1 384 ? -11.290 10.926 -4.932 1.00 96.50 384 ILE A O 1
ATOM 2991 N N . ARG A 1 385 ? -13.025 12.234 -5.515 1.00 96.19 385 ARG A N 1
ATOM 2992 C CA . ARG A 1 385 ? -12.903 12.047 -6.966 1.00 96.19 385 ARG A CA 1
ATOM 2993 C C . ARG A 1 385 ? -11.522 12.433 -7.487 1.00 96.19 385 ARG A C 1
ATOM 2995 O O . ARG A 1 385 ? -10.910 11.642 -8.189 1.00 96.19 385 ARG A O 1
ATOM 3002 N N . LYS A 1 386 ? -11.010 13.604 -7.092 1.00 95.50 386 LYS A N 1
ATOM 3003 C CA . LYS A 1 386 ? -9.662 14.051 -7.462 1.00 95.50 386 LYS A CA 1
ATOM 3004 C C . LYS A 1 386 ? -8.595 13.061 -6.987 1.00 95.50 386 LYS A C 1
ATOM 3006 O O . LYS A 1 386 ? -7.690 12.743 -7.746 1.00 95.50 386 LYS A O 1
ATOM 3011 N N . GLY A 1 387 ? -8.709 12.565 -5.751 1.00 95.69 387 GLY A N 1
ATOM 3012 C CA . GLY A 1 387 ? -7.817 11.521 -5.240 1.00 95.69 387 GLY A CA 1
ATOM 3013 C C . GLY A 1 387 ? -7.913 10.229 -6.053 1.00 95.69 387 GLY A C 1
ATOM 3014 O O . GLY A 1 387 ? -6.888 9.667 -6.416 1.00 95.69 387 GLY A O 1
ATOM 3015 N N . TYR A 1 388 ? -9.130 9.809 -6.401 1.00 95.56 388 TYR A N 1
ATOM 3016 C CA . TYR A 1 388 ? -9.395 8.589 -7.161 1.00 95.56 388 TYR A CA 1
ATOM 3017 C C . TYR A 1 388 ? -8.770 8.649 -8.555 1.00 95.56 388 TYR A C 1
ATOM 3019 O O . TYR A 1 388 ? -8.029 7.746 -8.929 1.00 95.56 388 TYR A O 1
ATOM 3027 N N . GLU A 1 389 ? -9.010 9.746 -9.276 1.00 94.06 389 GLU A N 1
ATOM 3028 C CA . GLU A 1 389 ? -8.463 10.024 -10.610 1.00 94.06 389 GLU A CA 1
ATOM 3029 C C . GLU A 1 389 ? -6.925 10.150 -10.590 1.00 94.06 389 GLU A C 1
ATOM 3031 O O . GLU A 1 389 ? -6.266 9.759 -11.548 1.00 94.06 389 GLU A O 1
ATOM 3036 N N . GLU A 1 390 ? -6.333 10.643 -9.494 1.00 93.69 390 GLU A N 1
ATOM 3037 C CA . GLU A 1 390 ? -4.876 10.765 -9.326 1.00 93.69 390 GLU A CA 1
ATOM 3038 C C . GLU A 1 390 ? -4.191 9.435 -8.970 1.00 93.69 390 GLU A C 1
ATOM 3040 O O . GLU A 1 390 ? -3.106 9.157 -9.481 1.00 93.69 390 GLU A O 1
ATOM 3045 N N . LEU A 1 391 ? -4.801 8.622 -8.098 1.00 92.69 391 LEU A N 1
ATOM 3046 C CA . LEU A 1 391 ? -4.301 7.287 -7.742 1.00 92.69 391 LEU A CA 1
ATOM 3047 C C . LEU A 1 391 ? -4.505 6.273 -8.876 1.00 92.69 391 LEU A C 1
ATOM 3049 O O . LEU A 1 391 ? -3.832 5.240 -8.897 1.00 92.69 391 LEU A O 1
ATOM 3053 N N . GLN A 1 392 ? -5.454 6.548 -9.772 1.00 87.50 392 GLN A N 1
ATOM 3054 C CA . GLN A 1 392 ? -5.817 5.675 -10.873 1.00 87.50 392 GLN A CA 1
ATOM 3055 C C . GLN A 1 392 ? -4.653 5.471 -11.861 1.00 87.50 392 GLN A C 1
ATOM 3057 O O . GLN A 1 392 ? -3.871 6.391 -12.104 1.00 87.50 392 GLN A O 1
ATOM 3062 N N . PRO A 1 393 ? -4.547 4.296 -12.504 1.00 71.12 393 PRO A N 1
ATOM 3063 C CA . PRO A 1 393 ? -3.436 3.967 -13.399 1.00 71.12 393 PRO A CA 1
ATOM 3064 C C . PRO A 1 393 ? -3.255 4.911 -14.589 1.00 71.12 393 PRO A C 1
ATOM 3066 O O . PRO A 1 393 ? -2.141 5.079 -15.071 1.00 71.12 393 PRO A O 1
ATOM 3069 N N . GLN A 1 394 ? -4.343 5.538 -15.044 1.00 71.88 394 GLN A N 1
ATOM 3070 C CA . GLN A 1 394 ? -4.350 6.511 -16.137 1.00 71.88 394 GLN A CA 1
ATOM 3071 C C . GLN A 1 394 ? -3.637 7.819 -15.745 1.00 71.88 394 GLN A C 1
ATOM 3073 O O . GLN A 1 394 ? -3.110 8.522 -16.605 1.00 71.88 394 GLN A O 1
ATOM 3078 N N . SER A 1 395 ? -3.557 8.119 -14.445 1.00 73.56 395 SER A N 1
ATOM 3079 C CA . SER A 1 395 ? -2.648 9.109 -13.864 1.00 73.56 395 SER A CA 1
ATOM 3080 C C . SER A 1 395 ? -1.263 8.470 -13.680 1.00 73.56 395 SER A C 1
ATOM 3082 O O . SER A 1 395 ? -0.734 8.312 -12.576 1.00 73.56 395 SER A O 1
ATOM 3084 N N . GLU A 1 396 ? -0.654 8.089 -14.809 1.00 75.94 396 GLU A N 1
ATOM 3085 C CA . GLU A 1 396 ? 0.627 7.369 -14.879 1.00 75.94 396 GLU A CA 1
ATOM 3086 C C . GLU A 1 396 ? 1.728 8.056 -14.040 1.00 75.94 396 GLU A C 1
ATOM 3088 O O . GLU A 1 396 ? 2.542 7.397 -13.390 1.00 75.94 396 GLU A O 1
ATOM 3093 N N . LYS A 1 397 ? 1.678 9.391 -13.947 1.00 84.25 397 LYS A N 1
ATOM 3094 C CA . LYS A 1 397 ? 2.586 10.219 -13.139 1.00 84.25 397 LYS A CA 1
ATOM 3095 C C . LYS A 1 397 ? 2.612 9.871 -11.649 1.00 84.25 397 LYS A C 1
ATOM 3097 O O . LYS A 1 397 ? 3.670 9.966 -11.025 1.00 84.25 397 LYS A O 1
ATOM 3102 N N . TRP A 1 398 ? 1.484 9.481 -11.055 1.00 90.81 398 TRP A N 1
ATOM 3103 C CA . TRP A 1 398 ? 1.463 9.100 -9.641 1.00 90.81 398 TRP A CA 1
ATOM 3104 C C . TRP A 1 398 ? 2.117 7.731 -9.429 1.00 90.81 398 TRP A C 1
ATOM 3106 O O . TRP A 1 398 ? 2.978 7.570 -8.562 1.00 90.81 398 TRP A O 1
ATOM 3116 N N . THR A 1 399 ? 1.769 6.744 -10.255 1.00 89.62 399 THR A N 1
ATOM 3117 C CA . THR A 1 399 ? 2.310 5.384 -10.123 1.00 89.62 399 THR A CA 1
ATOM 3118 C C . THR A 1 399 ? 3.803 5.331 -10.449 1.00 89.62 399 THR A C 1
ATOM 3120 O O . THR A 1 399 ? 4.559 4.725 -9.687 1.00 89.62 399 THR A O 1
ATOM 3123 N N . TRP A 1 400 ? 4.258 6.005 -11.509 1.00 90.31 400 TRP A N 1
ATOM 3124 C CA . TRP A 1 400 ? 5.621 5.857 -12.033 1.00 90.31 400 TRP A CA 1
ATOM 3125 C C . TRP A 1 400 ? 6.561 7.002 -11.632 1.00 90.31 400 TRP A C 1
ATOM 3127 O O . TRP A 1 400 ? 7.631 6.736 -11.076 1.00 90.31 400 TRP A O 1
ATOM 3137 N N . SER A 1 401 ? 6.171 8.270 -11.816 1.00 87.25 401 SER A N 1
ATOM 3138 C CA . SER A 1 401 ? 7.070 9.425 -11.614 1.00 87.25 401 SER A CA 1
ATOM 3139 C C . SER A 1 401 ? 7.392 9.746 -10.146 1.00 87.25 401 SER A C 1
ATOM 3141 O O . SER A 1 401 ? 8.349 10.469 -9.873 1.00 87.25 401 SER A O 1
ATOM 3143 N N . GLN A 1 402 ? 6.647 9.181 -9.188 1.00 88.94 402 GLN A N 1
ATOM 3144 C CA . GLN A 1 402 ? 6.976 9.235 -7.751 1.00 88.94 402 GLN A CA 1
ATOM 3145 C C . GLN A 1 402 ? 8.116 8.274 -7.349 1.00 88.94 402 GLN A C 1
ATOM 3147 O O . GLN A 1 402 ? 8.531 8.254 -6.192 1.00 88.94 402 GLN A O 1
ATOM 3152 N N . THR A 1 403 ? 8.627 7.458 -8.277 1.00 91.44 403 THR A N 1
ATOM 3153 C CA . THR A 1 403 ? 9.755 6.552 -8.014 1.00 91.44 403 THR A CA 1
ATOM 3154 C C . THR A 1 403 ? 11.037 7.352 -7.726 1.00 91.44 403 THR A C 1
ATOM 3156 O O . THR A 1 403 ? 11.408 8.191 -8.556 1.00 91.44 403 THR A O 1
ATOM 3159 N N . PRO A 1 404 ? 11.738 7.103 -6.597 1.00 92.00 404 PRO A N 1
ATOM 3160 C CA . PRO A 1 404 ? 13.030 7.728 -6.315 1.00 92.00 404 PRO A CA 1
ATOM 3161 C C . PRO A 1 404 ? 14.076 7.419 -7.386 1.00 92.00 404 PRO A C 1
ATOM 3163 O O . PRO A 1 404 ? 13.947 6.449 -8.131 1.00 92.00 404 PRO A O 1
ATOM 3166 N N . THR A 1 405 ? 15.142 8.217 -7.431 1.00 93.88 405 THR A N 1
ATOM 3167 C CA . THR A 1 405 ? 16.270 7.993 -8.343 1.00 93.88 405 THR A CA 1
ATOM 3168 C C . THR A 1 405 ? 16.839 6.581 -8.187 1.00 93.88 405 THR A C 1
ATOM 3170 O O . THR A 1 405 ? 17.122 6.129 -7.072 1.00 93.88 405 THR A O 1
ATOM 3173 N N . PHE A 1 406 ? 17.040 5.903 -9.314 1.00 94.38 406 PHE A N 1
ATOM 3174 C CA . PHE A 1 406 ? 17.698 4.603 -9.372 1.00 94.38 406 PHE A CA 1
ATOM 3175 C C . PHE A 1 406 ? 18.566 4.485 -10.622 1.00 94.38 406 PHE A C 1
ATOM 3177 O O . PHE A 1 406 ? 18.293 5.120 -11.641 1.00 94.38 406 PHE A O 1
ATOM 3184 N N . SER A 1 407 ? 19.591 3.648 -10.539 1.00 93.50 407 SER A N 1
ATOM 3185 C CA . SER A 1 407 ? 20.290 3.123 -11.707 1.00 93.50 407 SER A CA 1
ATOM 3186 C C . SER A 1 407 ? 19.817 1.701 -11.984 1.00 93.50 407 SER A C 1
ATOM 3188 O O . SER A 1 407 ? 19.470 0.968 -11.057 1.00 93.50 407 SER A O 1
ATOM 3190 N N . ILE A 1 408 ? 19.812 1.295 -13.248 1.00 92.12 408 ILE A N 1
ATOM 3191 C CA . ILE A 1 408 ? 19.636 -0.099 -13.654 1.00 92.12 408 ILE A CA 1
ATOM 3192 C C . ILE A 1 408 ? 20.779 -0.514 -14.575 1.00 92.12 408 ILE A C 1
ATOM 3194 O O . ILE A 1 408 ? 21.121 0.204 -15.513 1.00 92.12 408 ILE A O 1
ATOM 3198 N N . ILE A 1 409 ? 21.366 -1.673 -14.287 1.00 90.19 409 ILE A N 1
ATOM 3199 C CA . ILE A 1 409 ? 22.450 -2.269 -15.067 1.00 90.19 409 ILE A CA 1
ATOM 3200 C C . ILE A 1 409 ? 21.837 -3.290 -16.024 1.00 90.19 409 ILE A C 1
ATOM 3202 O O . ILE A 1 409 ? 21.220 -4.258 -15.578 1.00 90.19 409 ILE A O 1
ATOM 3206 N N . LEU A 1 410 ? 22.007 -3.089 -17.332 1.00 87.00 410 LEU A N 1
ATOM 3207 C CA . LEU A 1 410 ? 21.616 -4.080 -18.331 1.00 87.00 410 LEU A CA 1
ATOM 3208 C C . LEU A 1 410 ? 22.762 -5.049 -18.623 1.00 87.00 410 LEU A C 1
ATOM 3210 O O . LEU A 1 410 ? 23.858 -4.653 -19.034 1.00 87.00 410 LEU A O 1
ATOM 3214 N N . ASP A 1 411 ? 22.437 -6.329 -18.490 1.00 77.31 411 ASP A N 1
ATOM 3215 C CA . ASP A 1 411 ? 23.236 -7.500 -18.835 1.00 77.31 411 ASP A CA 1
ATOM 3216 C C . ASP A 1 411 ? 22.615 -8.288 -20.009 1.00 77.31 411 ASP A C 1
ATOM 3218 O O . ASP A 1 411 ? 22.009 -9.347 -19.808 1.00 77.31 411 ASP A O 1
ATOM 3222 N N . PRO A 1 412 ? 22.698 -7.785 -21.257 1.00 65.44 412 PRO A N 1
ATOM 3223 C CA . PRO A 1 412 ? 22.362 -8.595 -22.422 1.00 65.44 412 PRO A CA 1
ATOM 3224 C C . PRO A 1 412 ? 23.312 -9.803 -22.562 1.00 65.44 412 PRO A C 1
ATOM 3226 O O . PRO A 1 412 ? 24.359 -9.904 -21.919 1.00 65.44 412 PRO A O 1
ATOM 3229 N N . LYS A 1 413 ? 22.925 -10.780 -23.390 1.00 57.28 413 LYS A N 1
ATOM 3230 C CA . LYS A 1 413 ? 23.752 -11.975 -23.611 1.00 57.28 413 LYS A CA 1
ATOM 3231 C C . LYS A 1 413 ? 25.094 -11.607 -24.242 1.00 57.28 413 LYS A C 1
ATOM 3233 O O . LYS A 1 413 ? 25.151 -10.829 -25.188 1.00 57.28 413 LYS A O 1
ATOM 3238 N N . ASP A 1 414 ? 26.142 -12.240 -23.723 1.00 52.38 414 ASP A N 1
ATOM 3239 C CA . ASP A 1 414 ? 27.529 -12.167 -24.189 1.00 52.38 414 ASP A CA 1
ATOM 3240 C C . ASP A 1 414 ? 28.212 -10.788 -24.096 1.00 52.38 414 ASP A C 1
ATOM 3242 O O . ASP A 1 414 ? 29.359 -10.660 -24.542 1.00 52.38 414 ASP A O 1
ATOM 3246 N N . ASP A 1 415 ? 27.575 -9.785 -23.470 1.00 56.00 415 ASP A N 1
ATOM 3247 C CA . ASP A 1 415 ? 28.216 -8.519 -23.096 1.00 56.00 415 ASP A CA 1
ATOM 3248 C C . ASP A 1 415 ? 27.413 -7.677 -22.089 1.00 56.00 415 ASP A C 1
ATOM 3250 O O . ASP A 1 415 ? 26.192 -7.622 -22.166 1.00 56.00 415 ASP A O 1
ATOM 3254 N N . ILE A 1 416 ? 28.073 -7.005 -21.135 1.00 58.69 416 ILE A N 1
ATOM 3255 C CA . ILE A 1 416 ? 27.398 -6.332 -20.006 1.00 58.69 416 ILE A CA 1
ATOM 3256 C C . ILE A 1 416 ? 28.057 -4.989 -19.692 1.00 58.69 416 ILE A C 1
ATOM 3258 O O . ILE A 1 416 ? 29.278 -4.923 -19.548 1.00 58.69 416 ILE A O 1
ATOM 3262 N N . GLY A 1 417 ? 27.226 -3.963 -19.475 1.00 72.06 417 GLY A N 1
ATOM 3263 C CA . GLY A 1 417 ? 27.661 -2.703 -18.863 1.00 72.06 417 GLY A CA 1
ATOM 3264 C C . GLY A 1 417 ? 26.901 -1.452 -19.301 1.00 72.06 417 GLY A C 1
ATOM 3265 O O . GLY A 1 417 ? 27.466 -0.363 -19.250 1.00 72.06 417 GLY A O 1
ATOM 3266 N N . ILE A 1 418 ? 25.638 -1.562 -19.739 1.00 86.88 418 ILE A N 1
ATOM 3267 C CA . ILE A 1 418 ? 24.817 -0.359 -19.945 1.00 86.88 418 ILE A CA 1
ATOM 3268 C C . ILE A 1 418 ? 24.195 0.041 -18.607 1.00 86.88 418 ILE A C 1
ATOM 3270 O O . ILE A 1 418 ? 23.286 -0.641 -18.130 1.00 86.88 418 ILE A O 1
ATOM 3274 N N . GLU A 1 419 ? 24.662 1.138 -18.011 1.00 91.50 419 GLU A N 1
ATOM 3275 C CA . GLU A 1 419 ? 24.025 1.739 -16.835 1.00 91.50 419 GLU A CA 1
ATOM 3276 C C . GLU A 1 419 ? 23.025 2.809 -17.285 1.00 91.50 419 GLU A C 1
ATOM 3278 O O . GLU A 1 419 ? 23.387 3.806 -17.916 1.00 91.50 419 GLU A O 1
ATOM 3283 N N . ILE A 1 420 ? 21.754 2.621 -16.934 1.00 93.56 420 ILE A N 1
ATOM 3284 C CA . ILE A 1 420 ? 20.686 3.592 -17.179 1.00 93.56 420 ILE A CA 1
ATOM 3285 C C . ILE A 1 420 ? 20.329 4.264 -15.861 1.00 93.56 420 ILE A C 1
ATOM 3287 O O . ILE A 1 420 ? 19.830 3.608 -14.948 1.00 93.56 420 ILE A O 1
ATOM 3291 N N . LYS A 1 421 ? 20.521 5.581 -15.771 1.00 94.94 421 LYS A N 1
ATOM 3292 C CA . LYS A 1 421 ? 20.104 6.361 -14.601 1.00 94.94 421 LYS A CA 1
ATOM 3293 C C . LYS A 1 421 ? 18.729 6.966 -14.832 1.00 94.94 421 LYS A C 1
ATOM 3295 O O . LYS A 1 421 ? 18.529 7.706 -15.796 1.00 94.94 421 LYS A O 1
ATOM 3300 N N . VAL A 1 422 ? 17.799 6.697 -13.926 1.00 94.38 422 VAL A N 1
ATOM 3301 C CA . VAL A 1 422 ? 16.392 7.103 -14.007 1.00 94.38 422 VAL A CA 1
ATOM 3302 C C . VAL A 1 422 ? 16.051 8.006 -12.825 1.00 94.38 422 VAL A C 1
ATOM 3304 O O . VAL A 1 422 ? 16.390 7.711 -11.680 1.00 94.38 422 VAL A O 1
ATOM 3307 N N . GLN A 1 423 ? 15.359 9.113 -13.093 1.00 92.25 423 GLN A N 1
ATOM 3308 C CA . GLN A 1 423 ? 14.894 10.063 -12.081 1.00 92.25 423 GLN A CA 1
ATOM 3309 C C . GLN A 1 423 ? 13.485 10.548 -12.437 1.00 92.25 423 GLN A C 1
ATOM 3311 O O . GLN A 1 423 ? 13.254 11.020 -13.552 1.00 92.25 423 GLN A O 1
ATOM 3316 N N . HIS A 1 424 ? 12.552 10.452 -11.484 1.00 86.50 424 HIS A N 1
ATOM 3317 C CA . HIS A 1 424 ? 11.127 10.773 -11.666 1.00 86.50 424 HIS A CA 1
ATOM 3318 C C . HIS A 1 424 ? 10.470 10.030 -12.846 1.00 86.50 424 HIS A C 1
ATOM 3320 O O . HIS A 1 424 ? 9.645 10.581 -13.569 1.00 86.50 424 HIS A O 1
ATOM 3326 N N . GLY A 1 425 ? 10.862 8.770 -13.062 1.00 87.94 425 GLY A N 1
ATOM 3327 C CA . GLY A 1 425 ? 10.391 7.940 -14.177 1.00 87.94 425 GLY A CA 1
ATOM 3328 C C . GLY A 1 425 ? 11.040 8.240 -15.535 1.00 87.94 425 GLY A C 1
ATOM 3329 O O . GLY A 1 425 ? 10.804 7.491 -16.474 1.00 87.94 425 GLY A O 1
ATOM 3330 N N . ALA A 1 426 ? 11.884 9.271 -15.656 1.00 92.81 426 ALA A N 1
ATOM 3331 C CA . ALA A 1 426 ? 12.569 9.621 -16.902 1.00 92.81 426 ALA A CA 1
ATOM 3332 C C . ALA A 1 426 ? 14.052 9.219 -16.890 1.00 92.81 426 ALA A C 1
ATOM 3334 O O . ALA A 1 426 ? 14.757 9.451 -15.902 1.00 92.81 426 ALA A O 1
ATOM 3335 N N . ILE A 1 427 ? 14.547 8.679 -18.005 1.00 95.62 427 ILE A N 1
ATOM 3336 C CA . ILE A 1 427 ? 15.972 8.376 -18.204 1.00 95.62 427 ILE A CA 1
ATOM 3337 C C . ILE A 1 427 ? 16.764 9.693 -18.277 1.00 95.62 427 ILE A C 1
ATOM 3339 O O . ILE A 1 427 ? 16.423 10.596 -19.042 1.00 95.62 427 ILE A O 1
ATOM 3343 N N . LYS A 1 428 ? 17.829 9.818 -17.478 1.00 96.12 428 LYS A N 1
ATOM 3344 C CA . LYS A 1 428 ? 18.689 11.015 -17.395 1.00 96.12 428 LYS A CA 1
ATOM 3345 C C . LYS A 1 428 ? 20.068 10.818 -18.008 1.00 96.12 428 LYS A C 1
ATOM 3347 O O . LYS A 1 428 ? 20.594 11.750 -18.607 1.00 96.12 428 LYS A O 1
ATOM 3352 N N . SER A 1 429 ? 20.646 9.630 -17.872 1.00 94.81 429 SER A N 1
ATOM 3353 C CA . SER A 1 429 ? 21.920 9.272 -18.495 1.00 94.81 429 SER A CA 1
ATOM 3354 C C . SER A 1 429 ? 21.948 7.791 -18.848 1.00 94.81 429 SER A C 1
ATOM 3356 O O . SER A 1 429 ? 21.177 6.993 -18.309 1.00 94.81 429 SER A O 1
ATOM 3358 N N . LEU A 1 430 ? 22.828 7.458 -19.786 1.00 93.12 430 LEU A N 1
ATOM 3359 C CA . LEU A 1 430 ? 22.965 6.138 -20.377 1.00 93.12 430 LEU A CA 1
ATOM 3360 C C . LEU A 1 430 ? 24.457 5.913 -20.639 1.00 93.12 430 LEU A C 1
ATOM 3362 O O . LEU A 1 430 ? 24.982 6.417 -21.633 1.00 93.12 430 LEU A O 1
ATOM 3366 N N . GLU A 1 431 ? 25.143 5.239 -19.722 1.00 90.69 431 GLU A N 1
ATOM 3367 C CA . GLU A 1 431 ? 26.578 4.965 -19.832 1.00 90.69 431 GLU A CA 1
ATOM 3368 C C . GLU A 1 431 ? 26.838 3.554 -20.356 1.00 90.69 431 GLU A C 1
ATOM 3370 O O . GLU A 1 431 ? 26.004 2.668 -20.206 1.00 90.69 431 GLU A O 1
ATOM 3375 N N . PHE A 1 432 ? 27.975 3.370 -21.030 1.00 87.00 432 PHE A N 1
ATOM 3376 C CA . PHE A 1 432 ? 28.327 2.140 -21.742 1.00 87.00 432 PHE A CA 1
ATOM 3377 C C . PHE A 1 432 ? 29.721 1.684 -21.316 1.00 87.00 432 PHE A C 1
ATOM 3379 O O . PHE A 1 432 ? 30.725 2.072 -21.918 1.00 87.00 432 PHE A O 1
ATOM 3386 N N . GLU A 1 433 ? 29.787 0.848 -20.291 1.00 78.44 433 GLU A N 1
ATOM 3387 C CA . GLU A 1 433 ? 31.008 0.157 -19.897 1.00 78.44 433 GLU A CA 1
ATOM 3388 C C . GLU A 1 433 ? 31.143 -1.134 -20.711 1.00 78.44 433 GLU A C 1
ATOM 3390 O O . GLU A 1 433 ? 30.201 -1.911 -20.813 1.00 78.44 433 GLU A O 1
ATOM 3395 N N . ASN A 1 434 ? 32.306 -1.351 -21.330 1.00 71.00 434 ASN A N 1
ATOM 3396 C CA . ASN A 1 434 ? 32.686 -2.563 -22.080 1.00 71.00 434 ASN A CA 1
ATOM 3397 C C . ASN A 1 434 ? 31.775 -3.020 -23.248 1.00 71.00 434 ASN A C 1
ATOM 3399 O O . ASN A 1 434 ? 32.172 -3.925 -23.974 1.00 71.00 434 ASN A O 1
ATOM 3403 N N . ALA A 1 435 ? 30.633 -2.369 -23.496 1.00 73.81 435 ALA A N 1
ATOM 3404 C CA . ALA A 1 435 ? 29.627 -2.787 -24.474 1.00 73.81 435 ALA A CA 1
ATOM 3405 C C . ALA A 1 435 ? 30.122 -2.785 -25.941 1.00 73.81 435 ALA A C 1
ATOM 3407 O O . ALA A 1 435 ? 30.454 -1.726 -26.485 1.00 73.81 435 ALA A O 1
ATOM 3408 N N . LYS A 1 436 ? 30.051 -3.938 -26.618 1.00 77.19 436 LYS A N 1
ATOM 3409 C CA . LYS A 1 436 ? 30.345 -4.258 -28.035 1.00 77.19 436 LYS A CA 1
ATOM 3410 C C . LYS A 1 436 ? 29.325 -3.666 -29.024 1.00 77.19 436 LYS A C 1
ATOM 3412 O O . LYS A 1 436 ? 28.981 -4.274 -30.034 1.00 77.19 436 LYS A O 1
ATOM 3417 N N . LEU A 1 437 ? 28.843 -2.464 -28.737 1.00 79.94 437 LEU A N 1
ATOM 3418 C CA . LEU A 1 437 ? 28.035 -1.657 -29.644 1.00 79.94 437 LEU A CA 1
ATOM 3419 C C . LEU A 1 437 ? 28.937 -0.777 -30.509 1.00 79.94 437 LEU A C 1
ATOM 3421 O O . LEU A 1 437 ? 29.956 -0.272 -30.032 1.00 79.94 437 LEU A O 1
ATOM 3425 N N . SER A 1 438 ? 28.523 -0.541 -31.753 1.00 84.62 438 SER A N 1
ATOM 3426 C CA . SER A 1 438 ? 29.115 0.497 -32.599 1.00 84.62 438 SER A CA 1
ATOM 3427 C C . SER A 1 438 ? 28.871 1.892 -32.012 1.00 84.62 438 SER A C 1
ATOM 3429 O O . SER A 1 438 ? 27.891 2.121 -31.293 1.00 84.62 438 SER A O 1
ATOM 3431 N N . ASP A 1 439 ? 29.747 2.848 -32.321 1.00 84.94 439 ASP A N 1
ATOM 3432 C CA . ASP A 1 439 ? 29.599 4.222 -31.831 1.00 84.94 439 ASP A CA 1
ATOM 3433 C C . ASP A 1 439 ? 28.347 4.903 -32.408 1.00 84.94 439 ASP A C 1
ATOM 3435 O O . ASP A 1 439 ? 27.689 5.687 -31.718 1.00 84.94 439 ASP A O 1
ATOM 3439 N N . GLU A 1 440 ? 27.933 4.519 -33.619 1.00 86.69 440 GLU A N 1
ATOM 3440 C CA . GLU A 1 440 ? 26.655 4.908 -34.215 1.00 86.69 440 GLU A CA 1
ATOM 3441 C C . GLU A 1 440 ? 25.466 4.409 -33.378 1.00 86.69 440 GLU A C 1
ATOM 3443 O O . GLU A 1 440 ? 24.561 5.191 -33.073 1.00 86.69 440 GLU A O 1
ATOM 3448 N N . ALA A 1 441 ? 25.474 3.138 -32.953 1.00 85.25 441 ALA A N 1
ATOM 3449 C CA . ALA A 1 441 ? 24.407 2.564 -32.131 1.00 85.25 441 ALA A CA 1
ATOM 3450 C C . ALA A 1 441 ? 24.375 3.174 -30.721 1.00 85.25 441 ALA A C 1
ATOM 3452 O O . ALA A 1 441 ? 23.298 3.517 -30.229 1.00 85.25 441 ALA A O 1
ATOM 3453 N N . ARG A 1 442 ? 25.540 3.389 -30.089 1.00 88.00 442 ARG A N 1
ATOM 3454 C CA . ARG A 1 442 ? 25.654 4.092 -28.794 1.00 88.00 442 ARG A CA 1
ATOM 3455 C C . ARG A 1 442 ? 25.076 5.507 -28.878 1.00 88.00 442 ARG A C 1
ATOM 3457 O O . ARG A 1 442 ? 24.293 5.905 -28.015 1.00 88.00 442 ARG A O 1
ATOM 3464 N N . SER A 1 443 ? 25.428 6.254 -29.926 1.00 89.69 443 SER A N 1
ATOM 3465 C CA . SER A 1 443 ? 24.942 7.619 -30.160 1.00 89.69 443 SER A CA 1
ATOM 3466 C C . SER A 1 443 ? 23.427 7.659 -30.403 1.00 89.69 443 SER A C 1
ATOM 3468 O O . SER A 1 443 ? 22.716 8.460 -29.784 1.00 89.69 443 SER A O 1
ATOM 3470 N N . ALA A 1 444 ? 22.907 6.740 -31.226 1.00 90.56 444 ALA A N 1
ATOM 3471 C CA . ALA A 1 444 ? 21.474 6.595 -31.474 1.00 90.56 444 ALA A CA 1
ATOM 3472 C C . ALA A 1 444 ? 20.696 6.241 -30.193 1.00 90.56 444 ALA A C 1
ATOM 3474 O O . ALA A 1 444 ? 19.671 6.862 -29.914 1.00 90.56 444 ALA A O 1
ATOM 3475 N N . LEU A 1 445 ? 21.206 5.308 -29.378 1.00 90.69 445 LEU A N 1
ATOM 3476 C CA . LEU A 1 445 ? 20.612 4.935 -28.090 1.00 90.69 445 LEU A CA 1
ATOM 3477 C C . LEU A 1 445 ? 20.598 6.108 -27.099 1.00 90.69 445 LEU A C 1
ATOM 3479 O O . LEU A 1 445 ? 19.548 6.376 -26.520 1.00 90.69 445 LEU A O 1
ATOM 3483 N N . ARG A 1 446 ? 21.707 6.851 -26.933 1.00 92.56 446 ARG A N 1
ATOM 3484 C CA . ARG A 1 446 ? 21.726 8.048 -26.062 1.00 92.56 446 ARG A CA 1
ATOM 3485 C C . ARG A 1 446 ? 20.710 9.092 -26.528 1.00 92.56 446 ARG A C 1
ATOM 3487 O O . ARG A 1 446 ? 19.935 9.580 -25.714 1.00 92.56 446 ARG A O 1
ATOM 3494 N N . THR A 1 447 ? 20.685 9.394 -27.827 1.00 93.44 447 THR A N 1
ATOM 3495 C CA . THR A 1 447 ? 19.784 10.405 -28.415 1.00 93.44 447 THR A CA 1
ATOM 3496 C C . THR A 1 447 ? 18.309 10.021 -28.292 1.00 93.44 447 THR A C 1
ATOM 3498 O O . THR A 1 447 ? 17.464 10.895 -28.126 1.00 93.44 447 THR A O 1
ATOM 3501 N N . LEU A 1 448 ? 17.988 8.726 -28.377 1.00 94.12 448 LEU A N 1
ATOM 3502 C CA . LEU A 1 448 ? 16.612 8.235 -28.310 1.00 94.12 448 LEU A CA 1
ATOM 3503 C C . LEU A 1 448 ? 16.100 8.036 -26.875 1.00 94.12 448 LEU A C 1
ATOM 3505 O O . LEU A 1 448 ? 14.916 8.249 -26.622 1.00 94.12 448 LEU A O 1
ATOM 3509 N N . LEU A 1 449 ? 16.956 7.570 -25.961 1.00 93.94 449 LEU A N 1
ATOM 3510 C CA . LEU A 1 449 ? 16.541 7.175 -24.614 1.00 93.94 449 LEU A CA 1
ATOM 3511 C C . LEU A 1 449 ? 16.674 8.296 -23.582 1.00 93.94 449 LEU A C 1
ATOM 3513 O O . LEU A 1 449 ? 15.878 8.338 -22.651 1.00 93.94 449 LEU A O 1
ATOM 3517 N N . VAL A 1 450 ? 17.639 9.212 -23.702 1.00 95.88 450 VAL A N 1
ATOM 3518 C CA . VAL A 1 450 ? 17.782 10.294 -22.714 1.00 95.88 450 VAL A CA 1
ATOM 3519 C C . VAL A 1 450 ? 16.603 11.265 -22.822 1.00 95.88 450 VAL A C 1
ATOM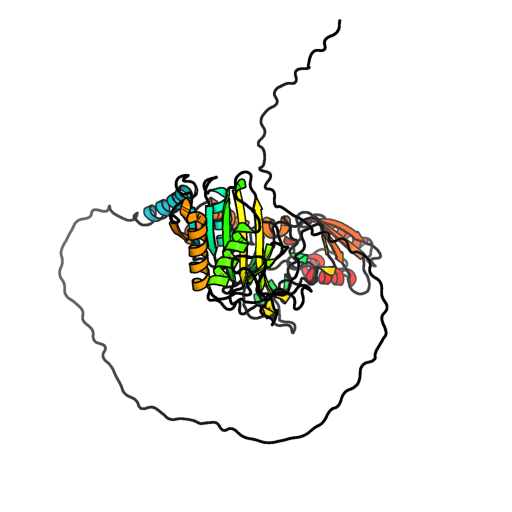 3521 O O . VAL A 1 450 ? 16.335 11.827 -23.879 1.00 95.88 450 VAL A O 1
ATOM 3524 N N . GLY A 1 451 ? 15.902 11.468 -21.706 1.00 94.06 451 GLY A N 1
ATOM 3525 C CA . GLY A 1 451 ? 14.664 12.243 -21.628 1.00 94.06 451 GLY A CA 1
ATOM 3526 C C . GLY A 1 451 ? 13.382 11.422 -21.802 1.00 94.06 451 GLY A C 1
ATOM 3527 O O . GLY A 1 451 ? 12.315 11.945 -21.495 1.00 94.06 451 GLY A O 1
ATOM 3528 N N . LEU A 1 452 ? 13.468 10.155 -22.223 1.00 94.56 452 LEU A N 1
ATOM 3529 C CA . LEU A 1 452 ? 12.314 9.263 -22.353 1.00 94.56 452 LEU A CA 1
ATOM 3530 C C . LEU A 1 452 ? 11.738 8.911 -20.975 1.00 94.56 452 LEU A C 1
ATOM 3532 O O . LEU A 1 452 ? 12.477 8.512 -20.068 1.00 94.56 452 LEU A O 1
ATOM 3536 N N . GLU A 1 453 ? 10.420 9.028 -20.826 1.00 93.00 453 GLU A N 1
ATOM 3537 C CA . GLU A 1 453 ? 9.693 8.514 -19.668 1.00 93.00 453 GLU A CA 1
ATOM 3538 C C . GLU A 1 453 ? 9.495 6.996 -19.825 1.00 93.00 453 GLU A C 1
ATOM 3540 O O . GLU A 1 453 ? 9.020 6.529 -20.858 1.00 93.00 453 GLU A O 1
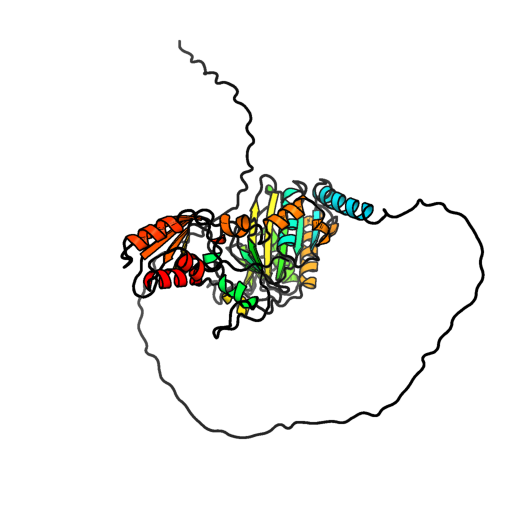ATOM 3545 N N . LEU A 1 454 ? 9.860 6.198 -18.814 1.00 91.81 454 LEU A N 1
ATOM 3546 C CA . LEU A 1 454 ? 9.731 4.734 -18.876 1.00 91.81 454 LEU A CA 1
ATOM 3547 C C . LEU A 1 454 ? 8.272 4.315 -19.095 1.00 91.81 454 LEU A C 1
ATOM 3549 O O . LEU A 1 454 ? 7.997 3.384 -19.850 1.00 91.81 454 LEU A O 1
ATOM 3553 N N . GLN A 1 455 ? 7.338 5.046 -18.482 1.00 88.88 455 GLN A N 1
ATOM 3554 C CA . GLN A 1 455 ? 5.905 4.860 -18.673 1.00 88.88 455 GLN A CA 1
ATOM 3555 C C . GLN A 1 455 ? 5.390 5.203 -20.080 1.00 88.88 455 GLN A C 1
ATOM 3557 O O . GLN A 1 455 ? 4.256 4.847 -20.366 1.00 88.88 455 GLN A O 1
ATOM 3562 N N . ASP A 1 456 ? 6.184 5.751 -21.003 1.00 89.75 456 ASP A N 1
ATOM 3563 C CA . ASP A 1 456 ? 5.764 5.898 -22.410 1.00 89.75 456 ASP A CA 1
ATOM 3564 C C . ASP A 1 456 ? 6.003 4.623 -23.247 1.00 89.75 456 ASP A C 1
ATOM 3566 O O . ASP A 1 456 ? 5.527 4.516 -24.382 1.00 89.75 456 ASP A O 1
ATOM 3570 N N . VAL A 1 457 ? 6.732 3.631 -22.715 1.00 90.19 457 VAL A N 1
ATOM 3571 C CA . VAL A 1 457 ? 7.105 2.412 -23.450 1.00 90.19 457 VAL A CA 1
ATOM 3572 C C . VAL A 1 457 ? 6.331 1.199 -22.929 1.00 90.19 457 VAL A C 1
ATOM 3574 O O . VAL A 1 457 ? 6.485 0.791 -21.782 1.00 90.19 457 VAL A O 1
ATOM 3577 N N . ARG A 1 458 ? 5.485 0.604 -23.781 1.00 86.31 458 ARG A N 1
ATOM 3578 C CA . ARG A 1 458 ? 4.820 -0.695 -23.524 1.00 86.31 458 ARG A CA 1
ATOM 3579 C C . ARG A 1 458 ? 5.572 -1.863 -24.175 1.00 86.31 458 ARG A C 1
ATOM 3581 O O . ARG A 1 458 ? 5.765 -2.895 -23.550 1.00 86.31 458 ARG A O 1
ATOM 3588 N N . ASP A 1 459 ? 6.060 -1.673 -25.403 1.00 90.00 459 ASP A N 1
ATOM 3589 C CA . ASP A 1 459 ? 6.884 -2.645 -26.135 1.00 90.00 459 ASP A CA 1
ATOM 3590 C C . ASP A 1 459 ? 8.257 -2.046 -26.467 1.00 90.00 459 ASP A C 1
ATOM 3592 O O . ASP A 1 459 ? 8.399 -1.254 -27.400 1.00 90.00 459 ASP A O 1
ATOM 3596 N N . TRP A 1 460 ? 9.282 -2.450 -25.715 1.00 92.12 460 TRP A N 1
ATOM 3597 C CA . TRP A 1 460 ? 10.671 -2.040 -25.940 1.00 92.12 460 TRP A CA 1
ATOM 3598 C C . TRP A 1 460 ? 11.251 -2.543 -27.269 1.00 92.12 460 TRP A C 1
ATOM 3600 O O . TRP A 1 460 ? 12.070 -1.848 -27.877 1.00 92.12 460 TRP A O 1
ATOM 3610 N N . THR A 1 461 ? 10.806 -3.708 -27.754 1.00 91.50 461 THR A N 1
ATOM 3611 C CA . THR A 1 461 ? 11.301 -4.301 -29.005 1.00 91.50 461 THR A CA 1
ATOM 3612 C C . THR A 1 461 ? 10.809 -3.489 -30.192 1.00 91.50 461 THR A C 1
ATOM 3614 O O . THR A 1 461 ? 11.624 -2.933 -30.931 1.00 91.50 461 THR A O 1
ATOM 3617 N N . GLY A 1 462 ? 9.494 -3.306 -30.327 1.00 92.31 462 GLY A N 1
ATOM 3618 C CA . GLY A 1 462 ? 8.911 -2.443 -31.352 1.00 92.31 462 GLY A CA 1
ATOM 3619 C C . GLY A 1 462 ? 9.316 -0.973 -31.205 1.00 92.31 462 GLY A C 1
ATOM 3620 O O . GLY A 1 462 ? 9.507 -0.288 -32.215 1.00 92.31 462 GLY A O 1
ATOM 3621 N N . PHE A 1 463 ? 9.515 -0.467 -29.981 1.00 93.38 463 PHE A N 1
ATOM 3622 C CA . PHE A 1 463 ? 9.955 0.914 -29.759 1.00 93.38 463 PHE A CA 1
ATOM 3623 C C . PHE A 1 463 ? 11.335 1.192 -30.373 1.00 93.38 463 PHE A C 1
ATOM 3625 O O . PHE A 1 463 ? 11.496 2.206 -31.066 1.00 93.38 463 PHE A O 1
ATOM 3632 N N . LEU A 1 464 ? 12.312 0.306 -30.146 1.00 92.44 464 LEU A N 1
ATOM 3633 C CA . LEU A 1 464 ? 13.674 0.458 -30.667 1.00 92.44 464 LEU A CA 1
ATOM 3634 C C . LEU A 1 464 ? 13.770 0.033 -32.143 1.00 92.44 464 LEU A C 1
ATOM 3636 O O . LEU A 1 464 ? 14.385 0.746 -32.942 1.00 92.44 464 LEU A O 1
ATOM 3640 N N . GLN A 1 465 ? 13.092 -1.048 -32.548 1.00 92.19 465 GLN A N 1
ATOM 3641 C CA . GLN A 1 465 ? 13.120 -1.562 -33.927 1.00 92.19 465 GLN A CA 1
ATOM 3642 C C . GLN A 1 465 ? 12.553 -0.568 -34.951 1.00 92.19 465 GLN A C 1
ATOM 3644 O O . GLN A 1 465 ? 12.958 -0.580 -36.116 1.00 92.19 465 GLN A O 1
ATOM 3649 N N . ASN A 1 466 ? 11.660 0.334 -34.544 1.00 91.25 466 ASN A N 1
ATOM 3650 C CA . ASN A 1 466 ? 11.137 1.379 -35.426 1.00 91.25 466 ASN A CA 1
ATOM 3651 C C . ASN A 1 466 ? 12.012 2.643 -35.503 1.00 91.25 466 ASN A C 1
ATOM 3653 O O . ASN A 1 466 ? 11.757 3.489 -36.359 1.00 91.25 466 ASN A O 1
ATOM 3657 N N . ARG A 1 467 ? 13.027 2.797 -34.638 1.00 91.44 467 ARG A N 1
ATOM 3658 C CA . ARG A 1 467 ? 13.766 4.066 -34.475 1.00 91.44 467 ARG A CA 1
ATOM 3659 C C . ARG A 1 467 ? 15.287 3.971 -34.624 1.00 91.44 467 ARG A C 1
ATOM 3661 O O . ARG A 1 467 ? 15.902 4.981 -34.948 1.00 91.44 467 ARG A O 1
ATOM 3668 N N . ILE A 1 468 ? 15.895 2.798 -34.433 1.00 87.38 468 ILE A N 1
ATOM 3669 C CA . ILE A 1 468 ? 17.354 2.608 -34.539 1.00 87.38 468 ILE A CA 1
ATOM 3670 C C . ILE A 1 468 ? 17.719 1.857 -35.825 1.00 87.38 468 ILE A C 1
ATOM 3672 O O . ILE A 1 468 ? 17.104 0.846 -36.171 1.00 87.38 468 ILE A O 1
ATOM 3676 N N . ARG A 1 469 ? 18.723 2.353 -36.555 1.00 84.88 469 ARG A N 1
ATOM 3677 C CA . ARG A 1 469 ? 19.311 1.707 -37.740 1.00 84.88 469 ARG A CA 1
ATOM 3678 C C . ARG A 1 469 ? 20.845 1.828 -37.676 1.00 84.88 469 ARG A C 1
ATOM 3680 O O . ARG A 1 469 ? 21.310 2.933 -37.408 1.00 84.88 469 ARG A O 1
ATOM 3687 N N . PRO A 1 470 ? 21.619 0.763 -37.969 1.00 82.19 470 PRO A N 1
ATOM 3688 C CA . PRO A 1 470 ? 21.169 -0.604 -38.258 1.00 82.19 470 PRO A CA 1
ATOM 3689 C C . PRO A 1 470 ? 20.468 -1.259 -37.055 1.00 82.19 470 PRO A C 1
ATOM 3691 O O . PRO A 1 470 ? 20.593 -0.801 -35.925 1.00 82.19 470 PRO A O 1
ATOM 3694 N N . TRP A 1 471 ? 19.670 -2.293 -37.323 1.00 86.88 471 TRP A N 1
ATOM 3695 C CA . TRP A 1 471 ? 19.107 -3.162 -36.290 1.00 86.88 471 TRP A CA 1
ATOM 3696 C C . TRP A 1 471 ? 19.935 -4.443 -36.281 1.00 86.88 471 TRP A C 1
ATOM 3698 O O . TRP A 1 471 ? 19.806 -5.257 -37.196 1.00 86.88 471 TRP A O 1
ATOM 3708 N N . ASP A 1 472 ? 20.830 -4.558 -35.306 1.00 85.81 472 ASP A N 1
ATOM 3709 C CA . ASP A 1 472 ? 21.709 -5.709 -35.112 1.00 85.81 472 ASP A CA 1
ATOM 3710 C C . ASP A 1 472 ? 21.293 -6.536 -33.883 1.00 85.81 472 ASP A C 1
ATOM 3712 O O . ASP A 1 472 ? 20.409 -6.151 -33.110 1.00 85.81 472 ASP A O 1
ATOM 3716 N N . ASP A 1 473 ? 21.935 -7.692 -33.711 1.00 86.12 473 ASP A N 1
ATOM 3717 C CA . ASP A 1 473 ? 21.628 -8.635 -32.632 1.00 86.12 473 ASP A CA 1
ATOM 3718 C C . ASP A 1 473 ? 21.898 -8.051 -31.230 1.00 86.12 473 ASP A C 1
ATOM 3720 O O . ASP A 1 473 ? 21.256 -8.462 -30.263 1.00 86.12 473 ASP A O 1
ATOM 3724 N N . GLN A 1 474 ? 22.799 -7.067 -31.102 1.00 84.62 474 GLN A N 1
ATOM 3725 C CA . GLN A 1 474 ? 23.106 -6.411 -29.826 1.00 84.62 474 GLN A CA 1
ATOM 3726 C C . GLN A 1 474 ? 22.000 -5.423 -29.440 1.00 84.62 474 GLN A C 1
ATOM 3728 O O . GLN A 1 474 ? 21.496 -5.467 -28.317 1.00 84.62 474 GLN A O 1
ATOM 3733 N N . VAL A 1 475 ? 21.548 -4.582 -30.377 1.00 86.88 475 VAL A N 1
ATOM 3734 C CA . VAL A 1 475 ? 20.394 -3.690 -30.163 1.00 86.88 475 VAL A CA 1
ATOM 3735 C C . VAL A 1 475 ? 19.120 -4.503 -29.895 1.00 86.88 475 VAL A C 1
ATOM 3737 O O . VAL A 1 475 ? 18.335 -4.133 -29.019 1.00 86.88 475 VAL A O 1
ATOM 3740 N N . ALA A 1 476 ? 18.940 -5.644 -30.570 1.00 89.38 476 ALA A N 1
ATOM 3741 C CA . ALA A 1 476 ? 17.838 -6.565 -30.297 1.00 89.38 476 ALA A CA 1
ATOM 3742 C C . ALA A 1 476 ? 17.905 -7.166 -28.878 1.00 89.38 476 ALA A C 1
ATOM 3744 O O . ALA A 1 476 ? 16.900 -7.155 -28.166 1.00 89.38 476 ALA A O 1
ATOM 3745 N N . ALA A 1 477 ? 19.082 -7.622 -28.431 1.00 89.12 477 ALA A N 1
ATOM 3746 C CA . ALA A 1 477 ? 19.276 -8.154 -27.080 1.00 89.12 477 ALA A CA 1
ATOM 3747 C C . ALA A 1 477 ? 19.045 -7.095 -25.984 1.00 89.12 477 ALA A C 1
ATOM 3749 O O . ALA A 1 477 ? 18.461 -7.400 -24.943 1.00 89.12 477 ALA A O 1
ATOM 3750 N N . ILE A 1 478 ? 19.441 -5.840 -26.222 1.00 89.31 478 ILE A N 1
ATOM 3751 C CA . ILE A 1 478 ? 19.154 -4.707 -25.324 1.00 89.31 478 ILE A CA 1
ATOM 3752 C C . ILE A 1 478 ? 17.647 -4.456 -25.234 1.00 89.31 478 ILE A C 1
ATOM 3754 O O . ILE A 1 478 ? 17.124 -4.266 -24.137 1.00 89.31 478 ILE A O 1
ATOM 3758 N N . ALA A 1 479 ? 16.938 -4.493 -26.365 1.00 90.75 479 ALA A N 1
ATOM 3759 C CA . ALA A 1 479 ? 15.492 -4.303 -26.404 1.00 90.75 479 ALA A CA 1
ATOM 3760 C C . ALA A 1 479 ? 14.735 -5.413 -25.655 1.00 90.75 479 ALA A C 1
ATOM 3762 O O . ALA A 1 479 ? 13.830 -5.120 -24.871 1.00 90.75 479 ALA A O 1
ATOM 3763 N N . GLU A 1 480 ? 15.152 -6.673 -25.830 1.00 90.12 480 GLU A N 1
ATOM 3764 C CA . GLU A 1 480 ? 14.620 -7.803 -25.062 1.00 90.12 480 GLU A CA 1
ATOM 3765 C C . GLU A 1 480 ? 14.892 -7.620 -23.560 1.00 90.12 480 GLU A C 1
ATOM 3767 O O . GLU A 1 480 ? 13.988 -7.789 -22.739 1.00 90.12 480 GLU A O 1
ATOM 3772 N N . ARG A 1 481 ? 16.115 -7.218 -23.182 1.00 89.56 481 ARG A N 1
ATOM 3773 C CA . ARG A 1 481 ? 16.497 -7.052 -21.773 1.00 89.56 481 ARG A CA 1
ATOM 3774 C C . ARG A 1 481 ? 15.748 -5.907 -21.091 1.00 89.56 481 ARG A C 1
ATOM 3776 O O . ARG A 1 481 ? 15.299 -6.069 -19.958 1.00 89.56 481 ARG A O 1
ATOM 3783 N N . LEU A 1 482 ? 15.537 -4.793 -21.792 1.00 91.44 482 LEU A N 1
ATOM 3784 C CA . LEU A 1 482 ? 14.671 -3.699 -21.343 1.00 91.44 482 LEU A CA 1
ATOM 3785 C C . LEU A 1 482 ? 13.224 -4.172 -21.143 1.00 91.44 482 LEU A C 1
ATOM 3787 O O . LEU A 1 482 ? 12.638 -3.883 -20.104 1.00 91.44 482 LEU A O 1
ATOM 3791 N N . GLY A 1 483 ? 12.681 -4.971 -22.067 1.00 90.12 483 GLY A N 1
ATOM 3792 C CA . GLY A 1 483 ? 11.356 -5.588 -21.921 1.00 90.12 483 GLY A CA 1
ATOM 3793 C C . GLY A 1 483 ? 11.230 -6.524 -20.714 1.00 90.12 483 GLY A C 1
ATOM 3794 O O . GLY A 1 483 ? 10.191 -6.547 -20.061 1.00 90.12 483 GLY A O 1
ATOM 3795 N N . GLN A 1 484 ? 12.290 -7.265 -20.381 1.00 88.44 484 GLN A N 1
ATOM 3796 C CA . GLN A 1 484 ? 12.315 -8.166 -19.224 1.00 88.44 484 GLN A CA 1
ATOM 3797 C C . GLN A 1 484 ? 12.439 -7.431 -17.880 1.00 88.44 484 GLN A C 1
ATOM 3799 O O . GLN A 1 484 ? 11.859 -7.879 -16.889 1.00 88.44 484 GLN A O 1
ATOM 3804 N N . LEU A 1 485 ? 13.223 -6.348 -17.819 1.00 90.31 485 LEU A N 1
ATOM 3805 C CA . LEU A 1 485 ? 13.561 -5.675 -16.558 1.00 90.31 485 LEU A CA 1
ATOM 3806 C C . LEU A 1 485 ? 12.723 -4.417 -16.276 1.00 90.31 485 LEU A C 1
ATOM 3808 O O . LEU A 1 485 ? 12.467 -4.103 -15.115 1.00 90.31 485 LEU A O 1
ATOM 3812 N N . LEU A 1 486 ? 12.276 -3.711 -17.317 1.00 91.50 486 LEU A N 1
ATOM 3813 C CA . LEU A 1 486 ? 11.444 -2.507 -17.231 1.00 91.50 486 LEU A CA 1
ATOM 3814 C C . LEU A 1 486 ? 10.112 -2.644 -18.005 1.00 91.50 486 LEU A C 1
ATOM 3816 O O . LEU A 1 486 ? 9.773 -1.745 -18.784 1.00 91.50 486 LEU A O 1
ATOM 3820 N N . PRO A 1 487 ? 9.329 -3.729 -17.826 1.00 90.75 487 PRO A N 1
ATOM 3821 C CA . PRO A 1 487 ? 7.975 -3.772 -18.363 1.00 90.75 487 PRO A CA 1
ATOM 3822 C C . PRO A 1 487 ? 7.103 -2.716 -17.669 1.00 90.75 487 PRO A C 1
ATOM 3824 O O . PRO A 1 487 ? 7.253 -2.446 -16.472 1.00 90.75 487 PRO A O 1
ATOM 3827 N N . VAL A 1 488 ? 6.171 -2.137 -18.422 1.00 87.81 488 VAL A N 1
ATOM 3828 C CA . VAL A 1 488 ? 5.115 -1.264 -17.902 1.00 87.81 488 VAL A CA 1
ATOM 3829 C C . VAL A 1 488 ? 3.783 -1.847 -18.375 1.00 87.81 488 VAL A C 1
ATOM 3831 O O . VAL A 1 488 ? 3.563 -1.882 -19.586 1.00 87.81 488 VAL A O 1
ATOM 3834 N N . PRO A 1 489 ? 2.924 -2.334 -17.463 1.00 82.06 489 PRO A N 1
ATOM 3835 C CA . PRO A 1 489 ? 1.757 -3.116 -17.845 1.00 82.06 489 PRO A CA 1
ATOM 3836 C C . PRO A 1 489 ? 0.670 -2.296 -18.548 1.00 82.06 489 PRO A C 1
ATOM 3838 O O . PRO A 1 489 ? 0.539 -1.085 -18.335 1.00 82.06 489 PRO A O 1
ATOM 3841 N N . GLU A 1 490 ? -0.163 -2.964 -19.348 1.00 72.81 490 GLU A N 1
ATOM 3842 C CA . GLU A 1 490 ? -1.389 -2.374 -19.892 1.00 72.81 490 GLU A CA 1
ATOM 3843 C C . GLU A 1 490 ? -2.478 -2.349 -18.818 1.00 72.81 490 GLU A C 1
ATOM 3845 O O . GLU A 1 490 ? -3.253 -3.291 -18.622 1.00 72.81 490 GLU A O 1
ATOM 3850 N N . ILE A 1 491 ? -2.551 -1.230 -18.099 1.00 64.75 491 ILE A N 1
ATOM 3851 C CA . ILE A 1 491 ? -3.533 -1.066 -17.034 1.00 64.75 491 ILE A CA 1
ATOM 3852 C C . ILE A 1 491 ? -4.841 -0.525 -17.628 1.00 64.75 491 ILE A C 1
ATOM 3854 O O . ILE A 1 491 ? -4.898 0.584 -18.164 1.00 64.75 491 ILE A O 1
ATOM 3858 N N . CYS A 1 492 ? -5.886 -1.356 -17.580 1.00 48.38 492 CYS A N 1
ATOM 3859 C CA . CYS A 1 492 ? -7.134 -1.153 -18.316 1.00 48.38 492 CYS A CA 1
ATOM 3860 C C . CYS A 1 492 ? -7.787 0.214 -18.060 1.00 48.38 492 CYS A C 1
ATOM 3862 O O . CYS A 1 492 ? -7.851 0.700 -16.932 1.00 48.38 492 CYS A O 1
ATOM 3864 N N . LYS A 1 493 ? -8.361 0.791 -19.119 1.00 44.94 493 LYS A N 1
ATOM 3865 C CA . LYS A 1 493 ? -9.379 1.843 -19.018 1.00 44.94 493 LYS A CA 1
ATOM 3866 C C . LYS A 1 493 ? -10.714 1.147 -18.739 1.00 44.94 493 LYS A C 1
ATOM 3868 O O . LYS A 1 493 ? -11.167 0.396 -19.601 1.00 44.94 493 LYS A O 1
ATOM 3873 N N . ASN A 1 494 ? -11.275 1.356 -17.547 1.00 39.56 494 ASN A N 1
ATOM 3874 C CA . ASN A 1 494 ? -12.654 0.961 -17.226 1.00 39.56 494 ASN A CA 1
ATOM 3875 C C . ASN A 1 494 ? -13.661 1.882 -17.932 1.00 39.56 494 ASN A C 1
ATOM 3877 O O . ASN A 1 494 ? -13.319 3.073 -18.119 1.00 39.56 494 ASN A O 1
#

Foldseek 3Di:
DDDDDDDDDDDDDDDDDDFPFDFDDDDDDDDDDDDDDDDDDDDDDDDDDDDDDDDDDDDDDDDDDDDDDDDDDDDDDDDDDDDDDDDDDDDDDDPPPVVVLVVVLVCVLCLQQDPLQQFAEEEEPDQDPLLLLLVLVSSQVRGHLNHKYKYKYAHAWEKEAELAAACLQFFQQVLQQLLAVPDDDDPDRNDNSHHYYYFYHDHGAGMDIGHRQKMKMKMKHWPVPDDLQPLLLLLLVLCVVVVLQQWAQEPVSFIWGQPAPAQQDDDSSHRHDGSRDDPVCPPPTATFKDWTWTDGPTMIMIMIMGRAPDPCLVNRVVGGGRPQNVFKAFPTDYHDDGHHDHPPDDPVSSVVSSLVSSQVVCCVSPGNPDYYYDYPSSCVNPSSVVSSVCRAVVVVLSSALSHAWMWGWFDFPPDTGWIFTDHSQATADTDDDGDPDDPLQVVQCRVQRHGDRLLVDQQLQVSCVVRDPPDDPSSNRRSVRCCRSRHDHDRDDD

Sequence (494 aa):
MAVPMGSRIDVGEEEQGEDEDTALEFGGGVESSECSDKDPAAEPHSLHQLTHGNRDDYGAIQGPGYPLRSKDVLETLRPSRILPSHTICPHLRQNTLASFQKCRYSTFTETLANPANKLQSYVSTSSDPYLNLSIEDHILRKSSPDSTVLFLYVNRPCVVIGRNQNPWSEVNLGILDAARGLLNPKDSEPPGIGIVDLVRRRSGGGTVFHDEGNLNWSITCPRADFTRDKYAEMVVRALRKLGIERARVNERHDIVLDQGNQRLASDPEDTHRTPYTTQDGTPRPLKVSGSAYKLTRQRALHHATTLLSSPNLNIIPHYLRSPAKKFILAQGVESVSSPVSNIGLDVKAFQNRLQDEFALMYATLGSPNILQTVGDEFLNIPDIRKGYEELQPQSEKWTWSQTPTFSIILDPKDDIGIEIKVQHGAIKSLEFENAKLSDEARSALRTLLVGLELQDVRDWTGFLQNRIRPWDDQVAAIAERLGQLLPVPEICKN

Radius of gyration: 30.46 Å; chains: 1; bounding box: 100×109×70 Å

InterPro domains:
  IPR004143 Biotinyl protein ligase (BPL) and lipoyl protein ligase (LPL), catalytic domain [PF21948] (128-358)
  IPR004143 Biotinyl protein ligase (BPL) and lipoyl protein ligase (LPL), catalytic domain [PS51733] (144-366)
  IPR004562 Lipoyltransferase/lipoate-protein ligase [PTHR12561] (96-467)
  IPR045864 Class II Aminoacyl-tRNA synthetase/Biotinyl protein ligase (BPL) and lipoyl protein ligase (LPL) [G3DSA:3.30.930.10] (111-404)
  IPR045864 Class II Aminoacyl-tRNA synthetase/Biotinyl protein ligase (BPL) and lipoyl protein ligase (LPL) [SSF55681] (120-392)

Organism: Curvularia clavata (NCBI:txid95742)

pLDDT: mean 76.06, std 25.78, range [22.36, 98.44]